Protein AF-0000000080279505 (afdb_homodimer)

Organism: Amycolatopsis orientalis (NCBI:txid31958)

InterPro domains:
  IPR000415 Nitroreductase-like [G3DSA:3.40.109.10] (108-355)
  IPR000415 Nitroreductase-like [SSF55469] (166-356)
  IPR020051 SagB-type dehydrogenase domain [TIGR03605] (184-355)
  IPR029479 Nitroreductase [PF00881] (169-352)
  IPR052544 Bacteriocin Processing Enzyme [PTHR43745] (146-355)

Secondary structure (DSSP, 8-state):
--EEE-TTEEEEEETTEEEEEETTTTEEEEPPTTHHHHHHHTTS-B-GGGGGGG-SSHHHHHHHHHHHHHHHHTTSEEETTSHHHHHHHHHHHHHGGGHHHHHHHHHHHPPPTT-----HHHHHHHHHHHHHHSPPPPSS----STT-EEPPPPPHHHHHHSBHHHHHHH--------SSPBPHHHHHHHHGGGS-SS-S-GGGS-TT-----SS--GGG---EEEEEEESSBTTB-SEEEEEETTTTEEEE-S----HHHHHHHTTT-GGGGG-SEEEEEEEEHHHHHHH--STTHHHHHHHHHHHHHHHHHHHHHHHT-EEEEE----HHHHHHHHT--TTTEEEEEEEEEE---/--EEE-TTEEEEEETTEEEEEETTTTEEEEPPTTHHHHHHHTTS-B-GGGGGGGSSSHHHHHHHHHHHHHHHHTTSEEETTSHHHHHHHHHHHHHGGGHHHHHHHHHHHPPPTT-----HHHHHHHHHHHHHHSPPPPSS----SS--EEPPPPPHHHHHHSBHHHHHHH--------SSPBPHHHHHHHHGGGS-SSGGGGGGS-TT-----SS--GGG---EEEEEEESSBTTB-SEEEEEETTTTEEEE-S----HHHHHHHTTT-GGGGG-SEEEEEEEEHHHHHHH--STTHHHHHHHHHHHHHHHHHHHHHHHT-EEEEE----HHHHHHHHT--TTTEEEEEEEEEE---

pLDDT: mean 92.93, std 8.69, range [46.56, 98.94]

Structure (mmCIF, N/CA/C/O backbone):
data_AF-0000000080279505-model_v1
#
loop_
_entity.id
_entity.type
_entity.pdbx_description
1 polymer Nitroreductase
#
loop_
_atom_site.group_PDB
_atom_site.id
_atom_site.type_symbol
_atom_site.label_atom_id
_atom_site.label_alt_id
_atom_site.label_comp_id
_atom_site.label_asym_id
_atom_site.label_entity_id
_atom_site.label_seq_id
_atom_site.pdbx_PDB_ins_code
_atom_site.Cartn_x
_atom_site.Cartn_y
_atom_site.Cartn_z
_atom_site.occupancy
_atom_site.B_iso_or_equiv
_atom_site.auth_seq_id
_atom_site.auth_comp_id
_atom_site.auth_asym_id
_atom_site.auth_atom_id
_atom_site.pdbx_PDB_model_num
ATOM 1 N N . MET A 1 1 ? 24.891 -31.953 -9.719 1 93.88 1 MET A N 1
ATOM 2 C CA . MET A 1 1 ? 24.156 -30.703 -9.547 1 93.88 1 MET A CA 1
ATOM 3 C C . MET A 1 1 ? 22.672 -30.969 -9.297 1 93.88 1 MET A C 1
ATOM 5 O O . MET A 1 1 ? 22.062 -31.797 -9.984 1 93.88 1 MET A O 1
ATOM 9 N N . LEU A 1 2 ? 22.125 -30.5 -8.133 1 98.31 2 LEU A N 1
ATOM 10 C CA . LEU A 1 2 ? 20.703 -30.656 -7.828 1 98.31 2 LEU A CA 1
ATOM 11 C C . LEU A 1 2 ? 19.922 -29.391 -8.156 1 98.31 2 LEU A C 1
ATOM 13 O O . LEU A 1 2 ? 20.438 -28.281 -7.984 1 98.31 2 LEU A O 1
ATOM 17 N N . VAL A 1 3 ? 18.688 -29.656 -8.633 1 98.38 3 VAL A N 1
ATOM 18 C CA . VAL A 1 3 ? 17.844 -28.516 -8.961 1 98.38 3 VAL A CA 1
ATOM 19 C C . VAL A 1 3 ? 16.438 -28.719 -8.391 1 98.38 3 VAL A C 1
ATOM 21 O O . VAL A 1 3 ? 16.062 -29.859 -8.086 1 98.38 3 VAL A O 1
ATOM 24 N N . ARG A 1 4 ? 15.742 -27.688 -8.172 1 97.75 4 ARG A N 1
ATOM 25 C CA . ARG A 1 4 ? 14.352 -27.672 -7.73 1 97.75 4 ARG A CA 1
ATOM 26 C C . ARG A 1 4 ? 13.602 -26.484 -8.305 1 97.75 4 ARG A C 1
ATOM 28 O O . ARG A 1 4 ? 14.211 -25.484 -8.711 1 97.75 4 ARG A O 1
ATOM 35 N N . VAL A 1 5 ? 12.336 -26.594 -8.359 1 97.06 5 VAL A N 1
ATOM 36 C CA . VAL A 1 5 ? 11.516 -25.484 -8.828 1 97.06 5 VAL A CA 1
ATOM 37 C C . VAL A 1 5 ? 11.719 -24.266 -7.918 1 97.06 5 VAL A C 1
ATOM 39 O O . VAL A 1 5 ? 11.766 -24.406 -6.691 1 97.06 5 VAL A O 1
ATOM 42 N N . SER A 1 6 ? 11.781 -23.109 -8.516 1 96.44 6 SER A N 1
ATOM 43 C CA . SER A 1 6 ? 11.93 -21.859 -7.773 1 96.44 6 SER A CA 1
ATOM 44 C C . SER A 1 6 ? 10.758 -21.641 -6.82 1 96.44 6 SER A C 1
ATOM 46 O O . SER A 1 6 ? 9.602 -21.891 -7.176 1 96.44 6 SER A O 1
ATOM 48 N N . THR A 1 7 ? 11.062 -21.062 -5.672 1 92.5 7 THR A N 1
ATOM 49 C CA . THR A 1 7 ? 10.031 -20.734 -4.691 1 92.5 7 THR A CA 1
ATOM 50 C C . THR A 1 7 ? 9.508 -19.328 -4.898 1 92.5 7 THR A C 1
ATOM 52 O O . THR A 1 7 ? 8.57 -18.891 -4.223 1 92.5 7 THR A O 1
ATOM 55 N N . CYS A 1 8 ? 10.078 -18.547 -5.777 1 92.81 8 CYS A N 1
ATOM 56 C CA . CYS A 1 8 ? 9.719 -17.156 -5.992 1 92.81 8 CYS A CA 1
ATOM 57 C C . CYS A 1 8 ? 9.078 -16.969 -7.359 1 92.81 8 CYS A C 1
ATOM 59 O O . CYS A 1 8 ? 9.25 -15.914 -7.988 1 92.81 8 CYS A O 1
ATOM 61 N N . GLY A 1 9 ? 8.422 -18.016 -7.809 1 94.5 9 GLY A N 1
ATOM 62 C CA . GLY A 1 9 ? 7.621 -17.969 -9.023 1 94.5 9 GLY A CA 1
ATOM 63 C C . GLY A 1 9 ? 6.23 -18.547 -8.844 1 94.5 9 GLY A C 1
ATOM 64 O O . GLY A 1 9 ? 5.992 -19.328 -7.922 1 94.5 9 GLY A O 1
ATOM 65 N N . THR A 1 10 ? 5.344 -18.094 -9.672 1 94.94 10 THR A N 1
ATOM 66 C CA . THR A 1 10 ? 3.984 -18.625 -9.688 1 94.94 10 THR A CA 1
ATOM 67 C C . THR A 1 10 ? 3.547 -18.953 -11.117 1 94.94 10 THR A C 1
ATOM 69 O O . THR A 1 10 ? 4.129 -18.438 -12.078 1 94.94 10 THR A O 1
ATOM 72 N N . LEU A 1 11 ? 2.596 -19.875 -11.188 1 94.44 11 LEU A N 1
ATOM 73 C CA . LEU A 1 11 ? 1.968 -20.203 -12.461 1 94.44 11 LEU A CA 1
ATOM 74 C C . LEU A 1 11 ? 0.53 -19.703 -12.508 1 94.44 11 LEU A C 1
ATOM 76 O O . LEU A 1 11 ? -0.194 -19.781 -11.516 1 94.44 11 LEU A O 1
ATOM 80 N N . TYR A 1 12 ? 0.181 -19.172 -13.625 1 93.75 12 TYR A N 1
ATOM 81 C CA . TYR A 1 12 ? -1.219 -18.828 -13.836 1 93.75 12 TYR A CA 1
ATOM 82 C C . TYR A 1 12 ? -1.632 -19.062 -15.281 1 93.75 12 TYR A C 1
ATOM 84 O O . TYR A 1 12 ? -0.78 -19.25 -16.156 1 93.75 12 TYR A O 1
ATOM 92 N N . TRP A 1 13 ? -2.875 -19.203 -15.484 1 91.06 13 TRP A N 1
ATOM 93 C CA . TRP A 1 13 ? -3.436 -19.438 -16.812 1 91.06 13 TRP A CA 1
ATOM 94 C C . TRP A 1 13 ? -4.035 -18.172 -17.391 1 91.06 13 TRP A C 1
ATOM 96 O O . TRP A 1 13 ? -4.734 -17.422 -16.688 1 91.06 13 TRP A O 1
ATOM 106 N N . SER A 1 14 ? -3.676 -17.844 -18.594 1 87.44 14 SER A N 1
ATOM 107 C CA . SER A 1 14 ? -4.164 -16.656 -19.297 1 87.44 14 SER A CA 1
ATOM 108 C C . SER A 1 14 ? -4.363 -16.922 -20.781 1 87.44 14 SER A C 1
ATOM 110 O O . SER A 1 14 ? -3.414 -17.281 -21.484 1 87.44 14 SER A O 1
ATOM 112 N N . ASP A 1 15 ? -5.59 -16.766 -21.234 1 83.94 15 ASP A N 1
ATOM 113 C CA . ASP A 1 15 ? -5.941 -16.875 -22.641 1 83.94 15 ASP A CA 1
ATOM 114 C C . ASP A 1 15 ? -5.465 -18.203 -23.219 1 83.94 15 ASP A C 1
ATOM 116 O O . ASP A 1 15 ? -4.793 -18.234 -24.25 1 83.94 15 ASP A O 1
ATOM 120 N N . GLY A 1 16 ? -5.559 -19.234 -22.469 1 86.5 16 GLY A N 1
ATOM 121 C CA . GLY A 1 16 ? -5.254 -20.578 -22.938 1 86.5 16 GLY A CA 1
ATOM 122 C C . GLY A 1 16 ? -3.805 -20.969 -22.719 1 86.5 16 GLY A C 1
ATOM 123 O O . GLY A 1 16 ? -3.428 -22.125 -22.953 1 86.5 16 GLY A O 1
ATOM 124 N N . ASP A 1 17 ? -3.029 -20.016 -22.266 1 91 17 ASP A N 1
ATOM 125 C CA . ASP A 1 17 ? -1.613 -20.266 -22.031 1 91 17 ASP A CA 1
ATOM 126 C C . ASP A 1 17 ? -1.332 -20.438 -20.531 1 91 17 ASP A C 1
ATOM 128 O O . ASP A 1 17 ? -2.117 -19.984 -19.703 1 91 17 ASP A O 1
ATOM 132 N N . VAL A 1 18 ? -0.243 -21.156 -20.359 1 92.19 18 VAL A N 1
ATOM 133 C CA . VAL A 1 18 ? 0.28 -21.266 -19 1 92.19 18 VAL A CA 1
ATOM 134 C C . VAL A 1 18 ? 1.534 -20.406 -18.859 1 92.19 18 VAL A C 1
ATOM 136 O O . VAL A 1 18 ? 2.486 -20.562 -19.625 1 92.19 18 VAL A O 1
ATOM 139 N N . ILE A 1 19 ? 1.477 -19.547 -17.906 1 95.06 19 ILE A N 1
ATOM 140 C CA . ILE A 1 19 ? 2.547 -18.562 -17.766 1 95.06 19 ILE A CA 1
ATOM 141 C C . ILE A 1 19 ? 3.271 -18.781 -16.438 1 95.06 19 ILE A C 1
ATOM 143 O O . ILE A 1 19 ? 2.633 -18.922 -15.391 1 95.06 19 ILE A O 1
ATOM 147 N N . TRP A 1 20 ? 4.594 -18.938 -16.531 1 95.88 20 TRP A N 1
ATOM 148 C CA . TRP A 1 20 ? 5.449 -18.859 -15.344 1 95.88 20 TRP A CA 1
ATOM 149 C C . TRP A 1 20 ? 5.867 -17.406 -15.07 1 95.88 20 TRP A C 1
ATOM 151 O O . TRP A 1 20 ? 6.418 -16.734 -15.945 1 95.88 20 TRP A O 1
ATOM 161 N N . ASP A 1 21 ? 5.496 -16.953 -13.945 1 96.19 21 ASP A N 1
ATOM 162 C CA . ASP A 1 21 ? 5.855 -15.594 -13.547 1 96.19 21 ASP A CA 1
ATOM 163 C C . ASP A 1 21 ? 7 -15.609 -12.539 1 96.19 21 ASP A C 1
ATOM 165 O O . ASP A 1 21 ? 6.801 -15.953 -11.367 1 96.19 21 ASP A O 1
ATOM 169 N N . ASP A 1 22 ? 8.203 -15.234 -12.961 1 96.25 22 ASP A N 1
ATOM 170 C CA . ASP A 1 22 ? 9.375 -15.07 -12.109 1 96.25 22 ASP A CA 1
ATOM 171 C C . ASP A 1 22 ? 9.422 -13.672 -11.5 1 96.25 22 ASP A C 1
ATOM 173 O O . ASP A 1 22 ? 9.922 -12.734 -12.125 1 96.25 22 ASP A O 1
ATOM 177 N N . HIS A 1 23 ? 9.008 -13.523 -10.266 1 94.38 23 HIS A N 1
ATOM 178 C CA . HIS A 1 23 ? 8.828 -12.211 -9.641 1 94.38 23 HIS A CA 1
ATOM 179 C C . HIS A 1 23 ? 10.172 -11.539 -9.375 1 94.38 23 HIS A C 1
ATOM 181 O O . HIS A 1 23 ? 10.281 -10.312 -9.422 1 94.38 23 HIS A O 1
ATOM 187 N N . LEU A 1 24 ? 11.227 -12.32 -9.086 1 94.31 24 LEU A N 1
ATOM 188 C CA . LEU A 1 24 ? 12.531 -11.758 -8.766 1 94.31 24 LEU A CA 1
ATOM 189 C C . LEU A 1 24 ? 13.234 -11.266 -10.031 1 94.31 24 LEU A C 1
ATOM 191 O O . LEU A 1 24 ? 13.875 -10.211 -10.023 1 94.31 24 LEU A O 1
ATOM 195 N N . GLY A 1 25 ? 13.023 -12.047 -11.078 1 93.06 25 GLY A N 1
ATOM 196 C CA . GLY A 1 25 ? 13.703 -11.711 -12.32 1 93.06 25 GLY A CA 1
ATOM 197 C C . GLY A 1 25 ? 12.859 -10.867 -13.258 1 93.06 25 GLY A C 1
ATOM 198 O O . GLY A 1 25 ? 13.328 -10.445 -14.312 1 93.06 25 GLY A O 1
ATOM 199 N N . HIS A 1 26 ? 11.648 -10.617 -12.898 1 93.38 26 HIS A N 1
ATOM 200 C CA . HIS A 1 26 ? 10.719 -9.82 -13.688 1 93.38 26 HIS A CA 1
ATOM 201 C C . HIS A 1 26 ? 10.586 -10.375 -15.102 1 93.38 26 HIS A C 1
ATOM 203 O O . HIS A 1 26 ? 10.703 -9.633 -16.078 1 93.38 26 HIS A O 1
ATOM 209 N N . ARG A 1 27 ? 10.344 -11.609 -15.148 1 93.25 27 ARG A N 1
ATOM 210 C CA . ARG A 1 27 ? 10.172 -12.297 -16.422 1 93.25 27 ARG A CA 1
ATOM 211 C C . ARG A 1 27 ? 8.945 -13.203 -16.391 1 93.25 27 ARG A C 1
ATOM 213 O O . ARG A 1 27 ? 8.68 -13.867 -15.391 1 93.25 27 ARG A O 1
ATOM 220 N N . GLN A 1 28 ? 8.219 -13.172 -17.453 1 94.44 28 GLN A N 1
ATOM 221 C CA . GLN A 1 28 ? 7.113 -14.094 -17.688 1 94.44 28 GLN A CA 1
ATOM 222 C C . GLN A 1 28 ? 7.398 -15.016 -18.859 1 94.44 28 GLN A C 1
ATOM 224 O O . GLN A 1 28 ? 7.848 -14.562 -19.922 1 94.44 28 GLN A O 1
ATOM 229 N N . LEU A 1 29 ? 7.188 -16.297 -18.609 1 96 29 LEU A N 1
ATOM 230 C CA . LEU A 1 29 ? 7.484 -17.297 -19.625 1 96 29 LEU A CA 1
ATOM 231 C C . LEU A 1 29 ? 6.242 -18.109 -19.953 1 96 29 LEU A C 1
ATOM 233 O O . LEU A 1 29 ? 5.57 -18.625 -19.062 1 96 29 LEU A O 1
ATOM 237 N N . LYS A 1 30 ? 5.949 -18.156 -21.234 1 94.69 30 LYS A N 1
ATOM 238 C CA . LYS A 1 30 ? 4.941 -19.109 -21.688 1 94.69 30 LYS A CA 1
ATOM 239 C C . LYS A 1 30 ? 5.492 -20.531 -21.672 1 94.69 30 LYS A C 1
ATOM 241 O O . LYS A 1 30 ? 6.523 -20.812 -22.297 1 94.69 30 LYS A O 1
ATOM 246 N N . LEU A 1 31 ? 4.809 -21.406 -20.938 1 92.44 31 LEU A N 1
ATOM 247 C CA . LEU A 1 31 ? 5.332 -22.75 -20.781 1 92.44 31 LEU A CA 1
ATOM 248 C C . LEU A 1 31 ? 4.723 -23.703 -21.812 1 92.44 31 LEU A C 1
ATOM 250 O O . LEU A 1 31 ? 3.51 -23.688 -22.031 1 92.44 31 LEU A O 1
ATOM 254 N N . ALA A 1 32 ? 5.613 -24.422 -22.422 1 88.06 32 ALA A N 1
ATOM 255 C CA . ALA A 1 32 ? 5.191 -25.391 -23.438 1 88.06 32 ALA A CA 1
ATOM 256 C C . ALA A 1 32 ? 4.523 -26.609 -22.781 1 88.06 32 ALA A C 1
ATOM 258 O O . ALA A 1 32 ? 4.578 -26.781 -21.562 1 88.06 32 ALA A O 1
ATOM 259 N N . GLU A 1 33 ? 3.898 -27.359 -23.656 1 81.56 33 GLU A N 1
ATOM 260 C CA . GLU A 1 33 ? 3.314 -28.609 -23.172 1 81.56 33 GLU A CA 1
ATOM 261 C C . GLU A 1 33 ? 4.383 -29.531 -22.609 1 81.56 33 GLU A C 1
ATOM 263 O O . GLU A 1 33 ? 5.48 -29.641 -23.156 1 81.56 33 GLU A O 1
ATOM 268 N N . GLY A 1 34 ? 4.117 -30.203 -21.531 1 81 34 GLY A N 1
ATOM 269 C CA . GLY A 1 34 ? 5.07 -31.094 -20.891 1 81 34 GLY A CA 1
ATOM 270 C C . GLY A 1 34 ? 5.809 -30.453 -19.734 1 81 34 GLY A C 1
ATOM 271 O O . GLY A 1 34 ? 6.371 -31.156 -18.891 1 81 34 GLY A O 1
ATOM 272 N N . THR A 1 35 ? 5.789 -29.156 -19.656 1 88.56 35 THR A N 1
ATOM 273 C CA . THR A 1 35 ? 6.516 -28.438 -18.625 1 88.56 35 THR A CA 1
ATOM 274 C C . THR A 1 35 ? 5.957 -28.766 -17.25 1 88.56 35 THR A C 1
ATOM 276 O O . THR A 1 35 ? 6.695 -28.781 -16.25 1 88.56 35 THR A O 1
ATOM 279 N N . GLU A 1 36 ? 4.723 -29.125 -17.203 1 86.94 36 GLU A N 1
ATOM 280 C CA . GLU A 1 36 ? 4.098 -29.422 -15.914 1 86.94 36 GLU A CA 1
ATOM 281 C C . GLU A 1 36 ? 4.711 -30.672 -15.281 1 86.94 36 GLU A C 1
ATOM 283 O O . GLU A 1 36 ? 4.879 -30.734 -14.062 1 86.94 36 GLU A O 1
ATOM 288 N N . ARG A 1 37 ? 5.078 -31.625 -16.109 1 87.62 37 ARG A N 1
ATOM 289 C CA . ARG A 1 37 ? 5.711 -32.844 -15.617 1 87.62 37 ARG A CA 1
ATOM 290 C C . ARG A 1 37 ? 7.094 -32.562 -15.039 1 87.62 37 ARG A C 1
ATOM 292 O O . ARG A 1 37 ? 7.48 -33.125 -14.023 1 87.62 37 ARG A O 1
ATOM 299 N N . VAL A 1 38 ? 7.727 -31.688 -15.734 1 93.62 38 VAL A N 1
ATOM 300 C CA . VAL A 1 38 ? 9.062 -31.312 -15.281 1 93.62 38 VAL A CA 1
ATOM 301 C C . VAL A 1 38 ? 8.961 -30.594 -13.938 1 93.62 38 VAL A C 1
ATOM 303 O O . VAL A 1 38 ? 9.695 -30.922 -12.992 1 93.62 38 VAL A O 1
ATOM 306 N N . LEU A 1 39 ? 8.039 -29.688 -13.836 1 93.94 39 LEU A N 1
ATOM 307 C CA . LEU A 1 39 ? 7.848 -28.938 -12.594 1 93.94 39 LEU A CA 1
ATOM 308 C C . LEU A 1 39 ? 7.504 -29.875 -11.438 1 93.94 39 LEU A C 1
ATOM 310 O O . LEU A 1 39 ? 8.055 -29.734 -10.344 1 93.94 39 LEU A O 1
ATOM 314 N N . ARG A 1 40 ? 6.656 -30.797 -11.695 1 90.69 40 ARG A N 1
ATOM 315 C CA . ARG A 1 40 ? 6.285 -31.75 -10.664 1 90.69 40 ARG A CA 1
ATOM 316 C C . ARG A 1 40 ? 7.48 -32.594 -10.242 1 90.69 40 ARG A C 1
ATOM 318 O O . ARG A 1 40 ? 7.684 -32.844 -9.055 1 90.69 40 ARG A O 1
ATOM 325 N N . TRP A 1 41 ? 8.219 -33.031 -11.219 1 93.19 41 TRP A N 1
ATOM 326 C CA . TRP A 1 41 ? 9.375 -33.875 -10.961 1 93.19 41 TRP A CA 1
ATOM 327 C C . TRP A 1 41 ? 10.367 -33.188 -10.039 1 93.19 41 TRP A C 1
ATOM 329 O O . TRP A 1 41 ? 10.953 -33.812 -9.156 1 93.19 41 TRP A O 1
ATOM 339 N N . PHE A 1 42 ? 10.516 -31.953 -10.211 1 96.19 42 PHE A N 1
ATOM 340 C CA . PHE A 1 42 ? 11.539 -31.203 -9.5 1 96.19 42 PHE A CA 1
ATOM 341 C C . PHE A 1 42 ? 10.93 -30.422 -8.344 1 96.19 42 PHE A C 1
ATOM 343 O O . PHE A 1 42 ? 11.461 -29.391 -7.938 1 96.19 42 PHE A O 1
ATOM 350 N N . SER A 1 43 ? 9.797 -30.875 -7.82 1 93.19 43 SER A N 1
ATOM 351 C CA . SER A 1 43 ? 9.258 -30.328 -6.578 1 93.19 43 SER A CA 1
ATOM 352 C C . SER A 1 43 ? 10.211 -30.547 -5.41 1 93.19 43 SER A C 1
ATOM 354 O O . SER A 1 43 ? 10.078 -29.922 -4.363 1 93.19 43 SER A O 1
ATOM 356 N N . SER A 1 44 ? 11.109 -31.422 -5.586 1 94.19 44 SER A N 1
ATOM 357 C CA . SER A 1 44 ? 12.211 -31.672 -4.66 1 94.19 44 SER A CA 1
ATOM 358 C C . SER A 1 44 ? 13.555 -31.641 -5.371 1 94.19 44 SER A C 1
ATOM 360 O O . SER A 1 44 ? 13.609 -31.609 -6.602 1 94.19 44 SER A O 1
ATOM 362 N N . TRP A 1 45 ? 14.578 -31.672 -4.582 1 97 45 TRP A N 1
ATOM 363 C CA . TRP A 1 45 ? 15.922 -31.609 -5.148 1 97 45 TRP A CA 1
ATOM 364 C C . TRP A 1 45 ? 16.266 -32.875 -5.906 1 97 45 TRP A C 1
ATOM 366 O O . TRP A 1 45 ? 16.234 -33.969 -5.336 1 97 45 TRP A O 1
ATOM 376 N N . ARG A 1 46 ? 16.594 -32.75 -7.223 1 98 46 ARG A N 1
ATOM 377 C CA . ARG A 1 46 ? 17 -33.875 -8.062 1 98 46 ARG A CA 1
ATOM 378 C C . ARG A 1 46 ? 18.016 -33.438 -9.109 1 98 46 ARG A C 1
ATOM 380 O O . ARG A 1 46 ? 18.156 -32.25 -9.383 1 98 46 ARG A O 1
ATOM 387 N N . GLU A 1 47 ? 18.641 -34.406 -9.664 1 98.19 47 GLU A N 1
ATOM 388 C CA . GLU A 1 47 ? 19.531 -34.156 -10.789 1 98.19 47 GLU A CA 1
ATOM 389 C C . GLU A 1 47 ? 18.75 -33.844 -12.062 1 98.19 47 GLU A C 1
ATOM 391 O O . GLU A 1 47 ? 17.75 -34.531 -12.352 1 98.19 47 GLU A O 1
ATOM 396 N N . PRO A 1 48 ? 19.203 -32.875 -12.82 1 97.62 48 PRO A N 1
ATOM 397 C CA . PRO A 1 48 ? 18.453 -32.5 -14.023 1 97.62 48 PRO A CA 1
ATOM 398 C C . PRO A 1 48 ? 18.188 -33.688 -14.945 1 97.62 48 PRO A C 1
ATOM 400 O O . PRO A 1 48 ? 17.078 -33.844 -15.461 1 97.62 48 PRO A O 1
ATOM 403 N N . GLU A 1 49 ? 19.109 -34.594 -15.094 1 97.12 49 GLU A N 1
ATOM 404 C CA . GLU A 1 49 ? 18.984 -35.688 -16.047 1 97.12 49 GLU A CA 1
ATOM 405 C C . GLU A 1 49 ? 18.031 -36.75 -15.523 1 97.12 49 GLU A C 1
ATOM 407 O O . GLU A 1 49 ? 17.578 -37.625 -16.281 1 97.12 49 GLU A O 1
ATOM 412 N N . SER A 1 50 ? 17.734 -36.719 -14.242 1 97.62 50 SER A N 1
ATOM 413 C CA . SER A 1 50 ? 16.891 -37.75 -13.625 1 97.62 50 SER A CA 1
ATOM 414 C C . SER A 1 50 ? 15.477 -37.719 -14.195 1 97.62 50 SER A C 1
ATOM 416 O O . SER A 1 50 ? 14.75 -38.688 -14.133 1 97.62 50 SER A O 1
ATOM 418 N N . VAL A 1 51 ? 15.078 -36.562 -14.773 1 96.94 51 VAL A N 1
ATOM 419 C CA . VAL A 1 51 ? 13.711 -36.406 -15.266 1 96.94 51 VAL A CA 1
ATOM 420 C C . VAL A 1 51 ? 13.5 -37.281 -16.5 1 96.94 51 VAL A C 1
ATOM 422 O O . VAL A 1 51 ? 12.359 -37.562 -16.875 1 96.94 51 VAL A O 1
ATOM 425 N N . ARG A 1 52 ? 14.609 -37.781 -17.062 1 95.56 52 ARG A N 1
ATOM 426 C CA . ARG A 1 52 ? 14.516 -38.75 -18.156 1 95.56 52 ARG A CA 1
ATOM 427 C C . ARG A 1 52 ? 13.633 -39.938 -17.766 1 95.56 52 ARG A C 1
ATOM 429 O O . ARG A 1 52 ? 12.914 -40.469 -18.609 1 95.56 52 ARG A O 1
ATOM 436 N N . GLY A 1 53 ? 13.641 -40.25 -16.469 1 92.25 53 GLY A N 1
ATOM 437 C CA . GLY A 1 53 ? 12.906 -41.406 -15.961 1 92.25 53 GLY A CA 1
ATOM 438 C C . GLY A 1 53 ? 11.445 -41.125 -15.703 1 92.25 53 GLY A C 1
ATOM 439 O O . GLY A 1 53 ? 10.68 -42 -15.344 1 92.25 53 GLY A O 1
ATOM 440 N N . ALA A 1 54 ? 11.008 -39.844 -15.906 1 88.5 54 ALA A N 1
ATOM 441 C CA . ALA A 1 54 ? 9.625 -39.469 -15.633 1 88.5 54 ALA A CA 1
ATOM 442 C C . ALA A 1 54 ? 8.688 -40 -16.703 1 88.5 54 ALA A C 1
ATOM 444 O O . ALA A 1 54 ? 7.465 -40 -16.531 1 88.5 54 ALA A O 1
ATOM 445 N N . ASP A 1 55 ? 9.258 -40.438 -17.828 1 87.44 55 ASP A N 1
ATOM 446 C CA . ASP A 1 55 ? 8.484 -41.094 -18.875 1 87.44 55 ASP A CA 1
ATOM 447 C C . ASP A 1 55 ? 9.164 -42.375 -19.344 1 87.44 55 ASP A C 1
ATOM 449 O O . ASP A 1 55 ? 10.383 -42.438 -19.484 1 87.44 55 ASP A O 1
ATOM 453 N N . GLU A 1 56 ? 8.383 -43.375 -19.641 1 88.5 56 GLU A N 1
ATOM 454 C CA . GLU A 1 56 ? 8.922 -44.656 -20.078 1 88.5 56 GLU A CA 1
ATOM 455 C C . GLU A 1 56 ? 9.422 -44.562 -21.516 1 88.5 56 GLU A C 1
ATOM 457 O O . GLU A 1 56 ? 10.305 -45.312 -21.922 1 88.5 56 GLU A O 1
ATOM 462 N N . ASN A 1 57 ? 8.789 -43.688 -22.281 1 91.81 57 ASN A N 1
ATOM 463 C CA . ASN A 1 57 ? 9.234 -43.469 -23.656 1 91.81 57 ASN A CA 1
ATOM 464 C C . ASN A 1 57 ? 10.547 -42.688 -23.703 1 91.81 57 ASN A C 1
ATOM 466 O O . ASN A 1 57 ? 10.602 -41.531 -23.297 1 91.81 57 ASN A O 1
ATOM 470 N N . PRO A 1 58 ? 11.586 -43.312 -24.312 1 93.75 58 PRO A N 1
ATOM 471 C CA . PRO A 1 58 ? 12.906 -42.688 -24.297 1 93.75 58 PRO A CA 1
ATOM 472 C C . PRO A 1 58 ? 12.914 -41.344 -25.016 1 93.75 58 PRO A C 1
ATOM 474 O O . PRO A 1 58 ? 13.617 -40.406 -24.594 1 93.75 58 PRO A O 1
ATOM 477 N N . GLU A 1 59 ? 12.188 -41.219 -26.031 1 94.56 59 GLU A N 1
ATOM 478 C CA . GLU A 1 59 ? 12.133 -39.969 -26.766 1 94.56 59 GLU A CA 1
ATOM 479 C C . GLU A 1 59 ? 11.516 -38.844 -25.906 1 94.56 59 GLU A C 1
ATOM 481 O O . GLU A 1 59 ? 12.008 -37.719 -25.891 1 94.56 59 GLU A O 1
ATOM 486 N N . THR A 1 60 ? 10.445 -39.188 -25.266 1 92.56 60 THR A N 1
ATOM 487 C CA . THR A 1 60 ? 9.805 -38.25 -24.359 1 92.56 60 THR A CA 1
ATOM 488 C C . THR A 1 60 ? 10.734 -37.875 -23.219 1 92.56 60 THR A C 1
ATOM 490 O O . THR A 1 60 ? 10.82 -36.719 -22.812 1 92.56 60 THR A O 1
ATOM 493 N N . GLY A 1 61 ? 11.406 -38.844 -22.688 1 94.62 61 GLY A N 1
ATOM 494 C CA . GLY A 1 61 ? 12.359 -38.594 -21.609 1 94.62 61 GLY A CA 1
ATOM 495 C C . GLY A 1 61 ? 13.438 -37.594 -22 1 94.62 61 GLY A C 1
ATOM 496 O O . GLY A 1 61 ? 13.758 -36.688 -21.219 1 94.62 61 GLY A O 1
ATOM 497 N N . GLU A 1 62 ? 13.961 -37.781 -23.188 1 95.94 62 GLU A N 1
ATOM 498 C CA . GLU A 1 62 ? 15 -36.875 -23.656 1 95.94 62 GLU A CA 1
ATOM 499 C C . GLU A 1 62 ? 14.445 -35.469 -23.828 1 95.94 62 GLU A C 1
ATOM 501 O O . GLU A 1 62 ? 15.141 -34.469 -23.578 1 95.94 62 GLU A O 1
ATOM 506 N N . ARG A 1 63 ? 13.242 -35.375 -24.297 1 95.25 63 ARG A N 1
ATOM 507 C CA . ARG A 1 63 ? 12.586 -34.094 -24.438 1 95.25 63 ARG A CA 1
ATOM 508 C C . ARG A 1 63 ? 12.445 -33.406 -23.078 1 95.25 63 ARG A C 1
ATOM 510 O O . ARG A 1 63 ? 12.68 -32.188 -22.953 1 95.25 63 ARG A O 1
ATOM 517 N N . LEU A 1 64 ? 12.078 -34.156 -22.047 1 95.56 64 LEU A N 1
ATOM 518 C CA . LEU A 1 64 ? 11.914 -33.625 -20.703 1 95.56 64 LEU A CA 1
ATOM 519 C C . LEU A 1 64 ? 13.242 -33.094 -20.172 1 95.56 64 LEU A C 1
ATOM 521 O O . LEU A 1 64 ? 13.281 -32.062 -19.484 1 95.56 64 LEU A O 1
ATOM 525 N N . VAL A 1 65 ? 14.297 -33.781 -20.5 1 96.75 65 VAL A N 1
ATOM 526 C CA . VAL A 1 65 ? 15.617 -33.312 -20.078 1 96.75 65 VAL A CA 1
ATOM 527 C C . VAL A 1 65 ? 15.945 -31.984 -20.719 1 96.75 65 VAL A C 1
ATOM 529 O O . VAL A 1 65 ? 16.469 -31.078 -20.078 1 96.75 65 VAL A O 1
ATOM 532 N N . ARG A 1 66 ? 15.609 -31.812 -21.984 1 96.31 66 ARG A N 1
ATOM 533 C CA . ARG A 1 66 ? 15.836 -30.562 -22.688 1 96.31 66 ARG A CA 1
ATOM 534 C C . ARG A 1 66 ? 15.031 -29.422 -22.062 1 96.31 66 ARG A C 1
ATOM 536 O O . ARG A 1 66 ? 15.539 -28.312 -21.891 1 96.31 66 ARG A O 1
ATOM 543 N N . ILE A 1 67 ? 13.82 -29.703 -21.703 1 96.19 67 ILE A N 1
ATOM 544 C CA . ILE A 1 67 ? 12.953 -28.719 -21.062 1 96.19 67 ILE A CA 1
ATOM 545 C C . ILE A 1 67 ? 13.555 -28.328 -19.703 1 96.19 67 ILE A C 1
ATOM 547 O O . ILE A 1 67 ? 13.617 -27.141 -19.375 1 96.19 67 ILE A O 1
ATOM 551 N N . ALA A 1 68 ? 13.992 -29.297 -18.984 1 97 68 ALA A N 1
ATOM 552 C CA . ALA A 1 68 ? 14.594 -29.031 -17.672 1 97 68 ALA A CA 1
ATOM 553 C C . ALA A 1 68 ? 15.805 -28.109 -17.812 1 97 68 ALA A C 1
ATOM 555 O O . ALA A 1 68 ? 15.961 -27.172 -17.031 1 97 68 ALA A O 1
ATOM 556 N N . ARG A 1 69 ? 16.609 -28.375 -18.797 1 96.81 69 ARG A N 1
ATOM 557 C CA . ARG A 1 69 ? 17.797 -27.562 -19.016 1 96.81 69 ARG A CA 1
ATOM 558 C C . ARG A 1 69 ? 17.406 -26.125 -19.359 1 96.81 69 ARG A C 1
ATOM 560 O O . ARG A 1 69 ? 18.031 -25.172 -18.891 1 96.81 69 ARG A O 1
ATOM 567 N N . ALA A 1 70 ? 16.422 -26.031 -20.188 1 96.31 70 ALA A N 1
ATOM 568 C CA . ALA A 1 70 ? 15.914 -24.703 -20.516 1 96.31 70 ALA A CA 1
ATOM 569 C C . ALA A 1 70 ? 15.391 -24 -19.266 1 96.31 70 ALA A C 1
ATOM 571 O O . ALA A 1 70 ? 15.641 -22.812 -19.062 1 96.31 70 ALA A O 1
ATOM 572 N N . MET A 1 71 ? 14.742 -24.688 -18.422 1 96.88 71 MET A N 1
ATOM 573 C CA . MET A 1 71 ? 14.148 -24.141 -17.203 1 96.88 71 MET A CA 1
ATOM 574 C C . MET A 1 71 ? 15.227 -23.703 -16.219 1 96.88 71 MET A C 1
ATOM 576 O O . MET A 1 71 ? 15.031 -22.766 -15.445 1 96.88 71 MET A O 1
ATOM 580 N N . ILE A 1 72 ? 16.328 -24.391 -16.219 1 97.69 72 ILE A N 1
ATOM 581 C CA . ILE A 1 72 ? 17.469 -23.984 -15.391 1 97.69 72 ILE A CA 1
ATOM 582 C C . ILE A 1 72 ? 18 -22.641 -15.891 1 97.69 72 ILE A C 1
ATOM 584 O O . ILE A 1 72 ? 18.281 -21.75 -15.086 1 97.69 72 ILE A O 1
ATOM 588 N N . ARG A 1 73 ? 18.062 -22.469 -17.203 1 95.94 73 ARG A N 1
ATOM 589 C CA . ARG A 1 73 ? 18.594 -21.266 -17.828 1 95.94 73 ARG A CA 1
ATOM 590 C C . ARG A 1 73 ? 17.734 -20.047 -17.469 1 95.94 73 ARG A C 1
ATOM 592 O O . ARG A 1 73 ? 18.25 -18.938 -17.344 1 95.94 73 ARG A O 1
ATOM 599 N N . TYR A 1 74 ? 16.469 -20.297 -17.203 1 95.31 74 TYR A N 1
ATOM 600 C CA . TYR A 1 74 ? 15.555 -19.188 -16.969 1 95.31 74 TYR A CA 1
ATOM 601 C C . TYR A 1 74 ? 15.141 -19.109 -15.508 1 95.31 74 TYR A C 1
ATOM 603 O O . TYR A 1 74 ? 14.164 -18.438 -15.164 1 95.31 74 TYR A O 1
ATOM 611 N N . ASP A 1 75 ? 15.812 -19.844 -14.641 1 95.88 75 ASP A N 1
ATOM 612 C CA . ASP A 1 75 ? 15.656 -19.828 -13.188 1 95.88 75 ASP A CA 1
ATOM 613 C C . ASP A 1 75 ? 14.273 -20.312 -12.773 1 95.88 75 ASP A C 1
ATOM 615 O O . ASP A 1 75 ? 13.773 -19.938 -11.703 1 95.88 75 ASP A O 1
ATOM 619 N N . VAL A 1 76 ? 13.617 -21.031 -13.703 1 97.12 76 VAL A N 1
ATOM 620 C CA . VAL A 1 76 ? 12.43 -21.766 -13.273 1 97.12 76 VAL A CA 1
ATOM 621 C C . VAL A 1 76 ? 12.828 -22.891 -12.32 1 97.12 76 VAL A C 1
ATOM 623 O O . VAL A 1 76 ? 12.18 -23.109 -11.297 1 97.12 76 VAL A O 1
ATOM 626 N N . LEU A 1 77 ? 13.898 -23.594 -12.727 1 97.69 77 LEU A N 1
ATOM 627 C CA . LEU A 1 77 ? 14.609 -24.5 -11.836 1 97.69 77 LEU A CA 1
ATOM 628 C C . LEU A 1 77 ? 15.867 -23.828 -11.281 1 97.69 77 LEU A C 1
ATOM 630 O O . LEU A 1 77 ? 16.656 -23.266 -12.031 1 97.69 77 LEU A O 1
ATOM 634 N N . VAL A 1 78 ? 16 -23.891 -10.023 1 97.69 78 VAL A N 1
ATOM 635 C CA . VAL A 1 78 ? 17.125 -23.234 -9.359 1 97.69 78 VAL A CA 1
ATOM 636 C C . VAL A 1 78 ? 18.156 -24.281 -8.922 1 97.69 78 VAL A C 1
ATOM 638 O O . VAL A 1 78 ? 17.781 -25.359 -8.461 1 97.69 78 VAL A O 1
ATOM 641 N N . ILE A 1 79 ? 19.406 -23.922 -9.055 1 98.31 79 ILE A N 1
ATOM 642 C CA . ILE A 1 79 ? 20.5 -24.812 -8.703 1 98.31 79 ILE A CA 1
ATOM 643 C C . ILE A 1 79 ? 20.797 -24.703 -7.211 1 98.31 79 ILE A C 1
ATOM 645 O O . ILE A 1 79 ? 20.938 -23.609 -6.68 1 98.31 79 ILE A O 1
ATOM 649 N N . LYS A 1 80 ? 20.922 -25.859 -6.582 1 98.12 80 LYS A N 1
ATOM 650 C CA . LYS A 1 80 ? 21.281 -25.875 -5.164 1 98.12 80 LYS A CA 1
ATOM 651 C C . LYS A 1 80 ? 22.625 -25.203 -4.922 1 98.12 80 LYS A C 1
ATOM 653 O O . LYS A 1 80 ? 23.609 -25.5 -5.605 1 98.12 80 LYS A O 1
ATOM 658 N N . GLY A 1 81 ? 22.594 -24.25 -3.955 1 97.31 81 GLY A N 1
ATOM 659 C CA . GLY A 1 81 ? 23.828 -23.562 -3.6 1 97.31 81 GLY A CA 1
ATOM 660 C C . GLY A 1 81 ? 24.094 -22.328 -4.441 1 97.31 81 GLY A C 1
ATOM 661 O O . GLY A 1 81 ? 25.047 -21.594 -4.191 1 97.31 81 GLY A O 1
ATOM 662 N N . SER A 1 82 ? 23.344 -22.109 -5.492 1 97.25 82 SER A N 1
ATOM 663 C CA . SER A 1 82 ? 23.516 -20.938 -6.344 1 97.25 82 SER A CA 1
ATOM 664 C C . SER A 1 82 ? 23.172 -19.656 -5.605 1 97.25 82 SER A C 1
ATOM 666 O O . SER A 1 82 ? 22.562 -19.688 -4.531 1 97.25 82 SER A O 1
ATOM 668 N N . SER A 1 83 ? 23.594 -18.5 -6.184 1 95.88 83 SER A N 1
ATOM 669 C CA . SER A 1 83 ? 23.234 -17.203 -5.641 1 95.88 83 SER A CA 1
ATOM 670 C C . SER A 1 83 ? 21.719 -17 -5.656 1 95.88 83 SER A C 1
ATOM 672 O O . SER A 1 83 ? 21.156 -16.422 -4.719 1 95.88 83 SER A O 1
ATOM 674 N N . ARG A 1 84 ? 21.125 -17.516 -6.695 1 96 84 ARG A N 1
ATOM 675 C CA . ARG A 1 84 ? 19.672 -17.438 -6.801 1 96 84 ARG A CA 1
ATOM 676 C C . ARG A 1 84 ? 19 -18.188 -5.668 1 96 84 ARG A C 1
ATOM 678 O O . ARG A 1 84 ? 18.047 -17.688 -5.051 1 96 84 ARG A O 1
ATOM 685 N N . GLN A 1 85 ? 19.438 -19.359 -5.391 1 96.19 85 GLN A N 1
ATOM 686 C CA . GLN A 1 85 ? 18.859 -20.156 -4.32 1 96.19 85 GLN A CA 1
ATOM 687 C C . GLN A 1 85 ? 19.016 -19.469 -2.967 1 96.19 85 GLN A C 1
ATOM 689 O O . GLN A 1 85 ? 18.094 -19.453 -2.152 1 96.19 85 GLN A O 1
ATOM 694 N N . ARG A 1 86 ? 20.172 -18.953 -2.719 1 95.62 86 ARG A N 1
ATOM 695 C CA . ARG A 1 86 ? 20.438 -18.266 -1.459 1 95.62 86 ARG A CA 1
ATOM 696 C C . ARG A 1 86 ? 19.516 -17.062 -1.283 1 95.62 86 ARG A C 1
ATOM 698 O O . ARG A 1 86 ? 18.969 -16.844 -0.197 1 95.62 86 ARG A O 1
ATOM 705 N N . ARG A 1 87 ? 19.328 -16.375 -2.363 1 95.19 87 ARG A N 1
ATOM 706 C CA . ARG A 1 87 ? 18.438 -15.211 -2.34 1 95.19 87 ARG A CA 1
ATOM 707 C C . ARG A 1 87 ? 17 -15.633 -2.039 1 95.19 87 ARG A C 1
ATOM 709 O O . ARG A 1 87 ? 16.312 -14.984 -1.249 1 95.19 87 ARG A O 1
ATOM 716 N N . GLU A 1 88 ? 16.578 -16.672 -2.631 1 95.12 88 GLU A N 1
ATOM 717 C CA . GLU A 1 88 ? 15.219 -17.156 -2.393 1 95.12 88 GLU A CA 1
ATOM 718 C C . GLU A 1 88 ? 15.039 -17.594 -0.94 1 95.12 88 GLU A C 1
ATOM 720 O O . GLU A 1 88 ? 13.984 -17.359 -0.345 1 95.12 88 GLU A O 1
ATOM 725 N N . GLU A 1 89 ? 16.031 -18.172 -0.399 1 94.31 89 GLU A N 1
ATOM 726 C CA . GLU A 1 89 ? 15.961 -18.594 0.995 1 94.31 89 GLU A CA 1
ATOM 727 C C . GLU A 1 89 ? 15.836 -17.391 1.934 1 94.31 89 GLU A C 1
ATOM 729 O O . GLU A 1 89 ? 15.086 -17.438 2.906 1 94.31 89 GLU A O 1
ATOM 734 N N . GLU A 1 90 ? 16.594 -16.375 1.658 1 94.62 90 GLU A N 1
ATOM 735 C CA . GLU A 1 90 ? 16.516 -15.156 2.445 1 94.62 90 GLU A CA 1
ATOM 736 C C . GLU A 1 90 ? 15.117 -14.547 2.371 1 94.62 90 GLU A C 1
ATOM 738 O O . GLU A 1 90 ? 14.539 -14.164 3.395 1 94.62 90 GLU A O 1
ATOM 743 N N . ILE A 1 91 ? 14.602 -14.508 1.205 1 95.44 91 ILE A N 1
ATOM 744 C CA . ILE A 1 91 ? 13.281 -13.93 0.972 1 95.44 91 ILE A CA 1
ATOM 745 C C . ILE A 1 91 ? 12.219 -14.766 1.688 1 95.44 91 ILE A C 1
ATOM 747 O O . ILE A 1 91 ? 11.336 -14.219 2.357 1 95.44 91 ILE A O 1
ATOM 751 N N . LEU A 1 92 ? 12.352 -16.062 1.556 1 93.88 92 LEU A N 1
ATOM 752 C CA . LEU A 1 92 ? 11.383 -16.938 2.193 1 93.88 92 LEU A CA 1
ATOM 753 C C . LEU A 1 92 ? 11.445 -16.812 3.713 1 93.88 92 LEU A C 1
ATOM 755 O O . LEU A 1 92 ? 10.414 -16.828 4.387 1 93.88 92 LEU A O 1
ATOM 759 N N . ARG A 1 93 ? 12.578 -16.703 4.219 1 93.62 93 ARG A N 1
ATOM 760 C CA . ARG A 1 93 ? 12.75 -16.531 5.656 1 93.62 93 ARG A CA 1
ATOM 761 C C . ARG A 1 93 ? 12.062 -15.273 6.148 1 93.62 93 ARG A C 1
ATOM 763 O O . ARG A 1 93 ? 11.312 -15.305 7.129 1 93.62 93 ARG A O 1
ATOM 770 N N . ASP A 1 94 ? 12.258 -14.219 5.457 1 95.06 94 ASP A N 1
ATOM 771 C CA . ASP A 1 94 ? 11.773 -12.922 5.922 1 95.06 94 ASP A CA 1
ATOM 772 C C . ASP A 1 94 ? 10.297 -12.734 5.594 1 95.06 94 ASP A C 1
ATOM 774 O O . ASP A 1 94 ? 9.57 -12.055 6.324 1 95.06 94 ASP A O 1
ATOM 778 N N . TRP A 1 95 ? 9.82 -13.336 4.535 1 95.12 95 TRP A N 1
ATOM 779 C CA . TRP A 1 95 ? 8.461 -13.078 4.062 1 95.12 95 TRP A CA 1
ATOM 780 C C . TRP A 1 95 ? 7.527 -14.227 4.418 1 95.12 95 TRP A C 1
ATOM 782 O O . TRP A 1 95 ? 6.34 -14.195 4.086 1 95.12 95 TRP A O 1
ATOM 792 N N . GLY A 1 96 ? 8.016 -15.258 5.09 1 89.5 96 GLY A N 1
ATOM 793 C CA . GLY A 1 96 ? 7.227 -16.422 5.469 1 89.5 96 GLY A CA 1
ATOM 794 C C . GLY A 1 96 ? 5.902 -16.047 6.113 1 89.5 96 GLY A C 1
ATOM 795 O O . GLY A 1 96 ? 4.848 -16.547 5.699 1 89.5 96 GLY A O 1
ATOM 796 N N . PRO A 1 97 ? 5.945 -15.102 7.016 1 89.62 97 PRO A N 1
ATOM 797 C CA . PRO A 1 97 ? 4.727 -14.75 7.746 1 89.62 97 PRO A CA 1
ATOM 798 C C . PRO A 1 97 ? 3.662 -14.117 6.848 1 89.62 97 PRO A C 1
ATOM 800 O O . PRO A 1 97 ? 2.471 -14.188 7.16 1 89.62 97 PRO A O 1
ATOM 803 N N . TRP A 1 98 ? 4.023 -13.461 5.746 1 93.38 98 TRP A N 1
ATOM 804 C CA . TRP A 1 98 ? 3.066 -12.742 4.91 1 93.38 98 TRP A CA 1
ATOM 805 C C . TRP A 1 98 ? 2.723 -13.555 3.664 1 93.38 98 TRP A C 1
ATOM 807 O O . TRP A 1 98 ? 1.806 -13.203 2.918 1 93.38 98 TRP A O 1
ATOM 817 N N . GLY A 1 99 ? 3.398 -14.625 3.426 1 89.56 99 GLY A N 1
ATOM 818 C CA . GLY A 1 99 ? 2.998 -15.617 2.434 1 89.56 99 GLY A CA 1
ATOM 819 C C . GLY A 1 99 ? 3.377 -15.227 1.018 1 89.56 99 GLY A C 1
ATOM 820 O O . GLY A 1 99 ? 4.133 -14.273 0.811 1 89.56 99 GLY A O 1
ATOM 821 N N . THR A 1 100 ? 2.82 -15.914 0.056 1 90.56 100 THR A N 1
ATOM 822 C CA . THR A 1 100 ? 3.283 -15.914 -1.327 1 90.56 100 THR A CA 1
ATOM 823 C C . THR A 1 100 ? 2.75 -14.688 -2.074 1 90.56 100 THR A C 1
ATOM 825 O O . THR A 1 100 ? 3.486 -14.047 -2.822 1 90.56 100 THR A O 1
ATOM 828 N N . SER A 1 101 ? 1.481 -14.391 -1.897 1 90.31 101 SER A N 1
ATOM 829 C CA . SER A 1 101 ? 0.879 -13.328 -2.697 1 90.31 101 SER A CA 1
ATOM 830 C C . SER A 1 101 ? 1.521 -11.977 -2.398 1 90.31 101 SER A C 1
ATOM 832 O O . SER A 1 101 ? 1.809 -11.203 -3.312 1 90.31 101 SER A O 1
ATOM 834 N N . ALA A 1 102 ? 1.789 -11.711 -1.084 1 94.69 102 ALA A N 1
ATOM 835 C CA . ALA A 1 102 ? 2.43 -10.445 -0.713 1 94.69 102 ALA A CA 1
ATOM 836 C C . ALA A 1 102 ? 3.865 -10.391 -1.23 1 94.69 102 ALA A C 1
ATOM 838 O O . ALA A 1 102 ? 4.301 -9.367 -1.758 1 94.69 102 ALA A O 1
ATOM 839 N N . ARG A 1 103 ? 4.508 -11.492 -1.102 1 95.06 103 ARG A N 1
ATOM 840 C CA . ARG A 1 103 ? 5.883 -11.586 -1.588 1 95.06 103 ARG A CA 1
ATOM 841 C C . ARG A 1 103 ? 5.941 -11.383 -3.098 1 95.06 103 ARG A C 1
ATOM 843 O O . ARG A 1 103 ? 6.766 -10.609 -3.592 1 95.06 103 ARG A O 1
ATOM 850 N N . ALA A 1 104 ? 5.066 -12.086 -3.805 1 95.12 104 ALA A N 1
ATOM 851 C CA . ALA A 1 104 ? 5.012 -11.984 -5.262 1 95.12 104 ALA A CA 1
ATOM 852 C C . ALA A 1 104 ? 4.715 -10.547 -5.695 1 95.12 104 ALA A C 1
ATOM 854 O O . ALA A 1 104 ? 5.332 -10.031 -6.629 1 95.12 104 ALA A O 1
ATOM 855 N N . PHE A 1 105 ? 3.811 -9.922 -5.051 1 97.06 105 PHE A N 1
ATOM 856 C CA . PHE A 1 105 ? 3.457 -8.547 -5.391 1 97.06 105 PHE A CA 1
ATOM 857 C C . PHE A 1 105 ? 4.641 -7.613 -5.168 1 97.06 105 PHE A C 1
ATOM 859 O O . PHE A 1 105 ? 4.984 -6.82 -6.043 1 97.06 105 PHE A O 1
ATOM 866 N N . HIS A 1 106 ? 5.258 -7.676 -3.979 1 97.81 106 HIS A N 1
ATOM 867 C CA . HIS A 1 106 ? 6.348 -6.762 -3.656 1 97.81 106 HIS A CA 1
ATOM 868 C C . HIS A 1 106 ? 7.5 -6.914 -4.641 1 97.81 106 HIS A C 1
ATOM 870 O O . HIS A 1 106 ? 7.914 -5.938 -5.273 1 97.81 106 HIS A O 1
ATOM 876 N N . PHE A 1 107 ? 7.961 -8.094 -4.797 1 97 107 PHE A N 1
ATOM 877 C CA . PHE A 1 107 ? 9.148 -8.305 -5.617 1 97 107 PHE A CA 1
ATOM 878 C C . PHE A 1 107 ? 8.812 -8.141 -7.098 1 97 107 PHE A C 1
ATOM 880 O O . PHE A 1 107 ? 9.664 -7.715 -7.887 1 97 107 PHE A O 1
ATOM 887 N N . GLY A 1 108 ? 7.543 -8.422 -7.441 1 95.38 108 GLY A N 1
ATOM 888 C CA . GLY A 1 108 ? 7.109 -8.18 -8.812 1 95.38 108 GLY A CA 1
ATOM 889 C C . GLY A 1 108 ? 7.008 -6.707 -9.148 1 95.38 108 GLY A C 1
ATOM 890 O O . GLY A 1 108 ? 7.062 -6.328 -10.328 1 95.38 108 GLY A O 1
ATOM 891 N N . THR A 1 109 ? 6.816 -5.855 -8.141 1 96.12 109 THR A N 1
ATOM 892 C CA . THR A 1 109 ? 6.641 -4.43 -8.391 1 96.12 109 THR A CA 1
ATOM 893 C C . THR A 1 109 ? 7.883 -3.646 -7.969 1 96.12 109 THR A C 1
ATOM 895 O O . THR A 1 109 ? 7.938 -2.424 -8.117 1 96.12 109 THR A O 1
ATOM 898 N N . ARG A 1 110 ? 8.891 -4.348 -7.41 1 96.81 110 ARG A N 1
ATOM 899 C CA . ARG A 1 110 ? 10.188 -3.75 -7.137 1 96.81 110 ARG A CA 1
ATOM 900 C C . ARG A 1 110 ? 10.898 -3.355 -8.43 1 96.81 110 ARG A C 1
ATOM 902 O O . ARG A 1 110 ? 10.961 -4.148 -9.375 1 96.81 110 ARG A O 1
ATOM 909 N N . SER A 1 111 ? 11.383 -2.092 -8.5 1 96.56 111 SER A N 1
ATOM 910 C CA . SER A 1 111 ? 12.078 -1.646 -9.703 1 96.56 111 SER A CA 1
ATOM 911 C C . SER A 1 111 ? 13.562 -1.994 -9.641 1 96.56 111 SER A C 1
ATOM 913 O O . SER A 1 111 ? 14.227 -1.709 -8.648 1 96.56 111 SER A O 1
ATOM 915 N N . LEU A 1 112 ? 14.016 -2.555 -10.727 1 96.5 112 LEU A N 1
ATOM 916 C CA . LEU A 1 112 ? 15.406 -2.984 -10.82 1 96.5 112 LEU A CA 1
ATOM 917 C C . LEU A 1 112 ? 16.266 -1.91 -11.477 1 96.5 112 LEU A C 1
ATOM 919 O O . LEU A 1 112 ? 15.75 -0.89 -11.938 1 96.5 112 LEU A O 1
ATOM 923 N N . ARG A 1 113 ? 17.562 -2.129 -11.5 1 96.06 113 ARG A N 1
ATOM 924 C CA . ARG A 1 113 ? 18.531 -1.156 -11.984 1 96.06 113 ARG A CA 1
ATOM 925 C C . ARG A 1 113 ? 18.266 -0.787 -13.438 1 96.06 113 ARG A C 1
ATOM 927 O O . ARG A 1 113 ? 18.469 0.359 -13.844 1 96.06 113 ARG A O 1
ATOM 934 N N . ASP A 1 114 ? 17.672 -1.73 -14.195 1 93.81 114 ASP A N 1
ATOM 935 C CA . ASP A 1 114 ? 17.516 -1.507 -15.625 1 93.81 114 ASP A CA 1
ATOM 936 C C . ASP A 1 114 ? 16.062 -1.227 -15.992 1 93.81 114 ASP A C 1
ATOM 938 O O . ASP A 1 114 ? 15.711 -1.163 -17.172 1 93.81 114 ASP A O 1
ATOM 942 N N . THR A 1 115 ? 15.25 -1.112 -14.922 1 93.88 115 THR A N 1
ATOM 943 C CA . THR A 1 115 ? 13.852 -0.767 -15.188 1 93.88 115 THR A CA 1
ATOM 944 C C . THR A 1 115 ? 13.766 0.535 -15.984 1 93.88 115 THR A C 1
ATOM 946 O O . THR A 1 115 ? 14.398 1.529 -15.625 1 93.88 115 THR A O 1
ATOM 949 N N . GLU A 1 116 ? 12.992 0.543 -17 1 90.5 116 GLU A N 1
ATOM 950 C CA . GLU A 1 116 ? 12.875 1.719 -17.859 1 90.5 116 GLU A CA 1
ATOM 951 C C . GLU A 1 116 ? 11.789 2.664 -17.344 1 90.5 116 GLU A C 1
ATOM 953 O O . GLU A 1 116 ? 10.719 2.219 -16.922 1 90.5 116 GLU A O 1
ATOM 958 N N . PHE A 1 117 ? 12.156 3.879 -17.297 1 89.31 117 PHE A N 1
ATOM 959 C CA . PHE A 1 117 ? 11.219 4.945 -16.969 1 89.31 117 PHE A CA 1
ATOM 960 C C . PHE A 1 117 ? 11.055 5.898 -18.156 1 89.31 117 PHE A C 1
ATOM 962 O O . PHE A 1 117 ? 12.016 6.148 -18.891 1 89.31 117 PHE A O 1
ATOM 969 N N . THR A 1 118 ? 9.875 6.305 -18.344 1 80.31 118 THR A N 1
ATOM 970 C CA . THR A 1 118 ? 9.633 7.293 -19.391 1 80.31 118 THR A CA 1
ATOM 971 C C . THR A 1 118 ? 9.953 8.703 -18.891 1 80.31 118 THR A C 1
ATOM 973 O O . THR A 1 118 ? 9.828 8.984 -17.688 1 80.31 118 THR A O 1
ATOM 976 N N . THR A 1 119 ? 10.352 9.555 -19.812 1 78.88 119 THR A N 1
ATOM 977 C CA . THR A 1 119 ? 10.641 10.93 -19.438 1 78.88 119 THR A CA 1
ATOM 978 C C . THR A 1 119 ? 9.352 11.727 -19.266 1 78.88 119 THR A C 1
ATOM 980 O O . THR A 1 119 ? 8.305 11.336 -19.781 1 78.88 119 THR A O 1
ATOM 983 N N . SER A 1 120 ? 9.492 12.805 -18.5 1 76.19 120 SER A N 1
ATOM 984 C CA . SER A 1 120 ? 8.336 13.672 -18.281 1 76.19 120 SER A CA 1
ATOM 985 C C . SER A 1 120 ? 7.793 14.219 -19.594 1 76.19 120 SER A C 1
ATOM 987 O O . SER A 1 120 ? 6.578 14.32 -19.766 1 76.19 120 SER A O 1
ATOM 989 N N . GLU A 1 121 ? 8.672 14.547 -20.453 1 78.56 121 GLU A N 1
ATOM 990 C CA . GLU A 1 121 ? 8.266 15.117 -21.734 1 78.56 121 GLU A CA 1
ATOM 991 C C . GLU A 1 121 ? 7.5 14.094 -22.578 1 78.56 121 GLU A C 1
ATOM 993 O O . GLU A 1 121 ? 6.457 14.406 -23.156 1 78.56 121 GLU A O 1
ATOM 998 N N . THR A 1 122 ? 8.047 12.922 -22.625 1 80.31 122 THR A N 1
ATOM 999 C CA . THR A 1 122 ? 7.395 11.867 -23.391 1 80.31 122 THR A CA 1
ATOM 1000 C C . THR A 1 122 ? 6.047 11.5 -22.781 1 80.31 122 THR A C 1
ATOM 1002 O O . THR A 1 122 ? 5.07 11.273 -23.484 1 80.31 122 THR A O 1
ATOM 1005 N N . THR A 1 123 ? 6.062 11.531 -21.5 1 80.81 123 THR A N 1
ATOM 1006 C CA . THR A 1 123 ? 4.828 11.211 -20.797 1 80.81 123 THR A CA 1
ATOM 1007 C C . THR A 1 123 ? 3.754 12.258 -21.078 1 80.81 123 THR A C 1
ATOM 1009 O O . THR A 1 123 ? 2.598 11.914 -21.344 1 80.81 123 THR A O 1
ATOM 1012 N N . ALA A 1 124 ? 4.137 13.5 -21.062 1 77.94 124 ALA A N 1
ATOM 1013 C CA . ALA A 1 124 ? 3.184 14.586 -21.297 1 77.94 124 ALA A CA 1
ATOM 1014 C C . ALA A 1 124 ? 2.586 14.492 -22.703 1 77.94 124 ALA A C 1
ATOM 1016 O O . ALA A 1 124 ? 1.372 14.625 -22.875 1 77.94 124 ALA A O 1
ATOM 1017 N N . LYS A 1 125 ? 3.387 14.266 -23.688 1 82.81 125 LYS A N 1
ATOM 1018 C CA . LYS A 1 125 ? 2.934 14.156 -25.078 1 82.81 125 LYS A CA 1
ATOM 1019 C C . LYS A 1 125 ? 2.004 12.953 -25.25 1 82.81 125 LYS A C 1
ATOM 1021 O O . LYS A 1 125 ? 0.958 13.062 -25.891 1 82.81 125 LYS A O 1
ATOM 1026 N N . THR A 1 126 ? 2.406 11.883 -24.594 1 84.88 126 THR A N 1
ATOM 1027 C CA . THR A 1 126 ? 1.624 10.656 -24.703 1 84.88 126 THR A CA 1
ATOM 1028 C C . THR A 1 126 ? 0.268 10.812 -24.016 1 84.88 126 THR A C 1
ATOM 1030 O O . THR A 1 126 ? -0.747 10.328 -24.516 1 84.88 126 THR A O 1
ATOM 1033 N N . LEU A 1 127 ? 0.251 11.5 -22.953 1 86.12 127 LEU A N 1
ATOM 1034 C CA . LEU A 1 127 ? -0.986 11.672 -22.203 1 86.12 127 LEU A CA 1
ATOM 1035 C C . LEU A 1 127 ? -1.945 12.602 -22.938 1 86.12 127 LEU A C 1
ATOM 1037 O O . LEU A 1 127 ? -3.162 12.398 -22.906 1 86.12 127 LEU A O 1
ATOM 1041 N N . LEU A 1 128 ? -1.43 13.617 -23.531 1 86.12 128 LEU A N 1
ATOM 1042 C CA . LEU A 1 128 ? -2.271 14.531 -24.281 1 86.12 128 LEU A CA 1
ATOM 1043 C C . LEU A 1 128 ? -2.914 13.828 -25.484 1 86.12 128 LEU A C 1
ATOM 1045 O O . LEU A 1 128 ? -4.09 14.055 -25.781 1 86.12 128 LEU A O 1
ATOM 1049 N N . GLU A 1 129 ? -2.121 13.016 -26.109 1 89.44 129 GLU A N 1
ATOM 1050 C CA . GLU A 1 129 ? -2.652 12.234 -27.219 1 89.44 129 GLU A CA 1
ATOM 1051 C C . GLU A 1 129 ? -3.697 11.227 -26.734 1 89.44 129 GLU A C 1
ATOM 1053 O O . GLU A 1 129 ? -4.727 11.039 -27.391 1 89.44 129 GLU A O 1
ATOM 1058 N N . LYS A 1 130 ? -3.418 10.672 -25.625 1 90.06 130 LYS A N 1
ATOM 1059 C CA . LYS A 1 130 ? -4.359 9.719 -25.047 1 90.06 130 LYS A CA 1
ATOM 1060 C C . LYS A 1 130 ? -5.672 10.398 -24.672 1 90.06 130 LYS A C 1
ATOM 1062 O O . LYS A 1 130 ? -6.75 9.828 -24.859 1 90.06 130 LYS A O 1
ATOM 1067 N N . ALA A 1 131 ? -5.562 11.523 -24.125 1 88 131 ALA A N 1
ATOM 1068 C CA . ALA A 1 131 ? -6.738 12.266 -23.656 1 88 131 ALA A CA 1
ATOM 1069 C C . ALA A 1 131 ? -7.68 12.57 -24.828 1 88 131 ALA A C 1
ATOM 1071 O O . ALA A 1 131 ? -8.898 12.617 -24.641 1 88 131 ALA A O 1
ATOM 1072 N N . LYS A 1 132 ? -7.125 12.734 -25.984 1 88.81 132 LYS A N 1
ATOM 1073 C CA . LYS A 1 132 ? -7.934 12.984 -27.172 1 88.81 132 LYS A CA 1
ATOM 1074 C C . LYS A 1 132 ? -8.719 11.742 -27.578 1 88.81 132 LYS A C 1
ATOM 1076 O O . LYS A 1 132 ? -9.883 11.836 -27.969 1 88.81 132 LYS A O 1
ATOM 1081 N N . ALA A 1 133 ? -8.086 10.648 -27.391 1 90.06 133 ALA A N 1
ATOM 1082 C CA . ALA A 1 133 ? -8.695 9.391 -27.797 1 90.06 133 ALA A CA 1
ATOM 1083 C C . ALA A 1 133 ? -9.578 8.82 -26.688 1 90.06 133 ALA A C 1
ATOM 1085 O O . ALA A 1 133 ? -10.641 8.258 -26.969 1 90.06 133 ALA A O 1
ATOM 1086 N N . SER A 1 134 ? -9.102 8.922 -25.5 1 90.81 134 SER A N 1
ATOM 1087 C CA . SER A 1 134 ? -9.766 8.398 -24.312 1 90.81 134 SER A CA 1
ATOM 1088 C C . SER A 1 134 ? -9.602 9.344 -23.125 1 90.81 134 SER A C 1
ATOM 1090 O O . SER A 1 134 ? -8.625 9.25 -22.391 1 90.81 134 SER A O 1
ATOM 1092 N N . PRO A 1 135 ? -10.602 10.148 -22.969 1 89.62 135 PRO A N 1
ATOM 1093 C CA . PRO A 1 1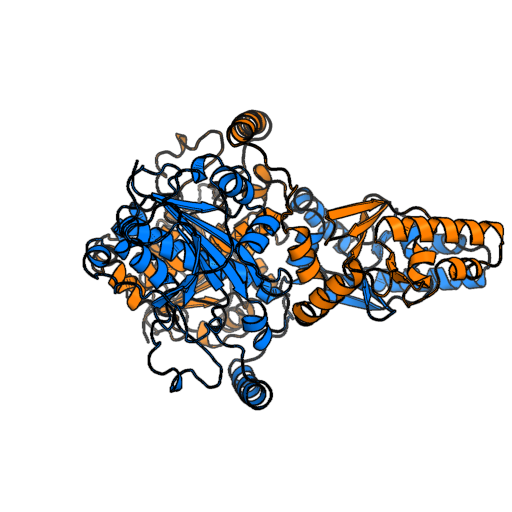35 ? -10.492 11.117 -21.875 1 89.62 135 PRO A CA 1
ATOM 1094 C C . PRO A 1 135 ? -10.273 10.453 -20.531 1 89.62 135 PRO A C 1
ATOM 1096 O O . PRO A 1 135 ? -10.695 9.312 -20.312 1 89.62 135 PRO A O 1
ATOM 1099 N N . PRO A 1 136 ? -9.508 11.172 -19.672 1 89.94 136 PRO A N 1
ATOM 1100 C CA . PRO A 1 136 ? -9.336 10.633 -18.328 1 89.94 136 PRO A CA 1
ATOM 1101 C C . PRO A 1 136 ? -10.664 10.492 -17.578 1 89.94 136 PRO A C 1
ATOM 1103 O O . PRO A 1 136 ? -11.609 11.227 -17.859 1 89.94 136 PRO A O 1
ATOM 1106 N N . PRO A 1 137 ? -10.688 9.516 -16.656 1 89.69 137 PRO A N 1
ATOM 1107 C CA . PRO A 1 137 ? -11.891 9.391 -15.828 1 89.69 137 PRO A CA 1
ATOM 1108 C C . PRO A 1 137 ? -12.148 10.633 -14.977 1 89.69 137 PRO A C 1
ATOM 1110 O O . PRO A 1 137 ? -11.211 11.359 -14.641 1 89.69 137 PRO A O 1
ATOM 1113 N N . SER A 1 138 ? -13.422 10.82 -14.578 1 83.94 138 SER A N 1
ATOM 1114 C CA . SER A 1 138 ? -13.766 11.938 -13.703 1 83.94 138 SER A CA 1
ATOM 1115 C C . SER A 1 138 ? -13.047 11.828 -12.367 1 83.94 138 SER A C 1
ATOM 1117 O O . SER A 1 138 ? -12.977 10.75 -11.773 1 83.94 138 SER A O 1
ATOM 1119 N N . PRO A 1 139 ? -12.484 12.906 -12.008 1 83.62 139 PRO A N 1
ATOM 1120 C CA . PRO A 1 139 ? -11.781 12.891 -10.727 1 83.62 139 PRO A CA 1
ATOM 1121 C C . PRO A 1 139 ? -12.727 12.766 -9.539 1 83.62 139 PRO A C 1
ATOM 1123 O O . PRO A 1 139 ? -12.281 12.578 -8.398 1 83.62 139 PRO A O 1
ATOM 1126 N N . VAL A 1 140 ? -14.031 12.969 -9.773 1 75.69 140 VAL A N 1
ATOM 1127 C CA . VAL A 1 140 ? -15.031 12.781 -8.727 1 75.69 140 VAL A CA 1
ATOM 1128 C C . VAL A 1 140 ? -16.156 11.883 -9.234 1 75.69 140 VAL A C 1
ATOM 1130 O O . VAL A 1 140 ? -16.453 11.867 -10.438 1 75.69 140 VAL A O 1
ATOM 1133 N N . ARG A 1 141 ? -16.656 11.109 -8.32 1 78 141 ARG A N 1
ATOM 1134 C CA . ARG A 1 141 ? -17.844 10.336 -8.695 1 78 141 ARG A CA 1
ATOM 1135 C C . ARG A 1 141 ? -18.969 11.25 -9.148 1 78 141 ARG A C 1
ATOM 1137 O O . ARG A 1 141 ? -19.281 12.234 -8.477 1 78 141 ARG A O 1
ATOM 1144 N N . PRO A 1 142 ? -19.422 10.945 -10.367 1 68.62 142 PRO A N 1
ATOM 1145 C CA . PRO A 1 142 ? -20.531 11.781 -10.836 1 68.62 142 PRO A CA 1
ATOM 1146 C C . PRO A 1 142 ? -21.75 11.711 -9.922 1 68.62 142 PRO A C 1
ATOM 1148 O O . PRO A 1 142 ? -22.141 10.617 -9.484 1 68.62 142 PRO A O 1
ATOM 1151 N N . SER A 1 143 ? -22.016 12.789 -9.188 1 64 143 SER A N 1
ATOM 1152 C CA . SER A 1 143 ? -23.219 12.828 -8.375 1 64 143 SER A CA 1
ATOM 1153 C C . SER A 1 143 ? -24.422 13.312 -9.18 1 64 143 SER A C 1
ATOM 1155 O O . SER A 1 143 ? -24.266 14.156 -10.07 1 64 143 SER A O 1
ATOM 1157 N N . GLY A 1 144 ? -25.281 12.469 -9.547 1 57.47 144 GLY A N 1
ATOM 1158 C CA . GLY A 1 144 ? -26.5 13.016 -10.148 1 57.47 144 GLY A CA 1
ATOM 1159 C C . GLY A 1 144 ? -26.969 14.289 -9.484 1 57.47 144 GLY A C 1
ATOM 1160 O O . GLY A 1 144 ? -26.531 14.625 -8.383 1 57.47 144 GLY A O 1
ATOM 1161 N N . GLU A 1 145 ? -27.266 15.461 -10.258 1 54.97 145 GLU A N 1
ATOM 1162 C CA . GLU A 1 145 ? -27.719 16.781 -9.828 1 54.97 145 GLU A CA 1
ATOM 1163 C C . GLU A 1 145 ? -28.578 16.688 -8.57 1 54.97 145 GLU A C 1
ATOM 1165 O O . GLU A 1 145 ? -28.562 17.594 -7.734 1 54.97 145 GLU A O 1
ATOM 1170 N N . SER A 1 146 ? -29.328 15.688 -8.414 1 60.66 146 SER A N 1
ATOM 1171 C CA . SER A 1 146 ? -30.422 15.742 -7.445 1 60.66 146 SER A CA 1
ATOM 1172 C C . SER A 1 146 ? -30.016 15.148 -6.105 1 60.66 146 SER A C 1
ATOM 1174 O O . SER A 1 146 ? -29.172 14.25 -6.055 1 60.66 146 SER A O 1
ATOM 1176 N N . GLY A 1 147 ? -29.906 15.984 -4.977 1 75.31 147 GLY A N 1
ATOM 1177 C CA . GLY A 1 147 ? -30.125 15.477 -3.631 1 75.31 147 GLY A CA 1
ATOM 1178 C C . GLY A 1 147 ? -28.891 15.578 -2.75 1 75.31 147 GLY A C 1
ATOM 1179 O O . GLY A 1 147 ? -28.797 14.898 -1.728 1 75.31 147 GLY A O 1
ATOM 1180 N N . ALA A 1 148 ? -27.859 16.422 -3.236 1 88.31 148 ALA A N 1
ATOM 1181 C CA . ALA A 1 148 ? -26.75 16.594 -2.314 1 88.31 148 ALA A CA 1
ATOM 1182 C C . ALA A 1 148 ? -27.125 17.547 -1.173 1 88.31 148 ALA A C 1
ATOM 1184 O O . ALA A 1 148 ? -27.781 18.562 -1.392 1 88.31 148 ALA A O 1
ATOM 1185 N N . ILE A 1 149 ? -26.797 17.172 -0.024 1 94.62 149 ILE A N 1
ATOM 1186 C CA . ILE A 1 149 ? -26.906 18.016 1.16 1 94.62 149 ILE A CA 1
ATOM 1187 C C . ILE A 1 149 ? -25.688 18.938 1.258 1 94.62 149 ILE A C 1
ATOM 1189 O O . ILE A 1 149 ? -24.562 18.469 1.464 1 94.62 149 ILE A O 1
ATOM 1193 N N . PRO A 1 150 ? -25.922 20.219 1.058 1 95.06 150 PRO A N 1
ATOM 1194 C CA . PRO A 1 150 ? -24.781 21.125 1.141 1 95.06 150 PRO A CA 1
ATOM 1195 C C . PRO A 1 150 ? -24.156 21.156 2.531 1 95.06 150 PRO A C 1
ATOM 1197 O O . PRO A 1 150 ? -24.859 21.109 3.537 1 95.06 150 PRO A O 1
ATOM 1200 N N . LEU A 1 151 ? -22.844 21.219 2.564 1 96.25 151 LEU A N 1
ATOM 1201 C CA . LEU A 1 151 ? -22.125 21.344 3.82 1 96.25 151 LEU A CA 1
ATOM 1202 C C . LEU A 1 151 ? -21.766 22.812 4.098 1 96.25 151 LEU A C 1
ATOM 1204 O O . LEU A 1 151 ? -21.5 23.578 3.166 1 96.25 151 LEU A O 1
ATOM 1208 N N . PRO A 1 152 ? -21.828 23.203 5.371 1 95.75 152 PRO A N 1
ATOM 1209 C CA . PRO A 1 152 ? -21.391 24.578 5.684 1 95.75 152 PRO A CA 1
ATOM 1210 C C . PRO A 1 152 ? -19.906 24.797 5.395 1 95.75 152 PRO A C 1
ATOM 1212 O O . PRO A 1 152 ? -19.094 23.875 5.559 1 95.75 152 PRO A O 1
ATOM 1215 N N . GLU A 1 153 ? -19.547 25.953 4.898 1 92.75 153 GLU A N 1
ATOM 1216 C CA . GLU A 1 153 ? -18.141 26.266 4.711 1 92.75 153 GLU A CA 1
ATOM 1217 C C . GLU A 1 153 ? -17.375 26.219 6.035 1 92.75 153 GLU A C 1
ATOM 1219 O O . GLU A 1 153 ? -17.859 26.734 7.047 1 92.75 153 GLU A O 1
ATOM 1224 N N . PRO A 1 154 ? -16.297 25.578 5.988 1 88.31 154 PRO A N 1
ATOM 1225 C CA . PRO A 1 154 ? -15.516 25.516 7.23 1 88.31 154 PRO A CA 1
ATOM 1226 C C . PRO A 1 154 ? -15.078 26.891 7.727 1 88.31 154 PRO A C 1
ATOM 1228 O O . PRO A 1 154 ? -14.727 27.75 6.926 1 88.31 154 PRO A O 1
ATOM 1231 N N . SER A 1 155 ? -15.109 27.078 9.039 1 85.5 155 SER A N 1
ATOM 1232 C CA . SER A 1 155 ? -14.547 28.297 9.633 1 85.5 155 SER A CA 1
ATOM 1233 C C . SER A 1 155 ? -13.023 28.234 9.688 1 85.5 155 SER A C 1
ATOM 1235 O O . SER A 1 155 ? -12.453 27.266 10.188 1 85.5 155 SER A O 1
ATOM 1237 N N . PRO A 1 156 ? -12.375 29.234 9.242 1 85.81 156 PRO A N 1
ATOM 1238 C CA . PRO A 1 156 ? -10.906 29.219 9.273 1 85.81 156 PRO A CA 1
ATOM 1239 C C . PRO A 1 156 ? -10.344 29.312 10.688 1 85.81 156 PRO A C 1
ATOM 1241 O O . PRO A 1 156 ? -9.234 28.828 10.945 1 85.81 156 PRO A O 1
ATOM 1244 N N . GLU A 1 157 ? -11.102 29.875 11.57 1 87.19 157 GLU A N 1
ATOM 1245 C CA . GLU A 1 157 ? -10.586 30.234 12.883 1 87.19 157 GLU A CA 1
ATOM 1246 C C . GLU A 1 157 ? -10.102 29 13.641 1 87.19 157 GLU A C 1
ATOM 1248 O O . GLU A 1 157 ? -8.953 28.938 14.086 1 87.19 157 GLU A O 1
ATOM 1253 N N . PRO A 1 158 ? -10.875 28 13.781 1 88.38 158 PRO A N 1
ATOM 1254 C CA . PRO A 1 158 ? -10.383 26.859 14.539 1 88.38 158 PRO A CA 1
ATOM 1255 C C . PRO A 1 158 ? -9.172 26.188 13.883 1 88.38 158 PRO A C 1
ATOM 1257 O O . PRO A 1 158 ? -8.297 25.672 14.578 1 88.38 158 PRO A O 1
ATOM 1260 N N . LEU A 1 159 ? -9.039 26.203 12.633 1 91.88 159 LEU A N 1
ATOM 1261 C CA . LEU A 1 159 ? -7.977 25.531 11.891 1 91.88 159 LEU A CA 1
ATOM 1262 C C . LEU A 1 159 ? -6.68 26.328 11.961 1 91.88 159 LEU A C 1
ATOM 1264 O O . LEU A 1 159 ? -5.59 25.766 11.859 1 91.88 159 LEU A O 1
ATOM 1268 N N . ASN A 1 160 ? -6.875 27.641 12.141 1 94.38 160 ASN A N 1
ATOM 1269 C CA . ASN A 1 160 ? -5.672 28.469 12.18 1 94.38 160 ASN A CA 1
ATOM 1270 C C . ASN A 1 160 ? -5.352 28.922 13.602 1 94.38 160 ASN A C 1
ATOM 1272 O O . ASN A 1 160 ? -4.352 29.609 13.828 1 94.38 160 ASN A O 1
ATOM 1276 N N . ALA A 1 161 ? -6.176 28.547 14.562 1 94.75 161 ALA A N 1
ATOM 1277 C CA . ALA A 1 161 ? -5.918 28.891 15.961 1 94.75 161 ALA A CA 1
ATOM 1278 C C . ALA A 1 161 ? -4.777 28.047 16.531 1 94.75 161 ALA A C 1
ATOM 1280 O O . ALA A 1 161 ? -4.109 28.453 17.484 1 94.75 161 ALA A O 1
ATOM 1281 N N . ILE A 1 162 ? -4.551 26.953 15.945 1 96.06 162 ILE A N 1
ATOM 1282 C CA . ILE A 1 162 ? -3.461 26.078 16.375 1 96.06 162 ILE A CA 1
ATOM 1283 C C . ILE A 1 162 ? -2.316 26.141 15.367 1 96.06 162 ILE A C 1
ATOM 1285 O O . ILE A 1 162 ? -2.541 26.062 14.156 1 96.06 162 ILE A O 1
ATOM 1289 N N . GLY A 1 163 ? -1.146 26.359 15.844 1 96.88 163 GLY A N 1
ATOM 1290 C CA . GLY A 1 163 ? 0.024 26.281 14.984 1 96.88 163 GLY A CA 1
ATOM 1291 C C . GLY A 1 163 ? 0.297 24.875 14.484 1 96.88 163 GLY A C 1
ATOM 1292 O O . GLY A 1 163 ? -0.129 23.906 15.102 1 96.88 163 GLY A O 1
ATOM 1293 N N . LEU A 1 164 ? 0.979 24.766 13.32 1 97.44 164 LEU A N 1
ATOM 1294 C CA . LEU A 1 164 ? 1.28 23.453 12.75 1 97.44 164 LEU A CA 1
ATOM 1295 C C . LEU A 1 164 ? 2.041 22.594 13.742 1 97.44 164 LEU A C 1
ATOM 1297 O O . LEU A 1 164 ? 1.699 21.422 13.945 1 97.44 164 LEU A O 1
ATOM 1301 N N . GLY A 1 165 ? 3.141 23.141 14.336 1 96.12 165 GLY A N 1
ATOM 1302 C CA . GLY A 1 165 ? 3.924 22.375 15.297 1 96.12 165 GLY A CA 1
ATOM 1303 C C . GLY A 1 165 ? 3.098 21.844 16.453 1 96.12 165 GLY A C 1
ATOM 1304 O O . GLY A 1 165 ? 3.266 20.703 16.875 1 96.12 165 GLY A O 1
ATOM 1305 N N . GLU A 1 166 ? 2.244 22.688 16.953 1 96.19 166 GLU A N 1
ATOM 1306 C CA . GLU A 1 166 ? 1.376 22.281 18.062 1 96.19 166 GLU A CA 1
ATOM 1307 C C . GLU A 1 166 ? 0.395 21.203 17.625 1 96.19 166 GLU A C 1
ATOM 1309 O O . GLU A 1 166 ? 0.143 20.25 18.375 1 96.19 166 GLU A O 1
ATOM 1314 N N . ALA A 1 167 ? -0.194 21.375 16.438 1 97.38 167 ALA A N 1
ATOM 1315 C CA . ALA A 1 167 ? -1.105 20.359 15.922 1 97.38 167 ALA A CA 1
ATOM 1316 C C . ALA A 1 167 ? -0.413 19 15.828 1 97.38 167 ALA A C 1
ATOM 1318 O O . ALA A 1 167 ? -0.982 17.969 16.219 1 97.38 167 ALA A O 1
ATOM 1319 N N . LEU A 1 168 ? 0.815 19 15.328 1 96.94 168 LEU A N 1
ATOM 1320 C CA . LEU A 1 168 ? 1.586 17.766 15.188 1 96.94 168 LEU A CA 1
ATOM 1321 C C . LEU A 1 168 ? 1.892 17.156 16.562 1 96.94 168 LEU A C 1
ATOM 1323 O O . LEU A 1 168 ? 1.782 15.945 16.734 1 96.94 168 LEU A O 1
ATOM 1327 N N . SER A 1 169 ? 2.219 17.938 17.484 1 94 169 SER A N 1
ATOM 1328 C CA . SER A 1 169 ? 2.58 17.469 18.812 1 94 169 SER A CA 1
ATOM 1329 C C . SER A 1 169 ? 1.363 16.906 19.547 1 94 169 SER A C 1
ATOM 1331 O O . SER A 1 169 ? 1.479 15.961 20.328 1 94 169 SER A O 1
ATOM 1333 N N . LYS A 1 170 ? 0.198 17.469 19.344 1 95.31 170 LYS A N 1
ATOM 1334 C CA . LYS A 1 170 ? -1.013 17.109 20.078 1 95.31 170 LYS A CA 1
ATOM 1335 C C . LYS A 1 170 ? -1.759 15.969 19.375 1 95.31 170 LYS A C 1
ATOM 1337 O O . LYS A 1 170 ? -2.643 15.344 19.984 1 95.31 170 LYS A O 1
ATOM 1342 N N . ARG A 1 171 ? -1.423 15.734 18.125 1 96.44 171 ARG A N 1
ATOM 1343 C CA . ARG A 1 171 ? -2.115 14.695 17.375 1 96.44 171 ARG A CA 1
ATOM 1344 C C . ARG A 1 171 ? -1.953 13.336 18.031 1 96.44 171 ARG A C 1
ATOM 1346 O O . ARG A 1 171 ? -0.835 12.922 18.344 1 96.44 171 ARG A O 1
ATOM 1353 N N . ARG A 1 172 ? -3.098 12.625 18.25 1 94.62 172 ARG A N 1
ATOM 1354 C CA . ARG A 1 172 ? -3.141 11.281 18.812 1 94.62 172 ARG A CA 1
ATOM 1355 C C . ARG A 1 172 ? -4.258 10.453 18.188 1 94.62 172 ARG A C 1
ATOM 1357 O O . ARG A 1 172 ? -5.25 11.008 17.703 1 94.62 172 ARG A O 1
ATOM 1364 N N . SER A 1 173 ? -3.984 9.133 18.203 1 96.31 173 SER A N 1
ATOM 1365 C CA . SER A 1 173 ? -5.102 8.219 17.969 1 96.31 173 SER A CA 1
ATOM 1366 C C . SER A 1 173 ? -5.859 7.914 19.25 1 96.31 173 SER A C 1
ATOM 1368 O O . SER A 1 173 ? -5.273 7.426 20.219 1 96.31 173 SER A O 1
ATOM 1370 N N . THR A 1 174 ? -7.098 8.25 19.266 1 97.12 174 THR A N 1
ATOM 1371 C CA . THR A 1 174 ? -7.926 8.039 20.453 1 97.12 174 THR A CA 1
ATOM 1372 C C . THR A 1 174 ? -9.148 7.191 20.109 1 97.12 174 THR A C 1
ATOM 1374 O O . THR A 1 174 ? -9.938 7.551 19.234 1 97.12 174 THR A O 1
ATOM 1377 N N . ARG A 1 175 ? -9.336 6.094 20.859 1 96.56 175 ARG A N 1
ATOM 1378 C CA . ARG A 1 175 ? -10.375 5.121 20.562 1 96.56 175 ARG A CA 1
ATOM 1379 C C . ARG A 1 175 ? -11.516 5.199 21.562 1 96.56 175 ARG A C 1
ATOM 1381 O O . ARG A 1 175 ? -12.078 4.176 21.953 1 96.56 175 ARG A O 1
ATOM 1388 N N . GLU A 1 176 ? -11.742 6.371 22.047 1 97.25 176 GLU A N 1
ATOM 1389 C CA . GLU A 1 176 ? -12.852 6.707 22.938 1 97.25 176 GLU A CA 1
ATOM 1390 C C . GLU A 1 176 ? -13.633 7.914 22.406 1 97.25 176 GLU A C 1
ATOM 1392 O O . GLU A 1 176 ? -13.039 8.953 22.094 1 97.25 176 GLU A O 1
ATOM 1397 N N . PHE A 1 177 ? -14.977 7.77 22.391 1 98.06 177 PHE A N 1
ATOM 1398 C CA . PHE A 1 177 ? -15.789 8.82 21.797 1 98.06 177 PHE A CA 1
ATOM 1399 C C . PHE A 1 177 ? -16.969 9.172 22.703 1 98.06 177 PHE A C 1
ATOM 1401 O O . PHE A 1 177 ? -17.578 8.281 23.297 1 98.06 177 PHE A O 1
ATOM 1408 N N . GLY A 1 178 ? -17.203 10.469 22.844 1 97.19 178 GLY A N 1
ATOM 1409 C CA . GLY A 1 178 ? -18.297 10.961 23.688 1 97.19 178 GLY A CA 1
ATOM 1410 C C . GLY A 1 178 ? -19.656 10.742 23.078 1 97.19 178 GLY A C 1
ATOM 1411 O O . GLY A 1 178 ? -19.781 10.281 21.938 1 97.19 178 GLY A O 1
ATOM 1412 N N . GLU A 1 179 ? -20.703 11.109 23.875 1 96.75 179 GLU A N 1
ATOM 1413 C CA . GLU A 1 179 ? -22.094 10.883 23.469 1 96.75 179 GLU A CA 1
ATOM 1414 C C . GLU A 1 179 ? -22.641 12.07 22.672 1 96.75 179 GLU A C 1
ATOM 1416 O O . GLU A 1 179 ? -23.641 11.945 21.984 1 96.75 179 GLU A O 1
ATOM 1421 N N . ASP A 1 180 ? -21.984 13.227 22.734 1 97.94 180 ASP A N 1
ATOM 1422 C CA . ASP A 1 180 ? -22.453 14.398 22.016 1 97.94 180 ASP A CA 1
ATOM 1423 C C . ASP A 1 180 ? -22.266 14.219 20.5 1 97.94 180 ASP A C 1
ATOM 1425 O O . ASP A 1 180 ? -21.312 13.562 20.062 1 97.94 180 ASP A O 1
ATOM 1429 N N . PRO A 1 181 ? -23.141 14.797 19.75 1 98.5 181 PRO A N 1
ATOM 1430 C CA . PRO A 1 181 ? -23 14.695 18.297 1 98.5 181 PRO A CA 1
ATOM 1431 C C . PRO A 1 181 ? -21.797 15.492 17.766 1 98.5 181 PRO A C 1
ATOM 1433 O O . PRO A 1 181 ? -21.453 16.531 18.328 1 98.5 181 PRO A O 1
ATOM 1436 N N . VAL A 1 182 ? -21.234 14.992 16.719 1 98.69 182 VAL A N 1
ATOM 1437 C CA . VAL A 1 182 ? -20.234 15.773 15.992 1 98.69 182 VAL A CA 1
ATOM 1438 C C . VAL A 1 182 ? -20.891 16.969 15.312 1 98.69 182 VAL A C 1
ATOM 1440 O O . VAL A 1 182 ? -21.859 16.797 14.562 1 98.69 182 VAL A O 1
ATOM 1443 N N . PRO A 1 183 ? -20.453 18.141 15.586 1 97.56 183 PRO A N 1
ATOM 1444 C CA . PRO A 1 183 ? -21.031 19.281 14.859 1 97.56 183 PRO A CA 1
ATOM 1445 C C . PRO A 1 183 ? -20.859 19.156 13.352 1 97.56 183 PRO A C 1
ATOM 1447 O O . PRO A 1 183 ? -19.797 18.75 12.875 1 97.56 183 PRO A O 1
ATOM 1450 N N . LEU A 1 184 ? -21.891 19.531 12.633 1 97.81 184 LEU A N 1
ATOM 1451 C CA . LEU A 1 184 ? -21.844 19.453 11.18 1 97.81 184 LEU A CA 1
ATOM 1452 C C . LEU A 1 184 ? -20.688 20.281 10.617 1 97.81 184 LEU A C 1
ATOM 1454 O O . LEU A 1 184 ? -20.047 19.875 9.648 1 97.81 184 LEU A O 1
ATOM 1458 N N . ARG A 1 185 ? -20.422 21.406 11.219 1 96.94 185 ARG A N 1
ATOM 1459 C CA . ARG A 1 185 ? -19.344 22.266 10.773 1 96.94 185 ARG A CA 1
ATOM 1460 C C . ARG A 1 185 ? -18 21.578 10.922 1 96.94 185 ARG A C 1
ATOM 1462 O O . ARG A 1 185 ? -17.094 21.797 10.109 1 96.94 185 ARG A O 1
ATOM 1469 N N . ASP A 1 186 ? -17.859 20.781 11.984 1 97.56 186 ASP A N 1
ATOM 1470 C CA . ASP A 1 186 ? -16.609 20.047 12.188 1 97.56 186 ASP A CA 1
ATOM 1471 C C . ASP A 1 186 ? -16.453 18.938 11.156 1 97.56 186 ASP A C 1
ATOM 1473 O O . ASP A 1 186 ? -15.367 18.734 10.617 1 97.56 186 ASP A O 1
ATOM 1477 N N . LEU A 1 187 ? -17.562 18.219 10.914 1 98.25 187 LEU A N 1
ATOM 1478 C CA . LEU A 1 187 ? -17.516 17.219 9.859 1 98.25 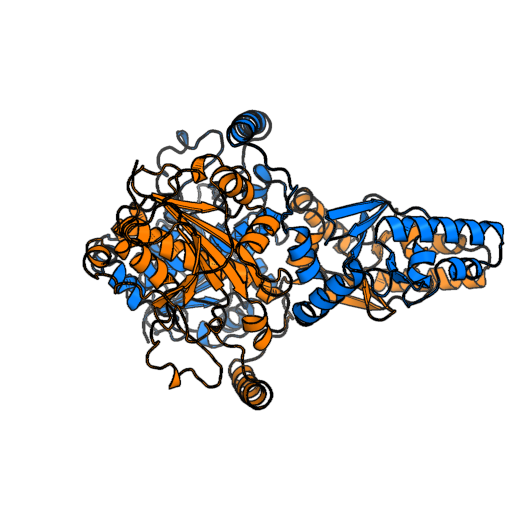187 LEU A CA 1
ATOM 1479 C C . LEU A 1 187 ? -17.156 17.844 8.523 1 98.25 187 LEU A C 1
ATOM 1481 O O . LEU A 1 187 ? -16.344 17.312 7.766 1 98.25 187 LEU A O 1
ATOM 1485 N N . SER A 1 188 ? -17.766 18.953 8.25 1 97.75 188 SER A N 1
ATOM 1486 C CA . SER A 1 188 ? -17.469 19.703 7.035 1 97.75 188 SER A CA 1
ATOM 1487 C C . SER A 1 188 ? -15.992 20.016 6.93 1 97.75 188 SER A C 1
ATOM 1489 O O . SER A 1 188 ? -15.383 19.844 5.871 1 97.75 188 SER A O 1
ATOM 1491 N N . ALA A 1 189 ? -15.406 20.5 8 1 97.56 189 ALA A N 1
ATOM 1492 C CA . ALA A 1 189 ? -13.992 20.844 8.039 1 97.56 189 ALA A CA 1
ATOM 1493 C C . ALA A 1 189 ? -13.125 19.609 7.77 1 97.56 189 ALA A C 1
ATOM 1495 O O . ALA A 1 189 ? -12.141 19.688 7.031 1 97.56 189 ALA A O 1
ATOM 1496 N N . LEU A 1 190 ? -13.469 18.469 8.352 1 98.38 190 LEU A N 1
ATOM 1497 C CA . LEU A 1 190 ? -12.719 17.234 8.117 1 98.38 190 LEU A CA 1
ATOM 1498 C C . LEU A 1 190 ? -12.742 16.859 6.637 1 98.38 190 LEU A C 1
ATOM 1500 O O . LEU A 1 190 ? -11.727 16.422 6.086 1 98.38 190 LEU A O 1
ATOM 1504 N N . LEU A 1 191 ? -13.844 17.062 5.988 1 97.62 191 LEU A N 1
ATOM 1505 C CA . LEU A 1 191 ? -14.047 16.609 4.617 1 97.62 191 LEU A CA 1
ATOM 1506 C C . LEU A 1 191 ? -13.297 17.5 3.631 1 97.62 191 LEU A C 1
ATOM 1508 O O . LEU A 1 191 ? -13.078 17.109 2.48 1 97.62 191 LEU A O 1
ATOM 1512 N N . THR A 1 192 ? -12.852 18.719 4.051 1 95.38 192 THR A N 1
ATOM 1513 C CA . THR A 1 192 ? -12.047 19.562 3.178 1 95.38 192 THR A CA 1
ATOM 1514 C C . THR A 1 192 ? -10.734 18.875 2.822 1 95.38 192 THR A C 1
ATOM 1516 O O . THR A 1 192 ? -10.07 19.234 1.848 1 95.38 192 THR A O 1
ATOM 1519 N N . ALA A 1 193 ? -10.336 17.875 3.619 1 94.81 193 ALA A N 1
ATOM 1520 C CA . ALA A 1 193 ? -9.148 17.078 3.301 1 94.81 193 ALA A CA 1
ATOM 1521 C C . ALA A 1 193 ? -9.266 16.453 1.917 1 94.81 193 ALA A C 1
ATOM 1523 O O . ALA A 1 193 ? -8.258 16.203 1.249 1 94.81 193 ALA A O 1
ATOM 1524 N N . ALA A 1 194 ? -10.484 16.188 1.482 1 93.81 194 ALA A N 1
ATOM 1525 C CA . ALA A 1 194 ? -10.734 15.508 0.208 1 93.81 194 ALA A CA 1
ATOM 1526 C C . ALA A 1 194 ? -11.297 16.484 -0.823 1 93.81 194 ALA A C 1
ATO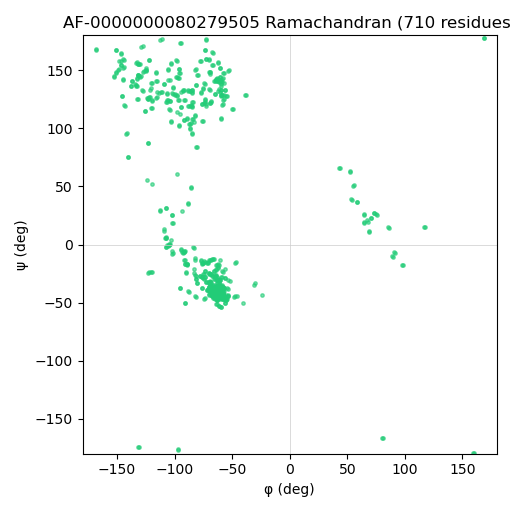M 1528 O O . ALA A 1 194 ? -11.703 16.078 -1.915 1 93.81 194 ALA A O 1
ATOM 1529 N N . ARG A 1 195 ? -11.367 17.734 -0.504 1 92.38 195 ARG A N 1
ATOM 1530 C CA . ARG A 1 195 ? -11.914 18.75 -1.4 1 92.38 195 ARG A CA 1
ATOM 1531 C C . ARG A 1 195 ? -10.852 19.25 -2.375 1 92.38 195 ARG A C 1
ATOM 1533 O O . ARG A 1 195 ? -9.742 19.609 -1.965 1 92.38 195 ARG A O 1
ATOM 1540 N N . PRO A 1 196 ? -11.18 19.297 -3.654 1 89.56 196 PRO A N 1
ATOM 1541 C CA . PRO A 1 196 ? -10.242 19.938 -4.57 1 89.56 196 PRO A CA 1
ATOM 1542 C C . PRO A 1 196 ? -10.008 21.406 -4.238 1 89.56 196 PRO A C 1
ATOM 1544 O O . PRO A 1 196 ? -10.945 22.109 -3.861 1 89.56 196 PRO A O 1
ATOM 1547 N N . THR A 1 197 ? -8.82 21.953 -4.195 1 80.81 197 THR A N 1
ATOM 1548 C CA . THR A 1 197 ? -8.453 23.297 -3.781 1 80.81 197 THR A CA 1
ATOM 1549 C C . THR A 1 197 ? -8.641 24.281 -4.93 1 80.81 197 THR A C 1
ATOM 1551 O O . THR A 1 197 ? -8.672 25.5 -4.715 1 80.81 197 THR A O 1
ATOM 1554 N N . ARG A 1 198 ? -8.609 23.938 -6.055 1 67.94 198 ARG A N 1
ATOM 1555 C CA . ARG A 1 198 ? -8.805 24.797 -7.219 1 67.94 198 ARG A CA 1
ATOM 1556 C C . ARG A 1 198 ? -10 24.328 -8.047 1 67.94 198 ARG A C 1
ATOM 1558 O O . ARG A 1 198 ? -9.859 24 -9.227 1 67.94 198 ARG A O 1
ATOM 1565 N N . PRO A 1 199 ? -11.305 24.125 -7.27 1 57.5 199 PRO A N 1
ATOM 1566 C CA . PRO A 1 199 ? -12.43 23.5 -7.961 1 57.5 199 PRO A CA 1
ATOM 1567 C C . PRO A 1 199 ? -12.938 24.344 -9.133 1 57.5 199 PRO A C 1
ATOM 1569 O O . PRO A 1 199 ? -13.484 23.797 -10.094 1 57.5 199 PRO A O 1
ATOM 1572 N N . GLU A 1 200 ? -13.055 25.703 -8.805 1 49.31 200 GLU A N 1
ATOM 1573 C CA . GLU A 1 200 ? -13.844 26.547 -9.695 1 49.31 200 GLU A CA 1
ATOM 1574 C C . GLU A 1 200 ? -13.594 26.203 -11.156 1 49.31 200 GLU A C 1
ATOM 1576 O O . GLU A 1 200 ? -14.477 26.375 -12 1 49.31 200 GLU A O 1
ATOM 1581 N N . THR A 1 201 ? -12.461 26.094 -11.703 1 46.56 201 THR A N 1
ATOM 1582 C CA . THR A 1 201 ? -12.484 26.109 -13.156 1 46.56 201 THR A CA 1
ATOM 1583 C C . THR A 1 201 ? -12.445 24.688 -13.719 1 46.56 201 THR A C 1
ATOM 1585 O O . THR A 1 201 ? -11.375 24.188 -14.062 1 46.56 201 THR A O 1
ATOM 1588 N N . HIS A 1 202 ? -13.516 23.906 -13.328 1 50.78 202 HIS A N 1
ATOM 1589 C CA . HIS A 1 202 ? -13.695 22.688 -14.109 1 50.78 202 HIS A CA 1
ATOM 1590 C C . HIS A 1 202 ? -13.078 22.828 -15.5 1 50.78 202 HIS A C 1
ATOM 1592 O O . HIS A 1 202 ? -12.422 21.906 -15.984 1 50.78 202 HIS A O 1
ATOM 1598 N N . ALA A 1 203 ? -13.422 24.078 -15.984 1 48.59 203 ALA A N 1
ATOM 1599 C CA . ALA A 1 203 ? -12.914 24.344 -17.328 1 48.59 203 ALA A CA 1
ATOM 1600 C C . ALA A 1 203 ? -11.391 24.406 -17.328 1 48.59 203 ALA A C 1
ATOM 1602 O O . ALA A 1 203 ? -10.758 24.25 -18.375 1 48.59 203 ALA A O 1
ATOM 1603 N N . ASP A 1 204 ? -10.906 24.484 -15.977 1 52.5 204 ASP A N 1
ATOM 1604 C CA . ASP A 1 204 ? -9.461 24.672 -15.922 1 52.5 204 ASP A CA 1
ATOM 1605 C C . ASP A 1 204 ? -8.75 23.359 -15.586 1 52.5 204 ASP A C 1
ATOM 1607 O O . ASP A 1 204 ? -7.523 23.328 -15.438 1 52.5 204 ASP A O 1
ATOM 1611 N N . ILE A 1 205 ? -9.633 22.375 -15.305 1 60.62 205 ILE A N 1
ATOM 1612 C CA . ILE A 1 205 ? -8.961 21.078 -15.219 1 60.62 205 ILE A CA 1
ATOM 1613 C C . ILE A 1 205 ? -8.242 20.781 -16.531 1 60.62 205 ILE A C 1
ATOM 1615 O O . ILE A 1 205 ? -8.859 20.812 -17.609 1 60.62 205 ILE A O 1
ATOM 1619 N N . PRO A 1 206 ? -7.02 20.625 -16.312 1 68.56 206 PRO A N 1
ATOM 1620 C CA . PRO A 1 206 ? -6.297 20.328 -17.547 1 68.56 206 PRO A CA 1
ATOM 1621 C C . PRO A 1 206 ? -6.895 19.141 -18.297 1 68.56 206 PRO A C 1
ATOM 1623 O O . PRO A 1 206 ? -7.578 18.312 -17.703 1 68.56 206 PRO A O 1
ATOM 1626 N N . ALA A 1 207 ? -6.758 19.219 -19.578 1 71 207 ALA A N 1
ATOM 1627 C CA . ALA A 1 207 ? -7.246 18.141 -20.453 1 71 207 ALA A CA 1
ATOM 1628 C C . ALA A 1 207 ? -6.82 16.781 -19.938 1 71 207 ALA A C 1
ATOM 1630 O O . ALA A 1 207 ? -7.492 15.773 -20.188 1 71 207 ALA A O 1
ATOM 1631 N N . THR A 1 208 ? -5.82 16.922 -19 1 74.94 208 THR A N 1
ATOM 1632 C CA . THR A 1 208 ? -5.289 15.656 -18.531 1 74.94 208 THR A CA 1
ATOM 1633 C C . THR A 1 208 ? -6.012 15.211 -17.25 1 74.94 208 THR A C 1
ATOM 1635 O O . THR A 1 208 ? -5.77 14.117 -16.75 1 74.94 208 THR A O 1
ATOM 1638 N N . GLY A 1 209 ? -6.848 16.094 -16.75 1 78.75 209 GLY A N 1
ATOM 1639 C CA . GLY A 1 209 ? -7.738 15.672 -15.672 1 78.75 209 GLY A CA 1
ATOM 1640 C C . GLY A 1 209 ? -7.105 15.766 -14.297 1 78.75 209 GLY A C 1
ATOM 1641 O O . GLY A 1 209 ? -7.582 15.148 -13.344 1 78.75 209 GLY A O 1
ATOM 1642 N N . ASN A 1 210 ? -6.016 16.469 -14.18 1 85.81 210 ASN A N 1
ATOM 1643 C CA . ASN A 1 210 ? -5.344 16.625 -12.891 1 85.81 210 ASN A CA 1
ATOM 1644 C C . ASN A 1 210 ? -6.152 17.5 -11.938 1 85.81 210 ASN A C 1
ATOM 1646 O O . ASN A 1 210 ? -6.73 18.5 -12.352 1 85.81 210 ASN A O 1
ATOM 1650 N N . VAL A 1 211 ? -6.289 17.062 -10.734 1 88.12 211 VAL A N 1
ATOM 1651 C CA . VAL A 1 211 ? -6.891 17.859 -9.68 1 88.12 211 VAL A CA 1
ATOM 1652 C C . VAL A 1 211 ? -5.934 17.953 -8.492 1 88.12 211 VAL A C 1
ATOM 1654 O O . VAL A 1 211 ? -5.066 17.094 -8.312 1 88.12 211 VAL A O 1
ATOM 1657 N N . PHE A 1 212 ? -6.035 19.062 -7.777 1 91 212 PHE A N 1
ATOM 1658 C CA . PHE A 1 212 ? -5.137 19.281 -6.648 1 91 212 PHE A CA 1
ATOM 1659 C C . PHE A 1 212 ? -5.926 19.422 -5.352 1 91 212 PHE A C 1
ATOM 1661 O O . PHE A 1 212 ? -7.008 20 -5.336 1 91 212 PHE A O 1
ATOM 1668 N N . LYS A 1 213 ? -5.422 18.844 -4.355 1 93.56 213 LYS A N 1
ATOM 1669 C CA . LYS A 1 213 ? -5.98 18.922 -3.01 1 93.56 213 LYS A CA 1
ATOM 1670 C C . LYS A 1 213 ? -4.906 19.281 -1.987 1 93.56 213 LYS A C 1
ATOM 1672 O O . LYS A 1 213 ? -3.793 19.656 -2.355 1 93.56 213 LYS A O 1
ATOM 1677 N N . THR A 1 214 ? -5.277 19.266 -0.698 1 94.81 214 THR A N 1
ATOM 1678 C CA . THR A 1 214 ? -4.348 19.656 0.354 1 94.81 214 THR A CA 1
ATOM 1679 C C . THR A 1 214 ? -3.342 18.547 0.636 1 94.81 214 THR A C 1
ATOM 1681 O O . THR A 1 214 ? -2.348 18.766 1.33 1 94.81 214 THR A O 1
ATOM 1684 N N . SER A 1 215 ? -3.574 17.375 0.175 1 96.75 215 SER A N 1
ATOM 1685 C CA . SER A 1 215 ? -2.652 16.234 0.239 1 96.75 215 SER A CA 1
ATOM 1686 C C . SER A 1 215 ? -2.221 15.797 -1.155 1 96.75 215 SER A C 1
ATOM 1688 O O . SER A 1 215 ? -2.971 15.953 -2.121 1 96.75 215 SER A O 1
ATOM 1690 N N . PRO A 1 216 ? -1.013 15.297 -1.292 1 97 216 PRO A N 1
ATOM 1691 C CA . PRO A 1 216 ? -0.561 14.836 -2.609 1 97 216 PRO A CA 1
ATOM 1692 C C . PRO A 1 216 ? -1.229 13.539 -3.043 1 97 216 PRO A C 1
ATOM 1694 O O . PRO A 1 216 ? -1.825 12.836 -2.219 1 97 216 PRO A O 1
ATOM 1697 N N . SER A 1 217 ? -1.218 13.297 -4.25 1 96.75 217 SER A N 1
ATOM 1698 C CA . SER A 1 217 ? -1.65 12.055 -4.879 1 96.75 217 SER A CA 1
ATOM 1699 C C . SER A 1 217 ? -0.799 11.727 -6.102 1 96.75 217 SER A C 1
ATOM 1701 O O . SER A 1 217 ? -0.327 12.633 -6.797 1 96.75 217 SER A O 1
ATOM 1703 N N . GLY A 1 218 ? -0.51 10.445 -6.273 1 95.38 218 GLY A N 1
ATOM 1704 C CA . GLY A 1 218 ? 0.243 10.047 -7.453 1 95.38 218 GLY A CA 1
ATOM 1705 C C . GLY A 1 218 ? -0.326 10.617 -8.742 1 95.38 218 GLY A C 1
ATOM 1706 O O . GLY A 1 218 ? -1.48 10.352 -9.086 1 95.38 218 GLY A O 1
ATOM 1707 N N . GLY A 1 219 ? 0.458 11.461 -9.422 1 91.81 219 GLY A N 1
ATOM 1708 C CA . GLY A 1 219 ? 0.057 12.008 -10.711 1 91.81 219 GLY A CA 1
ATOM 1709 C C . GLY A 1 219 ? -1.098 12.992 -10.609 1 91.81 219 GLY A C 1
ATOM 1710 O O . GLY A 1 219 ? -1.716 13.336 -11.617 1 91.81 219 GLY A O 1
ATOM 1711 N N . ALA A 1 220 ? -1.472 13.43 -9.383 1 92.75 220 ALA A N 1
ATOM 1712 C CA . ALA A 1 220 ? -2.611 14.305 -9.141 1 92.75 220 ALA A CA 1
ATOM 1713 C C . ALA A 1 220 ? -3.906 13.688 -9.656 1 92.75 220 ALA A C 1
ATOM 1715 O O . ALA A 1 220 ? -4.758 14.383 -10.211 1 92.75 220 ALA A O 1
ATOM 1716 N N . ARG A 1 221 ? -3.979 12.328 -9.5 1 93.62 221 ARG A N 1
ATOM 1717 C CA . ARG A 1 221 ? -5.145 11.609 -10 1 93.62 221 ARG A CA 1
ATOM 1718 C C . ARG A 1 221 ? -6.234 11.523 -8.938 1 93.62 221 ARG A C 1
ATOM 1720 O O . ARG A 1 221 ? -7.406 11.312 -9.258 1 93.62 221 ARG A O 1
ATOM 1727 N N . HIS A 1 222 ? -5.867 11.609 -7.691 1 94.56 222 HIS A N 1
ATOM 1728 C CA . HIS A 1 222 ? -6.758 11.586 -6.535 1 94.56 222 HIS A CA 1
ATOM 1729 C C . HIS A 1 222 ? -7.824 10.508 -6.688 1 94.56 222 HIS A C 1
ATOM 1731 O O . HIS A 1 222 ? -9.023 10.805 -6.688 1 94.56 222 HIS A O 1
ATOM 1737 N N . PRO A 1 223 ? -7.344 9.242 -6.676 1 96.69 223 PRO A N 1
ATOM 1738 C CA . PRO A 1 223 ? -8.297 8.133 -6.801 1 96.69 223 PRO A CA 1
ATOM 1739 C C . PRO A 1 223 ? -9.141 7.941 -5.543 1 96.69 223 PRO A C 1
ATOM 1741 O O . PRO A 1 223 ? -10.164 7.254 -5.586 1 96.69 223 PRO A O 1
ATOM 1744 N N . THR A 1 224 ? -8.773 8.508 -4.391 1 97.56 224 THR A N 1
ATOM 1745 C CA . THR A 1 224 ? -9.43 8.242 -3.113 1 97.56 224 THR A CA 1
ATOM 1746 C C . THR A 1 224 ? -10.766 8.977 -3.025 1 97.56 224 THR A C 1
ATOM 1748 O O . THR A 1 224 ? -10.812 10.195 -3.184 1 97.56 224 THR A O 1
ATOM 1751 N N . GLU A 1 225 ? -11.781 8.25 -2.85 1 97 225 GLU A N 1
ATOM 1752 C CA . GLU A 1 225 ? -13.102 8.758 -2.496 1 97 225 GLU A CA 1
ATOM 1753 C C . GLU A 1 225 ? -13.336 8.695 -0.989 1 97 225 GLU A C 1
ATOM 1755 O O . GLU A 1 225 ? -12.773 7.828 -0.308 1 97 225 GLU A O 1
ATOM 1760 N N . VAL A 1 226 ? -14.156 9.609 -0.526 1 97.94 226 VAL A N 1
ATOM 1761 C CA . VAL A 1 226 ? -14.516 9.586 0.888 1 97.94 226 VAL A CA 1
ATOM 1762 C C . VAL A 1 226 ? -16.031 9.414 1.035 1 97.94 226 VAL A C 1
ATOM 1764 O O . VAL A 1 226 ? -16.797 10.148 0.423 1 97.94 226 VAL A O 1
ATOM 1767 N N . TYR A 1 227 ? -16.375 8.414 1.738 1 97.88 227 TYR A N 1
ATOM 1768 C CA . TYR A 1 227 ? -17.75 8.219 2.195 1 97.88 227 TYR A CA 1
ATOM 1769 C C . TYR A 1 227 ? -17.875 8.523 3.684 1 97.88 227 TYR A C 1
ATOM 1771 O O . TYR A 1 227 ? -16.922 8.375 4.441 1 97.88 227 TYR A O 1
ATOM 1779 N N . VAL A 1 228 ? -19.094 8.977 4.055 1 98.56 228 VAL A N 1
ATOM 1780 C CA . VAL A 1 228 ? -19.359 9.297 5.453 1 98.56 228 VAL A CA 1
ATOM 1781 C C . VAL A 1 228 ? -20.5 8.43 5.977 1 98.56 228 VAL A C 1
ATOM 1783 O O . VAL A 1 228 ? -21.594 8.438 5.406 1 98.56 228 VAL A O 1
ATOM 1786 N N . TYR A 1 229 ? -20.234 7.641 6.922 1 98.75 229 TYR A N 1
ATOM 1787 C CA . TYR A 1 229 ? -21.328 7.129 7.727 1 98.75 229 TYR A CA 1
ATOM 1788 C C . TYR A 1 229 ? -21.609 8.047 8.906 1 98.75 229 TYR A C 1
ATOM 1790 O O . TYR A 1 229 ? -20.812 8.156 9.836 1 98.75 229 TYR A O 1
ATOM 1798 N N . ALA A 1 230 ? -22.703 8.742 8.883 1 98.69 230 ALA A N 1
ATOM 1799 C CA . ALA A 1 230 ? -23.125 9.625 9.969 1 98.69 230 ALA A CA 1
ATOM 1800 C C . ALA A 1 230 ? -23.938 8.859 11.008 1 98.69 230 ALA A C 1
ATOM 1802 O O . ALA A 1 230 ? -25.109 8.57 10.805 1 98.69 230 ALA A O 1
ATOM 1803 N N . ARG A 1 231 ? -23.344 8.578 12.07 1 98.62 231 ARG A N 1
ATOM 1804 C CA . ARG A 1 231 ? -24.031 7.863 13.133 1 98.62 231 ARG A CA 1
ATOM 1805 C C . ARG A 1 231 ? -24.688 8.836 14.109 1 98.62 231 ARG A C 1
ATOM 1807 O O . ARG A 1 231 ? -25.828 8.633 14.531 1 98.62 231 ARG A O 1
ATOM 1814 N N . ASN A 1 232 ? -23.938 9.781 14.57 1 98.44 232 ASN A N 1
ATOM 1815 C CA . ASN A 1 232 ? -24.344 10.82 15.508 1 98.44 232 ASN A CA 1
ATOM 1816 C C . ASN A 1 232 ? -23.734 12.172 15.141 1 98.44 232 ASN A C 1
ATOM 1818 O O . ASN A 1 232 ? -22.828 12.656 15.828 1 98.44 232 ASN A O 1
ATOM 1822 N N . VAL A 1 233 ? -24.297 12.805 14.094 1 98.62 233 VAL A N 1
ATOM 1823 C CA . VAL A 1 233 ? -23.844 14.094 13.586 1 98.62 233 VAL A CA 1
ATOM 1824 C C . VAL A 1 233 ? -24.984 15.109 13.648 1 98.62 233 VAL A C 1
ATOM 1826 O O . VAL A 1 233 ? -26.125 14.805 13.258 1 98.62 233 VAL A O 1
ATOM 1829 N N . GLU A 1 234 ? -24.641 16.266 14.156 1 97.88 234 GLU A N 1
ATOM 1830 C CA . GLU A 1 234 ? -25.641 17.312 14.258 1 97.88 234 GLU A CA 1
ATOM 1831 C C . GLU A 1 234 ? -26.25 17.641 12.898 1 97.88 234 GLU A C 1
ATOM 1833 O O . GLU A 1 234 ? -25.531 17.797 11.914 1 97.88 234 GLU A O 1
ATOM 1838 N N . ASP A 1 235 ? -27.609 17.641 12.797 1 96 235 ASP A N 1
ATOM 1839 C CA . ASP A 1 235 ? -28.375 18.094 11.648 1 96 235 ASP A CA 1
ATOM 1840 C C . ASP A 1 235 ? -28.156 17.188 10.445 1 96 235 ASP A C 1
ATOM 1842 O O . ASP A 1 235 ? -28.266 17.625 9.297 1 96 235 ASP A O 1
ATOM 1846 N N . LEU A 1 236 ? -27.734 16.016 10.617 1 97.25 236 LEU A N 1
ATOM 1847 C CA . LEU A 1 236 ? -27.562 15.016 9.562 1 97.25 236 LEU A CA 1
ATOM 1848 C C . LEU A 1 236 ? -28.156 13.68 9.977 1 97.25 236 LEU A C 1
ATOM 1850 O O . LEU A 1 236 ? -27.875 13.164 11.055 1 97.25 236 LEU A O 1
ATOM 1854 N N . ASP A 1 237 ? -29.047 13.109 9.195 1 97.5 237 ASP A N 1
ATOM 1855 C CA . ASP A 1 237 ? -29.672 11.828 9.5 1 97.5 237 ASP A CA 1
ATOM 1856 C C . ASP A 1 237 ? -28.641 10.703 9.539 1 97.5 237 ASP A C 1
ATOM 1858 O O . ASP A 1 237 ? -27.672 10.711 8.773 1 97.5 237 ASP A O 1
ATOM 1862 N N . ARG A 1 238 ? -28.906 9.789 10.508 1 97.94 238 ARG A N 1
ATOM 1863 C CA . ARG A 1 238 ? -28.094 8.586 10.523 1 97.94 238 ARG A CA 1
ATOM 1864 C C . ARG A 1 238 ? -28.125 7.879 9.172 1 97.94 238 ARG A C 1
ATOM 1866 O O . ARG A 1 238 ? -29.203 7.719 8.578 1 97.94 238 ARG A O 1
ATOM 1873 N N . GLY A 1 239 ? -26.891 7.578 8.602 1 97.88 239 GLY A N 1
ATOM 1874 C CA . GLY A 1 239 ? -26.828 6.914 7.305 1 97.88 239 GLY A CA 1
ATOM 1875 C C . GLY A 1 239 ? -25.5 7.094 6.598 1 97.88 239 GLY A C 1
ATOM 1876 O O . GLY A 1 239 ? -24.562 7.641 7.172 1 97.88 239 GLY A O 1
ATOM 1877 N N . ILE A 1 240 ? -25.438 6.48 5.379 1 97.88 240 ILE A N 1
ATOM 1878 C CA . ILE A 1 240 ? -24.219 6.516 4.574 1 97.88 240 ILE A CA 1
ATOM 1879 C C . ILE A 1 240 ? -24.359 7.562 3.471 1 97.88 240 ILE A C 1
ATOM 1881 O O . ILE A 1 240 ? -25.422 7.703 2.877 1 97.88 240 ILE A O 1
ATOM 1885 N N . TYR A 1 241 ? -23.328 8.344 3.293 1 97 241 TYR A N 1
ATOM 1886 C CA . TYR A 1 241 ? -23.266 9.414 2.305 1 97 241 TYR A CA 1
ATOM 1887 C C . TYR A 1 241 ? -21.984 9.344 1.491 1 97 241 TYR A C 1
ATOM 1889 O O . TYR A 1 241 ? -20.938 8.93 2.004 1 97 241 TYR A O 1
ATOM 1897 N N . HIS A 1 242 ? -22.062 9.688 0.25 1 96.69 242 HIS A N 1
ATOM 1898 C CA . HIS A 1 242 ? -20.875 9.969 -0.54 1 96.69 242 HIS A CA 1
ATOM 1899 C C . HIS A 1 242 ? -20.516 11.453 -0.506 1 96.69 242 HIS A C 1
ATOM 1901 O O . HIS A 1 242 ? -21.406 12.305 -0.615 1 96.69 242 HIS A O 1
ATOM 1907 N N . TYR A 1 243 ? -19.281 11.797 -0.29 1 95.81 243 TYR A N 1
ATOM 1908 C CA . TYR A 1 243 ? -18.844 13.188 -0.307 1 95.81 243 TYR A CA 1
ATOM 1909 C C . TYR A 1 243 ? -18.547 13.648 -1.728 1 95.81 243 TYR A C 1
ATOM 1911 O O . TYR A 1 243 ? -17.703 13.055 -2.41 1 95.81 243 TYR A O 1
ATOM 1919 N N . ASP A 1 244 ? -19.203 14.672 -2.127 1 92.44 244 ASP A N 1
ATOM 1920 C CA . ASP A 1 244 ? -18.906 15.367 -3.381 1 92.44 244 ASP A CA 1
ATOM 1921 C C . ASP A 1 244 ? -18 16.562 -3.15 1 92.44 244 ASP A C 1
ATOM 1923 O O . ASP A 1 244 ? -18.469 17.641 -2.783 1 92.44 244 ASP A O 1
ATOM 1927 N N . GLY A 1 245 ? -16.75 16.422 -3.465 1 89.81 245 GLY A N 1
ATOM 1928 C CA . GLY A 1 245 ? -15.758 17.438 -3.176 1 89.81 245 GLY A CA 1
ATOM 1929 C C . GLY A 1 245 ? -15.922 18.688 -4.012 1 89.81 245 GLY A C 1
ATOM 1930 O O . GLY A 1 245 ? -15.562 19.781 -3.578 1 89.81 245 GLY A O 1
ATOM 1931 N N . PHE A 1 246 ? -16.375 18.594 -5.199 1 86.56 246 PHE A N 1
ATOM 1932 C CA . PHE A 1 246 ? -16.547 19.766 -6.055 1 86.56 246 PHE A CA 1
ATOM 1933 C C . PHE A 1 246 ? -17.703 20.641 -5.562 1 86.56 246 PHE A C 1
ATOM 1935 O O . PHE A 1 246 ? -17.594 21.859 -5.562 1 86.56 246 PHE A O 1
ATOM 1942 N N . ARG A 1 247 ? -18.766 19.984 -5.105 1 87.19 247 ARG A N 1
ATOM 1943 C CA . ARG A 1 247 ? -19.922 20.719 -4.613 1 87.19 247 ARG A CA 1
ATOM 1944 C C . ARG A 1 247 ? -19.812 20.969 -3.111 1 87.19 247 ARG A C 1
ATOM 1946 O O . ARG A 1 247 ? -20.562 21.766 -2.553 1 87.19 247 ARG A O 1
ATOM 1953 N N . HIS A 1 248 ? -18.891 20.266 -2.523 1 92.12 248 HIS A N 1
ATOM 1954 C CA . HIS A 1 248 ? -18.781 20.266 -1.069 1 92.12 248 HIS A CA 1
ATOM 1955 C C . HIS A 1 248 ? -20.125 19.922 -0.418 1 92.12 248 HIS A C 1
ATOM 1957 O O . HIS A 1 248 ? -20.656 20.703 0.37 1 92.12 248 HIS A O 1
ATOM 1963 N N . GLY A 1 249 ? -20.531 18.75 -0.723 1 93.62 249 GLY A N 1
ATOM 1964 C CA . GLY A 1 249 ? -21.828 18.25 -0.25 1 93.62 249 GLY A CA 1
ATOM 1965 C C . GLY A 1 249 ? -21.859 16.75 -0.075 1 93.62 249 GLY A C 1
ATOM 1966 O O . GLY A 1 249 ? -20.906 16.062 -0.447 1 93.62 249 GLY A O 1
ATOM 1967 N N . LEU A 1 250 ? -22.922 16.281 0.604 1 96.12 250 LEU A N 1
ATOM 1968 C CA . LEU A 1 250 ? -23.109 14.859 0.872 1 96.12 250 LEU A CA 1
ATOM 1969 C C . LEU A 1 250 ? -24.281 14.297 0.082 1 96.12 250 LEU A C 1
ATOM 1971 O O . LEU A 1 250 ? -25.375 14.891 0.078 1 96.12 250 LEU A O 1
ATOM 1975 N N . ILE A 1 251 ? -24.031 13.188 -0.573 1 95.44 251 ILE A N 1
ATOM 1976 C CA . ILE A 1 251 ? -25.078 12.484 -1.311 1 95.44 251 ILE A CA 1
ATOM 1977 C C . ILE A 1 251 ? -25.516 11.25 -0.535 1 95.44 251 ILE A C 1
ATOM 1979 O O . ILE A 1 251 ? -24.734 10.305 -0.367 1 95.44 251 ILE A O 1
ATOM 1983 N N . PRO A 1 252 ? -26.75 11.219 -0.11 1 95.31 252 PRO A N 1
ATOM 1984 C CA . PRO A 1 252 ? -27.219 10.039 0.637 1 95.31 252 PRO A CA 1
ATOM 1985 C C . PRO A 1 252 ? -27.219 8.773 -0.21 1 95.31 252 PRO A C 1
ATOM 1987 O O . PRO A 1 252 ? -27.547 8.82 -1.399 1 95.31 252 PRO A O 1
ATOM 1990 N N . LEU A 1 253 ? -26.844 7.703 0.377 1 94.94 253 LEU A N 1
ATOM 1991 C CA . LEU A 1 253 ? -26.906 6.383 -0.234 1 94.94 253 LEU A CA 1
ATOM 1992 C C . LEU A 1 253 ? -27.938 5.504 0.479 1 94.94 253 LEU A C 1
ATOM 1994 O O . LEU A 1 253 ? -28.531 5.922 1.477 1 94.94 253 LEU A O 1
ATOM 1998 N N . ASP A 1 254 ? -28.141 4.348 -0.004 1 94.31 254 ASP A N 1
ATOM 1999 C CA . ASP A 1 254 ? -29.234 3.508 0.464 1 94.31 254 ASP A CA 1
ATOM 2000 C C . ASP A 1 254 ? -28.797 2.611 1.616 1 94.31 254 ASP A C 1
ATOM 2002 O O . ASP A 1 254 ? -29.625 2.113 2.381 1 94.31 254 ASP A O 1
ATOM 2006 N N . GLY A 1 255 ? -27.531 2.453 1.801 1 93.44 255 GLY A N 1
ATOM 2007 C CA . GLY A 1 255 ? -27.047 1.523 2.811 1 93.44 255 GLY A CA 1
ATOM 2008 C C . GLY A 1 255 ? -27.453 1.913 4.219 1 93.44 255 GLY A C 1
ATOM 2009 O O . GLY A 1 255 ? -27.484 3.098 4.555 1 93.44 255 GLY A O 1
ATOM 2010 N N . LYS A 1 256 ? -27.797 0.875 5.023 1 94.38 256 LYS A N 1
ATOM 2011 C CA . LYS A 1 256 ? -28.156 1.04 6.43 1 94.38 256 LYS A CA 1
ATOM 2012 C C . LYS A 1 256 ? -27.5 -0.035 7.293 1 94.38 256 LYS A C 1
ATOM 2014 O O . LYS A 1 256 ? -27.406 -1.193 6.883 1 94.38 256 LYS A O 1
ATOM 2019 N N . ILE A 1 257 ? -27.094 0.436 8.422 1 97.56 257 ILE A N 1
ATOM 2020 C CA . ILE A 1 257 ? -26.547 -0.518 9.375 1 97.56 257 ILE A CA 1
ATOM 2021 C C . ILE A 1 257 ? -26.875 -0.079 10.797 1 97.56 257 ILE A C 1
ATOM 2023 O O . ILE A 1 257 ? -27.125 1.103 11.047 1 97.56 257 ILE A O 1
ATOM 2027 N N . ASP A 1 258 ? -26.922 -1.042 11.719 1 97.75 258 ASP A N 1
ATOM 2028 C CA . ASP A 1 258 ? -27.031 -0.715 13.141 1 97.75 258 ASP A CA 1
ATOM 2029 C C . ASP A 1 258 ? -25.656 -0.727 13.805 1 97.75 258 ASP A C 1
ATOM 2031 O O . ASP A 1 258 ? -24.625 -0.859 13.133 1 97.75 258 ASP A O 1
ATOM 2035 N N . ASP A 1 259 ? -25.672 -0.515 15.086 1 98.06 259 ASP A N 1
ATOM 2036 C CA . ASP A 1 259 ? -24.406 -0.367 15.789 1 98.06 259 ASP A CA 1
ATOM 2037 C C . ASP A 1 259 ? -23.625 -1.682 15.805 1 98.06 259 ASP A C 1
ATOM 2039 O O . ASP A 1 259 ? -22.406 -1.682 15.742 1 98.06 259 ASP A O 1
ATOM 2043 N N . ASP A 1 260 ? -24.312 -2.826 15.914 1 98.12 260 ASP A N 1
ATOM 2044 C CA . ASP A 1 260 ? -23.641 -4.125 15.867 1 98.12 260 ASP A CA 1
ATOM 2045 C C . ASP A 1 260 ? -22.984 -4.355 14.508 1 98.12 260 ASP A C 1
ATOM 2047 O O . ASP A 1 260 ? -21.875 -4.883 14.43 1 98.12 260 ASP A O 1
ATOM 2051 N N . GLU A 1 261 ? -23.641 -3.994 13.484 1 98.19 261 GLU A N 1
ATOM 2052 C CA . GLU A 1 261 ? -23.109 -4.137 12.125 1 98.19 261 GLU A CA 1
ATOM 2053 C C . GLU A 1 261 ? -21.938 -3.199 11.898 1 98.19 261 GLU A C 1
ATOM 2055 O O . GLU A 1 261 ? -21 -3.539 11.164 1 98.19 261 GLU A O 1
ATOM 2060 N N . LEU A 1 262 ? -22.062 -1.982 12.5 1 98.44 262 LEU A N 1
ATOM 2061 C CA . LEU A 1 262 ? -20.938 -1.054 12.438 1 98.44 262 LEU A CA 1
ATOM 2062 C C . LEU A 1 262 ? -19.688 -1.676 13.039 1 98.44 262 LEU A C 1
ATOM 2064 O O . LEU A 1 262 ? -18.625 -1.645 12.422 1 98.44 262 LEU A O 1
ATOM 2068 N N . VAL A 1 263 ? -19.828 -2.271 14.188 1 97.81 263 VAL A N 1
ATOM 2069 C CA . VAL A 1 263 ? -18.703 -2.924 14.852 1 97.81 263 VAL A CA 1
ATOM 2070 C C . VAL A 1 263 ? -18.203 -4.09 14 1 97.81 263 VAL A C 1
ATOM 2072 O O . VAL A 1 263 ? -17 -4.293 13.852 1 97.81 263 VAL A O 1
ATOM 2075 N N . ALA A 1 264 ? -19.109 -4.82 13.375 1 97.69 264 ALA A N 1
ATOM 2076 C CA . ALA A 1 264 ? -18.766 -5.977 12.555 1 97.69 264 ALA A CA 1
ATOM 2077 C C . ALA A 1 264 ? -17.953 -5.562 11.336 1 97.69 264 ALA A C 1
ATOM 2079 O O . ALA A 1 264 ? -16.938 -6.18 11.016 1 97.69 264 ALA A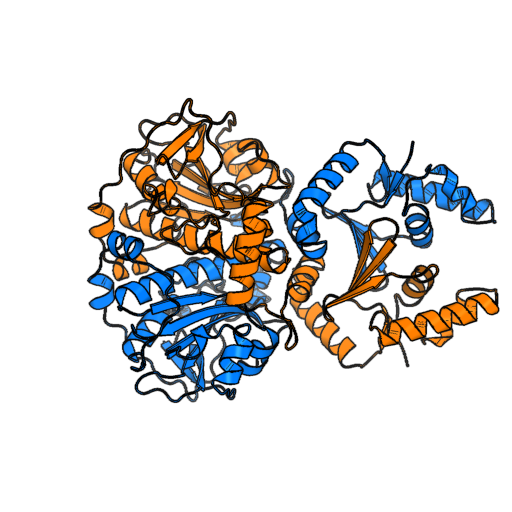 O 1
ATOM 2080 N N . LEU A 1 265 ? -18.438 -4.504 10.648 1 98.25 265 LEU A N 1
ATOM 2081 C CA . LEU A 1 265 ? -17.703 -4.109 9.445 1 98.25 265 LEU A CA 1
ATOM 2082 C C . LEU A 1 265 ? -16.344 -3.527 9.797 1 98.25 265 LEU A C 1
ATOM 2084 O O . LEU A 1 265 ? -15.422 -3.561 8.977 1 98.25 265 LEU A O 1
ATOM 2088 N N . ALA A 1 266 ? -16.25 -2.979 11.062 1 97.88 266 ALA A N 1
ATOM 2089 C CA . ALA A 1 266 ? -14.969 -2.465 11.547 1 97.88 266 ALA A CA 1
ATOM 2090 C C . ALA A 1 266 ? -14.164 -3.562 12.234 1 97.88 266 ALA A C 1
ATOM 2092 O O . ALA A 1 266 ? -13.5 -3.316 13.25 1 97.88 266 ALA A O 1
ATOM 2093 N N . GLY A 1 267 ? -14.219 -4.809 11.773 1 96.19 267 GLY A N 1
ATOM 2094 C CA . GLY A 1 267 ? -13.398 -5.91 12.258 1 96.19 267 GLY A CA 1
ATOM 2095 C C . GLY A 1 267 ? -13.688 -6.27 13.703 1 96.19 267 GLY A C 1
ATOM 2096 O O . GLY A 1 267 ? -12.766 -6.609 14.461 1 96.19 267 GLY A O 1
ATOM 2097 N N . ASP A 1 268 ? -14.805 -6.023 14.195 1 96.19 268 ASP A N 1
ATOM 2098 C CA . ASP A 1 268 ? -15.258 -6.344 15.547 1 96.19 268 ASP A CA 1
ATOM 2099 C C . ASP A 1 268 ? -14.547 -5.473 16.578 1 96.19 268 ASP A C 1
ATOM 2101 O O . ASP A 1 268 ? -14.375 -5.883 17.734 1 96.19 268 ASP A O 1
ATOM 2105 N N . GLN A 1 269 ? -14.062 -4.355 16.172 1 96 269 GLN A N 1
ATOM 2106 C CA . GLN A 1 269 ? -13.469 -3.406 17.109 1 96 269 GLN A CA 1
ATOM 2107 C C . GLN A 1 269 ? -14.547 -2.668 17.891 1 96 269 GLN A C 1
ATOM 2109 O O . GLN A 1 269 ? -15.102 -1.681 17.422 1 96 269 GLN A O 1
ATOM 2114 N N . GLU A 1 270 ? -14.703 -3.002 19.125 1 95.62 270 GLU A N 1
ATOM 2115 C CA . GLU A 1 270 ? -15.805 -2.527 19.953 1 95.62 270 GLU A CA 1
ATOM 2116 C C . GLU A 1 270 ? -15.727 -1.02 20.172 1 95.62 270 GLU A C 1
ATOM 2118 O O . GLU A 1 270 ? -16.75 -0.345 20.266 1 95.62 270 GLU A O 1
ATOM 2123 N N . TRP A 1 271 ? -14.539 -0.455 20.141 1 95 271 TRP A N 1
ATOM 2124 C CA . TRP A 1 271 ? -14.359 0.969 20.406 1 95 271 TRP A CA 1
ATOM 2125 C C . TRP A 1 271 ? -15 1.812 19.297 1 95 271 TRP A C 1
ATOM 2127 O O . TRP A 1 271 ? -15.188 3.021 19.469 1 95 271 TRP A O 1
ATOM 2137 N N . THR A 1 272 ? -15.383 1.238 18.172 1 97.62 272 THR A N 1
ATOM 2138 C CA . THR A 1 272 ? -15.984 1.987 17.078 1 97.62 272 THR A CA 1
ATOM 2139 C C . THR A 1 272 ? -17.469 2.205 17.328 1 97.62 272 THR A C 1
ATOM 2141 O O . THR A 1 272 ? -18.109 3.029 16.672 1 97.62 272 THR A O 1
ATOM 2144 N N . ARG A 1 273 ? -18.016 1.533 18.281 1 97.06 273 ARG A N 1
ATOM 2145 C CA . ARG A 1 273 ? -19.453 1.501 18.516 1 97.06 273 ARG A CA 1
ATOM 2146 C C . ARG A 1 273 ? -20 2.904 18.75 1 97.06 273 ARG A C 1
ATOM 2148 O O . ARG A 1 273 ? -21.109 3.234 18.297 1 97.06 273 ARG A O 1
ATOM 2155 N N . ASN A 1 274 ? -19.25 3.777 19.453 1 95.81 274 ASN A N 1
ATOM 2156 C CA . ASN A 1 274 ? -19.734 5.09 19.875 1 95.81 274 ASN A CA 1
ATOM 2157 C C . ASN A 1 274 ? -19.188 6.195 18.969 1 95.81 274 ASN A C 1
ATOM 2159 O O . ASN A 1 274 ? -19.219 7.371 19.344 1 95.81 274 ASN A O 1
ATOM 2163 N N . ALA A 1 275 ? -18.734 5.84 17.828 1 97.56 275 ALA A N 1
ATOM 2164 C CA . ALA A 1 275 ? -18.25 6.832 16.875 1 97.56 275 ALA A CA 1
ATOM 2165 C C . ALA A 1 275 ? -19.344 7.832 16.516 1 97.56 275 ALA A C 1
ATOM 2167 O O . ALA A 1 275 ? -20.516 7.488 16.484 1 97.56 275 ALA A O 1
ATOM 2168 N N . GLY A 1 276 ? -18.984 9.078 16.344 1 98.69 276 GLY A N 1
ATOM 2169 C CA . GLY A 1 276 ? -19.906 10.023 15.734 1 98.69 276 GLY A CA 1
ATOM 2170 C C . GLY A 1 276 ? -20.062 9.82 14.234 1 98.69 276 GLY A C 1
ATOM 2171 O O . GLY A 1 276 ? -21.188 9.781 13.727 1 98.69 276 GLY A O 1
ATOM 2172 N N . ALA A 1 277 ? -18.969 9.656 13.555 1 98.88 277 ALA A N 1
ATOM 2173 C CA . ALA A 1 277 ? -18.953 9.445 12.109 1 98.88 277 ALA A CA 1
ATOM 2174 C C . ALA A 1 277 ? -17.766 8.57 11.695 1 98.88 277 ALA A C 1
ATOM 2176 O O . ALA A 1 277 ? -16.766 8.508 12.398 1 98.88 277 ALA A O 1
ATOM 2177 N N . LEU A 1 278 ? -17.922 7.84 10.648 1 98.81 278 LEU A N 1
ATOM 2178 C CA . LEU A 1 278 ? -16.844 7.156 9.945 1 98.81 278 LEU A CA 1
ATOM 2179 C C . LEU A 1 278 ? -16.531 7.852 8.625 1 98.81 278 LEU A C 1
ATOM 2181 O O . LEU A 1 278 ? -17.438 8.125 7.828 1 98.81 278 LEU A O 1
ATOM 2185 N N . LEU A 1 279 ? -15.352 8.258 8.422 1 98.94 279 LEU A N 1
ATOM 2186 C CA . LEU A 1 279 ? -14.859 8.617 7.09 1 98.94 279 LEU A CA 1
ATOM 2187 C C . LEU A 1 279 ? -14.211 7.414 6.41 1 98.94 279 LEU A C 1
ATOM 2189 O O . LEU A 1 279 ? -13.109 7.008 6.785 1 98.94 279 LEU A O 1
ATOM 2193 N N . ILE A 1 280 ? -14.883 6.852 5.426 1 98.88 280 ILE A N 1
ATOM 2194 C CA . ILE A 1 280 ? -14.469 5.629 4.75 1 98.88 280 ILE A CA 1
ATOM 2195 C C . ILE A 1 280 ? -13.75 5.98 3.449 1 98.88 280 ILE A C 1
ATOM 2197 O O . ILE A 1 280 ? -14.266 6.742 2.631 1 98.88 280 ILE A O 1
ATOM 2201 N N . TYR A 1 281 ? -12.586 5.418 3.311 1 98.81 281 TYR A N 1
ATOM 2202 C CA . TYR A 1 281 ? -11.75 5.715 2.152 1 98.81 281 TYR A CA 1
ATOM 2203 C C . TYR A 1 281 ? -11.781 4.566 1.148 1 98.81 281 TYR A C 1
ATOM 2205 O O . TYR A 1 281 ? -11.492 3.42 1.498 1 98.81 281 TYR A O 1
ATOM 2213 N N . THR A 1 282 ? -12.148 4.848 -0.054 1 98.44 282 THR A N 1
ATOM 2214 C CA . THR A 1 282 ? -12.055 3.912 -1.168 1 98.44 282 THR A CA 1
ATOM 2215 C C . THR A 1 282 ? -11.203 4.496 -2.291 1 98.44 282 THR A C 1
ATOM 2217 O O . THR A 1 282 ? -10.93 5.699 -2.312 1 98.44 282 THR A O 1
ATOM 2220 N N . SER A 1 283 ? -10.695 3.701 -3.125 1 98.12 283 SER A N 1
ATOM 2221 C CA . SER A 1 283 ? -9.914 4.168 -4.27 1 98.12 283 SER A CA 1
ATOM 2222 C C . SER A 1 283 ? -10.508 3.662 -5.582 1 98.12 283 SER A C 1
ATOM 2224 O O . SER A 1 283 ? -10.711 2.459 -5.75 1 98.12 283 SER A O 1
ATOM 2226 N N . VAL A 1 284 ? -10.789 4.547 -6.453 1 97.12 284 VAL A N 1
ATOM 2227 C CA . VAL A 1 284 ? -11.227 4.223 -7.809 1 97.12 284 VAL A CA 1
ATOM 2228 C C . VAL A 1 284 ? -10.008 3.982 -8.695 1 97.12 284 VAL A C 1
ATOM 2230 O O . VAL A 1 284 ? -9.336 4.93 -9.117 1 97.12 284 VAL A O 1
ATOM 2233 N N . ILE A 1 285 ? -9.75 2.734 -9.078 1 96.88 285 ILE A N 1
ATOM 2234 C CA . ILE A 1 285 ? -8.445 2.352 -9.617 1 96.88 285 ILE A CA 1
ATOM 2235 C C . ILE A 1 285 ? -8.312 2.865 -11.047 1 96.88 285 ILE A C 1
ATOM 2237 O O . ILE A 1 285 ? -7.199 3.121 -11.516 1 96.88 285 ILE A O 1
ATOM 2241 N N . GLU A 1 286 ? -9.422 3.086 -11.789 1 95.56 286 GLU A N 1
ATOM 2242 C CA . GLU A 1 286 ? -9.359 3.512 -13.18 1 95.56 286 GLU A CA 1
ATOM 2243 C C . GLU A 1 286 ? -8.656 4.859 -13.312 1 95.56 286 GLU A C 1
ATOM 2245 O O . GLU A 1 286 ? -8.008 5.133 -14.328 1 95.56 286 GLU A O 1
ATOM 2250 N N . ARG A 1 287 ? -8.766 5.695 -12.297 1 95.19 287 ARG A N 1
ATOM 2251 C CA . ARG A 1 287 ? -8.172 7.027 -12.344 1 95.19 287 ARG A CA 1
ATOM 2252 C C . ARG A 1 287 ? -6.652 6.945 -12.469 1 95.19 287 ARG A C 1
ATOM 2254 O O . ARG A 1 287 ? -6.055 7.641 -13.297 1 95.19 287 ARG A O 1
ATOM 2261 N N . ASN A 1 288 ? -6.004 6.078 -11.711 1 95.69 288 ASN A N 1
ATOM 2262 C CA . ASN A 1 288 ? -4.559 5.918 -11.797 1 95.69 288 ASN A CA 1
ATOM 2263 C C . ASN A 1 288 ? -4.168 5.027 -12.977 1 95.69 288 ASN A C 1
ATOM 2265 O O . ASN A 1 288 ? -3.125 5.238 -13.602 1 95.69 288 ASN A O 1
ATOM 2269 N N . GLN A 1 289 ? -5.02 4.051 -13.273 1 95.44 289 GLN A N 1
ATOM 2270 C CA . GLN A 1 289 ? -4.703 3.154 -14.383 1 95.44 289 GLN A CA 1
ATOM 2271 C C . GLN A 1 289 ? -4.648 3.912 -15.703 1 95.44 289 GLN A C 1
ATOM 2273 O O . GLN A 1 289 ? -3.881 3.555 -16.594 1 95.44 289 GLN A O 1
ATOM 2278 N N . TRP A 1 290 ? -5.473 4.918 -15.805 1 94.38 290 TRP A N 1
ATOM 2279 C CA . TRP A 1 290 ? -5.508 5.707 -17.031 1 94.38 290 TRP A CA 1
ATOM 2280 C C . TRP A 1 290 ? -4.137 6.293 -17.344 1 94.38 290 TRP A C 1
ATOM 2282 O O . TRP A 1 290 ? -3.697 6.285 -18.5 1 94.38 290 TRP A O 1
ATOM 2292 N N . LYS A 1 291 ? -3.457 6.73 -16.406 1 92.06 291 LYS A N 1
ATOM 2293 C CA . LYS A 1 291 ? -2.152 7.355 -16.594 1 92.06 291 LYS A CA 1
ATOM 2294 C C . LYS A 1 291 ? -1.024 6.348 -16.391 1 92.06 291 LYS A C 1
ATOM 2296 O O . LYS A 1 291 ? 0.015 6.43 -17.047 1 92.06 291 LYS A O 1
ATOM 2301 N N . TYR A 1 292 ? -1.205 5.449 -15.43 1 92.62 292 TYR A N 1
ATOM 2302 C CA . TYR A 1 292 ? -0.151 4.523 -15.023 1 92.62 292 TYR A CA 1
ATOM 2303 C C . TYR A 1 292 ? -0.615 3.078 -15.156 1 92.62 292 TYR A C 1
ATOM 2305 O O . TYR A 1 292 ? -1.005 2.455 -14.164 1 92.62 292 TYR A O 1
ATOM 2313 N N . PRO A 1 293 ? -0.46 2.482 -16.297 1 92.06 293 PRO A N 1
ATOM 2314 C CA . PRO A 1 293 ? -0.885 1.092 -16.469 1 92.06 293 PRO A CA 1
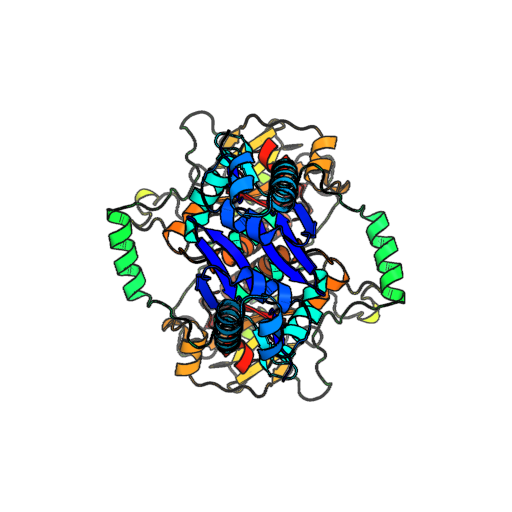ATOM 2315 C C . PRO A 1 293 ? 0.177 0.089 -16.031 1 92.06 293 PRO A C 1
ATOM 2317 O O . PRO A 1 293 ? 0.486 -0.854 -16.766 1 92.06 293 PRO A O 1
ATOM 2320 N N . VAL A 1 294 ? 0.713 0.304 -14.836 1 92.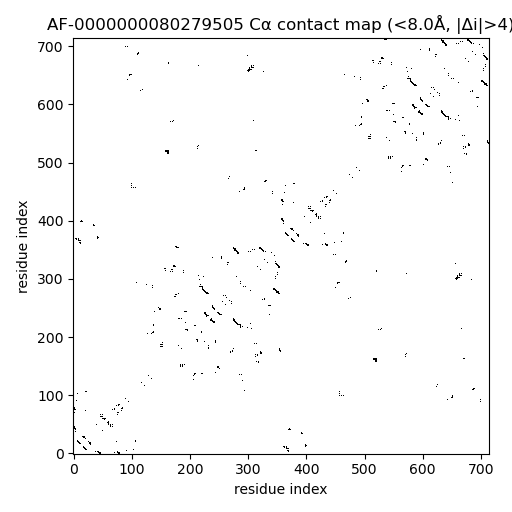62 294 VAL A N 1
ATOM 2321 C CA . VAL A 1 294 ? 1.71 -0.585 -14.25 1 92.62 294 VAL A CA 1
ATOM 2322 C C . VAL A 1 294 ? 1.318 -0.926 -12.812 1 92.62 294 VAL A C 1
ATOM 2324 O O . VAL A 1 294 ? 0.795 -0.077 -12.086 1 92.62 294 VAL A O 1
ATOM 2327 N N . SER A 1 295 ? 1.619 -2.127 -12.391 1 94.06 295 SER A N 1
ATOM 2328 C CA . SER A 1 295 ? 1.145 -2.713 -11.141 1 94.06 295 SER A CA 1
ATOM 2329 C C . SER A 1 295 ? 1.7 -1.963 -9.938 1 94.06 295 SER A C 1
ATOM 2331 O O . SER A 1 295 ? 1.055 -1.898 -8.891 1 94.06 295 SER A O 1
ATOM 2333 N N . ARG A 1 296 ? 2.865 -1.39 -10.047 1 95.56 296 ARG A N 1
ATOM 2334 C CA . ARG A 1 296 ? 3.496 -0.67 -8.945 1 95.56 296 ARG A CA 1
ATOM 2335 C C . ARG A 1 296 ? 2.613 0.475 -8.461 1 95.56 296 ARG A C 1
ATOM 2337 O O . ARG A 1 296 ? 2.695 0.881 -7.297 1 95.56 296 ARG A O 1
ATOM 2344 N N . THR A 1 297 ? 1.713 0.94 -9.359 1 96.31 297 THR A N 1
ATOM 2345 C CA . THR A 1 297 ? 0.851 2.078 -9.055 1 96.31 297 THR A CA 1
ATOM 2346 C C . THR A 1 297 ? -0.12 1.735 -7.93 1 96.31 297 THR A C 1
ATOM 2348 O O . THR A 1 297 ? -0.589 2.625 -7.215 1 96.31 297 THR A O 1
ATOM 2351 N N . TYR A 1 298 ? -0.39 0.456 -7.715 1 97.44 298 TYR A N 1
ATOM 2352 C CA . TYR A 1 298 ? -1.233 0.027 -6.602 1 97.44 298 TYR A CA 1
ATOM 2353 C C . TYR A 1 298 ? -0.672 0.515 -5.273 1 97.44 298 TYR A C 1
ATOM 2355 O O . TYR A 1 298 ? -1.427 0.91 -4.379 1 97.44 298 TYR A O 1
ATOM 2363 N N . ARG A 1 299 ? 0.666 0.529 -5.109 1 98.25 299 ARG A N 1
ATOM 2364 C CA . ARG A 1 299 ? 1.317 0.999 -3.889 1 98.25 299 ARG A CA 1
ATOM 2365 C C . ARG A 1 299 ? 0.947 2.449 -3.594 1 98.25 299 ARG A C 1
ATOM 2367 O O . ARG A 1 299 ? 0.748 2.82 -2.436 1 98.25 299 ARG A O 1
ATOM 2374 N N . VAL A 1 300 ? 0.808 3.191 -4.648 1 97.88 300 VAL A N 1
ATOM 2375 C CA . VAL A 1 300 ? 0.609 4.633 -4.547 1 97.88 300 VAL A CA 1
ATOM 2376 C C . VAL A 1 300 ? -0.801 4.926 -4.039 1 97.88 300 VAL A C 1
ATOM 2378 O O . VAL A 1 300 ? -1.013 5.891 -3.301 1 97.88 300 VAL A O 1
ATOM 2381 N N . LEU A 1 301 ? -1.783 4.059 -4.387 1 98.31 301 LEU A N 1
ATOM 2382 C CA . LEU A 1 301 ? -3.137 4.219 -3.871 1 98.31 301 LEU A CA 1
ATOM 2383 C C . LEU A 1 301 ? -3.143 4.199 -2.346 1 98.31 301 LEU A C 1
ATOM 2385 O O . LEU A 1 301 ? -3.824 5.008 -1.713 1 98.31 301 LEU A O 1
ATOM 2389 N N . LEU A 1 302 ? -2.359 3.262 -1.84 1 98.75 302 LEU A N 1
ATOM 2390 C CA . LEU A 1 302 ? -2.293 3.098 -0.392 1 98.75 302 LEU A CA 1
ATOM 2391 C C . LEU A 1 302 ? -1.596 4.289 0.259 1 98.75 302 LEU A C 1
ATOM 2393 O O . LEU A 1 302 ? -2.049 4.789 1.289 1 98.75 302 LEU A O 1
ATOM 2397 N N . MET A 1 303 ? -0.54 4.777 -0.362 1 98.81 303 MET A N 1
ATOM 2398 C CA . MET A 1 303 ? 0.158 5.953 0.152 1 98.81 303 MET A CA 1
ATOM 2399 C C . MET A 1 303 ? -0.749 7.176 0.131 1 98.81 303 MET A C 1
ATOM 2401 O O . MET A 1 303 ? -0.705 8 1.044 1 98.81 303 MET A O 1
ATOM 2405 N N . ASP A 1 304 ? -1.61 7.289 -0.906 1 98.75 304 ASP A N 1
ATOM 2406 C CA . ASP A 1 304 ? -2.564 8.391 -1.008 1 98.75 304 ASP A CA 1
ATOM 2407 C C . ASP A 1 304 ? -3.486 8.43 0.208 1 98.75 304 ASP A C 1
ATOM 2409 O O . ASP A 1 304 ? -3.738 9.5 0.767 1 98.75 304 ASP A O 1
ATOM 2413 N N . VAL A 1 305 ? -3.943 7.277 0.582 1 98.81 305 VAL A N 1
ATOM 2414 C CA . VAL A 1 305 ? -4.836 7.191 1.733 1 98.81 305 VAL A CA 1
ATOM 2415 C C . VAL A 1 305 ? -4.105 7.66 2.99 1 98.81 305 VAL A C 1
ATOM 2417 O O . VAL A 1 305 ? -4.676 8.383 3.814 1 98.81 305 VAL A O 1
ATOM 2420 N N . GLY A 1 306 ? -2.83 7.242 3.133 1 98.81 306 GLY A N 1
ATOM 2421 C CA . GLY A 1 306 ? -2.041 7.695 4.266 1 98.81 306 GLY A CA 1
ATOM 2422 C C . GLY A 1 306 ? -1.911 9.203 4.336 1 98.81 306 GLY A C 1
ATOM 2423 O O . GLY A 1 306 ? -2.107 9.805 5.395 1 98.81 306 GLY A O 1
ATOM 2424 N N . HIS A 1 307 ? -1.604 9.828 3.199 1 98.81 307 HIS A N 1
ATOM 2425 C CA . HIS A 1 307 ? -1.482 11.281 3.133 1 98.81 307 HIS A CA 1
ATOM 2426 C C . HIS A 1 307 ? -2.777 11.961 3.562 1 98.81 307 HIS A C 1
ATOM 2428 O O . HIS A 1 307 ? -2.758 12.867 4.398 1 98.81 307 HIS A O 1
ATOM 2434 N N . LEU A 1 308 ? -3.855 11.469 3.027 1 98.5 308 LEU A N 1
ATOM 2435 C CA . LEU A 1 308 ? -5.16 12.055 3.312 1 98.5 308 LEU A CA 1
ATOM 2436 C C . LEU A 1 308 ? -5.543 11.844 4.773 1 98.5 308 LEU A C 1
ATOM 2438 O O . LEU A 1 308 ? -6.031 12.773 5.43 1 98.5 308 LEU A O 1
ATOM 2442 N N . SER A 1 309 ? -5.309 10.672 5.242 1 98.81 309 SER A N 1
ATOM 2443 C CA . SER A 1 309 ? -5.641 10.328 6.625 1 98.81 309 SER A CA 1
ATOM 2444 C C . SER A 1 309 ? -4.875 11.203 7.609 1 98.81 309 SER A C 1
ATOM 2446 O O . SER A 1 309 ? -5.422 11.633 8.625 1 98.81 309 SER A O 1
ATOM 2448 N N . GLN A 1 310 ? -3.584 11.43 7.328 1 98.81 310 GLN A N 1
ATOM 2449 C CA . GLN A 1 310 ? -2.82 12.305 8.211 1 98.81 310 GLN A CA 1
ATOM 2450 C C . GLN A 1 310 ? -3.422 13.711 8.258 1 98.81 310 GLN A C 1
ATOM 2452 O O . GLN A 1 310 ? -3.441 14.352 9.305 1 98.81 310 GLN A O 1
ATOM 2457 N N . THR A 1 311 ? -3.889 14.219 7.148 1 98.75 311 THR A N 1
ATOM 2458 C CA . THR A 1 311 ? -4.57 15.508 7.105 1 98.75 311 THR A CA 1
ATOM 2459 C C . THR A 1 311 ? -5.828 15.484 7.969 1 98.75 311 THR A C 1
ATOM 2461 O O . THR A 1 311 ? -6.066 16.406 8.758 1 98.75 311 THR A O 1
ATOM 2464 N N . VAL A 1 312 ? -6.578 14.422 7.906 1 98.88 312 VAL A N 1
ATOM 2465 C CA . VAL A 1 312 ? -7.789 14.273 8.703 1 98.88 312 VAL A CA 1
ATOM 2466 C C . VAL A 1 312 ? -7.438 14.266 10.188 1 98.88 312 VAL A C 1
ATOM 2468 O O . VAL A 1 312 ? -8.109 14.906 11 1 98.88 312 VAL A O 1
ATOM 2471 N N . TYR A 1 313 ? -6.367 13.555 10.547 1 98.81 313 TYR A N 1
ATOM 2472 C CA . TYR A 1 313 ? -5.891 13.539 11.922 1 98.81 313 TYR A CA 1
ATOM 2473 C C . TYR A 1 313 ? -5.621 14.953 12.43 1 98.81 313 TYR A C 1
ATOM 2475 O O . TYR A 1 313 ? -6.047 15.312 13.523 1 98.81 313 TYR A O 1
ATOM 2483 N N . LEU A 1 314 ? -4.934 15.695 11.633 1 98.56 314 LEU A N 1
ATOM 2484 C CA . LEU A 1 314 ? -4.523 17.031 12.062 1 98.56 314 LEU A CA 1
ATOM 2485 C C . LEU A 1 314 ? -5.727 17.969 12.148 1 98.56 314 LEU A C 1
ATOM 2487 O O . LEU A 1 314 ? -5.828 18.766 13.078 1 98.56 314 LEU A O 1
ATOM 2491 N N . LEU A 1 315 ? -6.633 17.844 11.219 1 98.44 315 LEU A N 1
ATOM 2492 C CA . LEU A 1 315 ? -7.859 18.641 11.273 1 98.44 315 LEU A CA 1
ATOM 2493 C C . LEU A 1 315 ? -8.68 18.281 12.508 1 98.44 315 LEU A C 1
ATOM 2495 O O . LEU A 1 315 ? -9.188 19.156 13.203 1 98.44 315 LEU A O 1
ATOM 2499 N N . ALA A 1 316 ? -8.812 16.984 12.766 1 98.56 316 ALA A N 1
ATOM 2500 C CA . ALA A 1 316 ? -9.539 16.547 13.961 1 98.56 316 ALA A CA 1
ATOM 2501 C C . ALA A 1 316 ? -8.898 17.109 15.227 1 98.56 316 ALA A C 1
ATOM 2503 O O . ALA A 1 316 ? -9.602 17.547 16.141 1 98.56 316 ALA A O 1
ATOM 2504 N N . THR A 1 317 ? -7.59 17.094 15.258 1 98 317 THR A N 1
ATOM 2505 C CA . THR A 1 317 ? -6.855 17.641 16.391 1 98 317 THR A CA 1
ATOM 2506 C C . THR A 1 317 ? -7.184 19.109 16.578 1 98 317 THR A C 1
ATOM 2508 O O . THR A 1 317 ? -7.461 19.547 17.703 1 98 317 THR A O 1
ATOM 2511 N N . ALA A 1 318 ? -7.191 19.891 15.516 1 97.62 318 ALA A N 1
ATOM 2512 C CA . ALA A 1 318 ? -7.5 21.312 15.562 1 97.62 318 ALA A CA 1
ATOM 2513 C C . ALA A 1 318 ? -8.922 21.547 16.078 1 97.62 318 ALA A C 1
ATOM 2515 O O . ALA A 1 318 ? -9.188 22.547 16.75 1 97.62 318 ALA A O 1
ATOM 2516 N N . LEU A 1 319 ? -9.812 20.672 15.789 1 97.56 319 LEU A N 1
ATOM 2517 C CA . LEU A 1 319 ? -11.227 20.844 16.078 1 97.56 319 LEU A CA 1
ATOM 2518 C C . LEU A 1 319 ? -11.57 20.266 17.453 1 97.56 319 LEU A C 1
ATOM 2520 O O . LEU A 1 319 ? -12.711 20.375 17.906 1 97.56 319 LEU A O 1
ATOM 2524 N N . GLY A 1 320 ? -10.617 19.625 18.094 1 97.06 320 GLY A N 1
ATOM 2525 C CA . GLY A 1 320 ? -10.844 19.016 19.406 1 97.06 320 GLY A CA 1
ATOM 2526 C C . GLY A 1 320 ? -11.648 17.734 19.312 1 97.06 320 GLY A C 1
ATOM 2527 O O . GLY A 1 320 ? -12.383 17.391 20.25 1 97.06 320 GLY A O 1
ATOM 2528 N N . LEU A 1 321 ? -11.625 17.016 18.219 1 98.38 321 LEU A N 1
ATOM 2529 C CA . LEU A 1 321 ? -12.289 15.734 18.047 1 98.38 321 LEU A CA 1
ATOM 2530 C C . LEU A 1 321 ? -11.32 14.586 18.297 1 98.38 321 LEU A C 1
ATOM 2532 O O . LEU A 1 321 ? -10.109 14.727 18.094 1 98.38 321 LEU A O 1
ATOM 2536 N N . ASN A 1 322 ? -11.836 13.484 18.828 1 98.5 322 ASN A N 1
ATOM 2537 C CA . ASN A 1 322 ? -11.07 12.242 18.844 1 98.5 322 ASN A CA 1
ATOM 2538 C C . ASN A 1 322 ? -11.133 11.531 17.484 1 98.5 322 ASN A C 1
ATOM 2540 O O . ASN A 1 322 ? -12.148 11.602 16.797 1 98.5 322 ASN A O 1
ATOM 2544 N N . VAL A 1 323 ? -10.055 10.883 17.141 1 98.75 323 VAL A N 1
ATOM 2545 C CA . VAL A 1 323 ? -9.992 10.227 15.844 1 98.75 323 VAL A CA 1
ATOM 2546 C C . VAL A 1 323 ? -9.047 9.039 15.906 1 98.75 323 VAL A C 1
ATOM 2548 O O . VAL A 1 323 ? -8.047 9.062 16.625 1 98.75 323 VAL A O 1
ATOM 2551 N N . THR A 1 324 ? -9.352 7.988 15.195 1 98.5 324 THR A N 1
ATOM 2552 C CA . THR A 1 324 ? -8.453 6.863 14.961 1 98.5 324 THR A CA 1
ATOM 2553 C C . THR A 1 324 ? -8.672 6.285 13.562 1 98.5 324 THR A C 1
ATOM 2555 O O . THR A 1 324 ? -9.805 6.035 13.156 1 98.5 324 THR A O 1
ATOM 2558 N N . PHE A 1 325 ? -7.602 6.152 12.805 1 98.69 325 PHE A N 1
ATOM 2559 C CA . PHE A 1 325 ? -7.625 5.43 11.539 1 98.69 325 PHE A CA 1
ATOM 2560 C C . PHE A 1 325 ? -7.52 3.928 11.773 1 98.69 325 PHE A C 1
ATOM 2562 O O . PHE A 1 325 ? -6.754 3.479 12.625 1 98.69 325 PHE A O 1
ATOM 2569 N N . THR A 1 326 ? -8.305 3.125 11.055 1 97.88 326 THR A N 1
ATOM 2570 C CA . THR A 1 326 ? -8.156 1.675 11.109 1 97.88 326 THR A CA 1
ATOM 2571 C C . THR A 1 326 ? -8.273 1.069 9.711 1 97.88 326 THR A C 1
ATOM 2573 O O . THR A 1 326 ? -9.078 1.53 8.898 1 97.88 326 THR A O 1
ATOM 2576 N N . ALA A 1 327 ? -7.43 0.175 9.445 1 97.31 327 ALA A N 1
ATOM 2577 C CA . ALA A 1 327 ? -7.477 -0.615 8.219 1 97.31 327 ALA A CA 1
ATOM 2578 C C . ALA A 1 327 ? -7.992 -2.025 8.492 1 97.31 327 ALA A C 1
ATOM 2580 O O . ALA A 1 327 ? -8.062 -2.855 7.582 1 97.31 327 ALA A O 1
ATOM 2581 N N . ALA A 1 328 ? -8.305 -2.33 9.758 1 96.19 328 ALA A N 1
ATOM 2582 C CA . ALA A 1 328 ? -8.898 -3.611 10.125 1 96.19 328 ALA A CA 1
ATOM 2583 C C . ALA A 1 328 ? -10.398 -3.615 9.859 1 96.19 328 ALA A C 1
ATOM 2585 O O . ALA A 1 328 ? -11.195 -3.367 10.766 1 96.19 328 ALA A O 1
ATOM 2586 N N . LEU A 1 329 ? -10.734 -3.887 8.664 1 97.81 329 LEU A N 1
ATOM 2587 C CA . LEU A 1 329 ? -12.117 -3.859 8.195 1 97.81 329 LEU A CA 1
ATOM 2588 C C . LEU A 1 329 ? -12.508 -5.195 7.574 1 97.81 329 LEU A C 1
ATOM 2590 O O . LEU A 1 329 ? -11.648 -5.93 7.082 1 97.81 329 LEU A O 1
ATOM 2594 N N . ARG A 1 330 ? -13.766 -5.52 7.68 1 98.19 330 ARG A N 1
ATOM 2595 C CA . ARG A 1 330 ? -14.336 -6.488 6.742 1 98.19 330 ARG A CA 1
ATOM 2596 C C . ARG A 1 330 ? -14.781 -5.805 5.457 1 98.19 330 ARG A C 1
ATOM 2598 O O . ARG A 1 330 ? -15.906 -5.312 5.367 1 98.19 330 ARG A O 1
ATOM 2605 N N . ASP A 1 331 ? -13.906 -5.828 4.477 1 98.5 331 ASP A N 1
ATOM 2606 C CA . ASP A 1 331 ? -14.07 -5.07 3.238 1 98.5 331 ASP A CA 1
ATOM 2607 C C . ASP A 1 331 ? -15.422 -5.375 2.59 1 98.5 331 ASP A C 1
ATOM 2609 O O . ASP A 1 331 ? -16.109 -4.461 2.137 1 98.5 331 ASP A O 1
ATOM 2613 N N . GLU A 1 332 ? -15.758 -6.566 2.549 1 97.88 332 GLU A N 1
ATOM 2614 C CA . GLU A 1 332 ? -16.984 -6.984 1.896 1 97.88 332 GLU A CA 1
ATOM 2615 C C . GLU A 1 332 ? -18.203 -6.328 2.541 1 97.88 332 GLU A C 1
ATOM 2617 O O . GLU A 1 332 ? -19.141 -5.906 1.846 1 97.88 332 GLU A O 1
ATOM 2622 N N . LEU A 1 333 ? -18.188 -6.27 3.859 1 98.56 333 LEU A N 1
ATOM 2623 C CA . LEU A 1 333 ? -19.297 -5.629 4.551 1 98.56 333 LEU A CA 1
ATOM 2624 C C . LEU A 1 333 ? -19.328 -4.133 4.262 1 98.56 333 LEU A C 1
ATOM 2626 O O . LEU A 1 333 ? -20.406 -3.547 4.129 1 98.56 333 LEU A O 1
ATOM 2630 N N . VAL A 1 334 ? -18.188 -3.492 4.184 1 98.81 334 VAL A N 1
ATOM 2631 C CA . VAL A 1 334 ? -18.125 -2.072 3.859 1 98.81 334 VAL A CA 1
ATOM 2632 C C . VAL A 1 334 ? -18.609 -1.844 2.43 1 98.81 334 VAL A C 1
ATOM 2634 O O . VAL A 1 334 ? -19.359 -0.9 2.162 1 98.81 334 VAL A O 1
ATOM 2637 N N . GLU A 1 335 ? -18.156 -2.691 1.541 1 98.19 335 GLU A N 1
ATOM 2638 C CA . GLU A 1 335 ? -18.578 -2.605 0.149 1 98.19 335 GLU A CA 1
ATOM 2639 C C . GLU A 1 335 ? -20.109 -2.725 0.031 1 98.19 335 GLU A C 1
ATOM 2641 O O . GLU A 1 335 ? -20.734 -1.987 -0.733 1 98.19 335 GLU A O 1
ATOM 2646 N N . ASP A 1 336 ? -20.688 -3.611 0.778 1 97.88 336 ASP A N 1
ATOM 2647 C CA . ASP A 1 336 ? -22.141 -3.75 0.805 1 97.88 336 ASP A CA 1
ATOM 2648 C C . ASP A 1 336 ? -22.812 -2.459 1.271 1 97.88 336 ASP A C 1
ATOM 2650 O O . ASP A 1 336 ? -23.797 -2.02 0.683 1 97.88 336 ASP A O 1
ATOM 2654 N N . LEU A 1 337 ? -22.266 -1.909 2.299 1 98.38 337 LEU A N 1
ATOM 2655 C CA . LEU A 1 337 ? -22.797 -0.669 2.85 1 98.38 337 LEU A CA 1
ATOM 2656 C C . LEU A 1 337 ? -22.734 0.455 1.821 1 98.38 337 LEU A C 1
ATOM 2658 O O . LEU A 1 337 ? -23.688 1.22 1.671 1 98.38 337 LEU A O 1
ATOM 2662 N N . LEU A 1 338 ? -21.625 0.534 1.086 1 97.62 338 LEU A N 1
ATOM 2663 C CA . LEU A 1 338 ? -21.391 1.621 0.143 1 97.62 338 LEU A CA 1
ATOM 2664 C C . LEU A 1 338 ? -22.109 1.362 -1.178 1 97.62 338 LEU A C 1
ATOM 2666 O O . LEU A 1 338 ? -22.375 2.297 -1.934 1 97.62 338 LEU A O 1
ATOM 2670 N N . GLY A 1 339 ? -22.312 0.112 -1.481 1 96.38 339 GLY A N 1
ATOM 2671 C CA . GLY A 1 339 ? -22.844 -0.26 -2.783 1 96.38 339 GLY A CA 1
ATOM 2672 C C . GLY A 1 339 ? -21.828 -0.115 -3.904 1 96.38 339 GLY A C 1
ATOM 2673 O O . GLY A 1 339 ? -22.203 0.17 -5.047 1 96.38 339 GLY A O 1
ATOM 2674 N N . CYS A 1 340 ? -20.594 -0.23 -3.602 1 94.25 340 CYS A N 1
ATOM 2675 C CA . CYS A 1 340 ? -19.578 -0.076 -4.641 1 94.25 340 CYS A CA 1
ATOM 2676 C C . CYS A 1 340 ? -19.125 -1.434 -5.152 1 94.25 340 CYS A C 1
ATOM 2678 O O . CYS A 1 340 ? -19.312 -2.453 -4.492 1 94.25 340 CYS A O 1
ATOM 2680 N N . ASP A 1 341 ? -18.578 -1.444 -6.336 1 95.19 341 ASP A N 1
ATOM 2681 C CA . ASP A 1 341 ? -18.047 -2.66 -6.941 1 95.19 341 ASP A CA 1
ATOM 2682 C C . ASP A 1 341 ? -16.609 -2.916 -6.484 1 95.19 341 ASP A C 1
ATOM 2684 O O . ASP A 1 341 ? -15.695 -2.166 -6.836 1 95.19 341 ASP A O 1
ATOM 2688 N N . PRO A 1 342 ? -16.422 -4.078 -5.805 1 94.69 342 PRO A N 1
ATOM 2689 C CA . PRO A 1 342 ? -15.078 -4.355 -5.277 1 94.69 342 PRO A CA 1
ATOM 2690 C C . PRO A 1 342 ? -14.031 -4.504 -6.379 1 94.69 342 PRO A C 1
ATOM 2692 O O . PRO A 1 342 ? -12.828 -4.414 -6.109 1 94.69 342 PRO A O 1
ATOM 2695 N N . ALA A 1 343 ? -14.414 -4.727 -7.613 1 94.75 343 ALA A N 1
ATOM 2696 C CA . ALA A 1 343 ? -13.461 -4.91 -8.703 1 94.75 343 ALA A CA 1
ATOM 2697 C C . ALA A 1 343 ? -12.852 -3.578 -9.133 1 94.75 343 ALA A C 1
ATOM 2699 O O . ALA A 1 343 ? -11.711 -3.527 -9.594 1 94.75 343 ALA A O 1
ATOM 2700 N N . SER A 1 344 ? -13.594 -2.518 -8.938 1 95.56 344 SER A N 1
ATOM 2701 C CA . SER A 1 344 ? -13.125 -1.267 -9.523 1 95.56 344 SER A CA 1
ATOM 2702 C C . SER A 1 344 ? -12.898 -0.207 -8.453 1 95.56 344 SER A C 1
ATOM 2704 O O . SER A 1 344 ? -12.219 0.792 -8.695 1 95.56 344 SER A O 1
ATOM 2706 N N . GLU A 1 345 ? -13.531 -0.331 -7.352 1 97.12 345 GLU A N 1
ATOM 2707 C CA . GLU A 1 345 ? -13.391 0.605 -6.242 1 97.12 345 GLU A CA 1
ATOM 2708 C C . GLU A 1 345 ? -13.023 -0.121 -4.949 1 97.12 345 GLU A C 1
ATOM 2710 O O . GLU A 1 345 ? -13.828 -0.875 -4.402 1 97.12 345 GLU A O 1
ATOM 2715 N N . LEU A 1 346 ? -11.852 0.151 -4.465 1 98.31 346 LEU A N 1
ATOM 2716 C CA . LEU A 1 346 ? -11.234 -0.624 -3.396 1 98.31 346 LEU A CA 1
ATOM 2717 C C . LEU A 1 346 ? -11.469 0.034 -2.041 1 98.31 346 LEU A C 1
ATOM 2719 O O . LEU A 1 346 ? -11.164 1.215 -1.857 1 98.31 346 LEU A O 1
ATOM 2723 N N . VAL A 1 347 ? -12.039 -0.683 -1.084 1 98.69 347 VAL A N 1
ATOM 2724 C CA . VAL A 1 347 ? -12.109 -0.229 0.301 1 98.69 347 VAL A CA 1
ATOM 2725 C C . VAL A 1 347 ? -10.734 -0.338 0.951 1 98.69 347 VAL A C 1
ATOM 2727 O O . VAL A 1 347 ? -10.141 -1.418 0.984 1 98.69 347 VAL A O 1
ATOM 2730 N N . LEU A 1 348 ? -10.211 0.784 1.516 1 98.5 348 LEU A N 1
ATOM 2731 C CA . LEU A 1 348 ? -8.82 0.765 1.938 1 98.5 348 LEU A CA 1
ATOM 2732 C C . LEU A 1 348 ? -8.695 1.094 3.422 1 98.5 348 LEU A C 1
ATOM 2734 O O . LEU A 1 348 ? -7.707 0.723 4.062 1 98.5 348 LEU A O 1
ATOM 2738 N N . GLY A 1 349 ? -9.594 1.764 4.039 1 98.62 349 GLY A N 1
ATOM 2739 C CA . GLY A 1 349 ? -9.523 2.141 5.441 1 98.62 349 GLY A CA 1
ATOM 2740 C C . GLY A 1 349 ? -10.586 3.152 5.84 1 98.62 349 GLY A C 1
ATOM 2741 O O . GLY A 1 349 ? -11.414 3.549 5.02 1 98.62 349 GLY A O 1
ATOM 2742 N N . MET A 1 350 ? -10.602 3.504 7.105 1 98.81 350 MET A N 1
ATOM 2743 C CA . MET A 1 350 ? -11.531 4.535 7.555 1 98.81 350 MET A CA 1
ATOM 2744 C C . MET A 1 350 ? -10.969 5.285 8.758 1 98.81 350 MET A C 1
ATOM 2746 O O . MET A 1 350 ? -10.148 4.754 9.5 1 98.81 350 MET A O 1
ATOM 2750 N N . SER A 1 351 ? -11.273 6.496 8.891 1 98.94 351 SER A N 1
ATOM 2751 C CA . SER A 1 351 ? -11.094 7.297 10.094 1 98.94 351 SER A CA 1
ATOM 2752 C C . SER A 1 351 ? -12.367 7.32 10.938 1 98.94 351 SER A C 1
ATOM 2754 O O . SER A 1 351 ? -13.422 7.73 10.461 1 98.94 351 SER A O 1
ATOM 2756 N N . VAL A 1 352 ? -12.25 6.816 12.141 1 98.88 352 VAL A N 1
ATOM 2757 C CA . VAL A 1 352 ? -13.352 6.855 13.102 1 98.88 352 VAL A CA 1
ATOM 2758 C C . VAL A 1 352 ? -13.25 8.117 13.953 1 98.88 352 VAL A C 1
ATOM 2760 O O . VAL A 1 352 ? -12.219 8.359 14.594 1 98.88 352 VAL A O 1
ATOM 2763 N N . VAL A 1 353 ? -14.352 8.93 13.953 1 98.81 353 VAL A N 1
ATOM 2764 C CA . VAL A 1 353 ? -14.289 10.242 14.586 1 98.81 353 VAL A CA 1
ATOM 2765 C C . VAL A 1 353 ? -15.438 10.391 15.586 1 98.81 353 VAL A C 1
ATOM 2767 O O . VAL A 1 353 ? -16.5 9.789 15.422 1 98.81 353 VAL A O 1
ATOM 2770 N N . GLY A 1 354 ? -15.211 11.117 16.609 1 98.75 354 GLY A N 1
ATOM 2771 C CA . GLY A 1 354 ? -16.219 11.469 17.594 1 98.75 354 GLY A CA 1
ATOM 2772 C C . GLY A 1 354 ? -15.773 12.57 18.547 1 98.75 354 GLY A C 1
ATOM 2773 O O . GLY A 1 354 ? -14.617 12.992 18.516 1 98.75 354 GLY A O 1
ATOM 2774 N N . THR A 1 355 ? -16.75 13.094 19.297 1 98.31 355 THR A N 1
ATOM 2775 C CA . THR A 1 355 ? -16.422 14.102 20.312 1 98.31 355 THR A CA 1
ATOM 2776 C C . THR A 1 355 ? -15.664 13.477 21.469 1 98.31 355 THR A C 1
ATOM 2778 O O . THR A 1 355 ? -15.625 12.25 21.609 1 98.31 355 THR A O 1
ATOM 2781 N N . ARG A 1 356 ? -14.984 14.297 22.203 1 95.44 356 ARG A N 1
ATOM 2782 C CA . ARG A 1 356 ? -14.203 13.812 23.328 1 95.44 356 ARG A CA 1
ATOM 2783 C C . ARG A 1 356 ? -15.109 13.195 24.406 1 95.44 356 ARG A C 1
ATOM 2785 O O . ARG A 1 356 ? -16.203 13.695 24.641 1 95.44 356 ARG A O 1
ATOM 2792 N N . ALA A 1 357 ? -14.578 12.117 24.953 1 88.38 357 ALA A N 1
ATOM 2793 C CA . ALA A 1 357 ? -15.32 11.406 25.984 1 88.38 357 ALA A CA 1
ATOM 2794 C C . ALA A 1 357 ? -15.305 12.18 27.312 1 88.38 357 ALA A C 1
ATOM 2796 O O . ALA A 1 357 ? -14.359 12.922 27.578 1 88.38 357 ALA A O 1
ATOM 2797 N N . MET B 1 1 ? -22.312 -28.484 -20.25 1 93.88 1 MET B N 1
ATOM 2798 C CA . MET B 1 1 ? -21.656 -27.547 -19.344 1 93.88 1 MET B CA 1
ATOM 2799 C C . MET B 1 1 ? -20.156 -27.438 -19.672 1 93.88 1 MET B C 1
ATOM 2801 O O . MET B 1 1 ? -19.484 -28.438 -19.875 1 93.88 1 MET B O 1
ATOM 2805 N N . LEU B 1 2 ? -19.672 -26.188 -20 1 98.31 2 LEU B N 1
ATOM 2806 C CA . LEU B 1 2 ? -18.25 -25.969 -20.281 1 98.31 2 LEU B CA 1
ATOM 2807 C C . LEU B 1 2 ? -17.531 -25.406 -19.047 1 98.31 2 LEU B C 1
ATOM 2809 O O . LEU B 1 2 ? -18.109 -24.625 -18.297 1 98.31 2 LEU B O 1
ATOM 2813 N N . VAL B 1 3 ? -16.281 -25.875 -18.922 1 98.38 3 VAL B N 1
ATOM 2814 C CA . VAL B 1 3 ? -15.492 -25.375 -17.797 1 98.38 3 VAL B CA 1
ATOM 2815 C C . VAL B 1 3 ? -14.102 -24.969 -18.281 1 98.38 3 VAL B C 1
ATOM 2817 O O . VAL B 1 3 ? -13.664 -25.406 -19.344 1 98.38 3 VAL B O 1
ATOM 2820 N N . ARG B 1 4 ? -13.469 -24.125 -17.562 1 97.75 4 ARG B N 1
ATOM 2821 C CA . ARG B 1 4 ? -12.094 -23.703 -17.797 1 97.75 4 ARG B CA 1
ATOM 2822 C C . ARG B 1 4 ? -11.391 -23.375 -16.484 1 97.75 4 ARG B C 1
ATOM 2824 O O . ARG B 1 4 ? -12.047 -23.125 -15.469 1 97.75 4 ARG B O 1
ATOM 2831 N N . VAL B 1 5 ? -10.109 -23.422 -16.5 1 97.06 5 VAL B N 1
ATOM 2832 C CA . VAL B 1 5 ? -9.344 -23.062 -15.312 1 97.06 5 VAL B CA 1
ATOM 2833 C C . VAL B 1 5 ? -9.648 -21.625 -14.922 1 97.06 5 VAL B C 1
ATOM 2835 O O . VAL B 1 5 ? -9.727 -20.734 -15.781 1 97.06 5 VAL B O 1
ATOM 2838 N N . SER B 1 6 ? -9.758 -21.391 -13.633 1 96.44 6 SER B N 1
ATOM 2839 C CA . SER B 1 6 ? -10 -20.047 -13.102 1 96.44 6 SER B CA 1
ATOM 2840 C C . SER B 1 6 ? -8.875 -19.094 -13.484 1 96.44 6 SER B C 1
ATOM 2842 O O . SER B 1 6 ? -7.699 -19.453 -13.438 1 96.44 6 SER B O 1
ATOM 2844 N N . THR B 1 7 ? -9.234 -17.844 -13.742 1 92.56 7 THR B N 1
ATOM 2845 C CA . THR B 1 7 ? -8.258 -16.812 -14.07 1 92.56 7 THR B CA 1
ATOM 2846 C C . THR B 1 7 ? -7.812 -16.078 -12.805 1 92.56 7 THR B C 1
ATOM 2848 O O . THR B 1 7 ? -6.922 -15.227 -12.859 1 92.56 7 THR B O 1
ATOM 2851 N N . CYS B 1 8 ? -8.398 -16.328 -11.68 1 92.81 8 CYS B N 1
ATOM 2852 C CA . CYS B 1 8 ? -8.109 -15.617 -10.438 1 92.81 8 CYS B CA 1
ATOM 2853 C C . CYS B 1 8 ? -7.445 -16.547 -9.422 1 92.81 8 CYS B C 1
ATOM 2855 O O . CYS B 1 8 ? -7.648 -16.391 -8.211 1 92.81 8 CYS B O 1
ATOM 2857 N N . GLY B 1 9 ? -6.73 -17.516 -9.953 1 94.5 9 GLY B N 1
ATOM 2858 C CA . GLY B 1 9 ? -5.902 -18.391 -9.148 1 94.5 9 GLY B CA 1
ATOM 2859 C C . GLY B 1 9 ? -4.484 -18.516 -9.672 1 94.5 9 GLY B C 1
ATOM 2860 O O . GLY B 1 9 ? -4.227 -18.266 -10.852 1 94.5 9 GLY B O 1
ATOM 2861 N N . THR B 1 10 ? -3.604 -18.844 -8.781 1 94.94 10 THR B N 1
ATOM 2862 C CA . THR B 1 10 ? -2.215 -19.109 -9.148 1 94.94 10 THR B CA 1
ATOM 2863 C C . THR B 1 10 ? -1.72 -20.406 -8.523 1 94.94 10 THR B C 1
ATOM 2865 O O . THR B 1 10 ? -2.301 -20.891 -7.551 1 94.94 10 THR B O 1
ATOM 2868 N N . LEU B 1 11 ? -0.718 -20.969 -9.18 1 94.44 11 LEU B N 1
ATOM 2869 C CA . LEU B 1 11 ? -0.041 -22.141 -8.656 1 94.44 11 LEU B CA 1
ATOM 2870 C C . LEU B 1 11 ? 1.369 -21.797 -8.188 1 94.44 11 LEU B C 1
ATOM 2872 O O . LEU B 1 11 ? 2.07 -21.031 -8.836 1 94.44 11 LEU B O 1
ATOM 2876 N N . TYR B 1 12 ? 1.722 -22.344 -7.082 1 93.75 12 TYR B N 1
ATOM 2877 C CA . TYR B 1 12 ? 3.105 -22.219 -6.637 1 93.75 12 TYR B CA 1
ATOM 2878 C C . TYR B 1 12 ? 3.568 -23.484 -5.93 1 93.75 12 TYR B C 1
ATOM 2880 O O . TYR B 1 12 ? 2.75 -24.328 -5.551 1 93.75 12 TYR B O 1
ATOM 2888 N N . TRP B 1 13 ? 4.824 -23.656 -5.867 1 90.81 13 TRP B N 1
ATOM 2889 C CA . TRP B 1 13 ? 5.434 -24.828 -5.227 1 90.81 13 TRP B CA 1
ATOM 2890 C C . TRP B 1 13 ? 5.969 -24.469 -3.846 1 90.81 13 TRP B C 1
ATOM 2892 O O . TRP B 1 13 ? 6.602 -23.422 -3.67 1 90.81 13 TRP B O 1
ATOM 2902 N N . SER B 1 14 ? 5.633 -25.25 -2.854 1 87.19 14 SER B N 1
ATOM 2903 C CA . SER B 1 14 ? 6.066 -25.047 -1.476 1 87.19 14 SER B CA 1
ATOM 2904 C C . SER B 1 14 ? 6.324 -26.375 -0.779 1 87.19 14 SER B C 1
ATOM 2906 O O . SER B 1 14 ? 5.418 -27.203 -0.653 1 87.19 14 SER B O 1
ATOM 2908 N N . ASP B 1 15 ? 7.543 -26.547 -0.34 1 83.75 15 ASP B N 1
ATOM 2909 C CA . ASP B 1 15 ? 7.938 -27.719 0.443 1 83.75 15 ASP B CA 1
ATOM 2910 C C . ASP B 1 15 ? 7.555 -29.016 -0.27 1 83.75 15 ASP B C 1
ATOM 2912 O O . ASP B 1 15 ? 6.914 -29.891 0.32 1 83.75 15 ASP B O 1
ATOM 2916 N N . GLY B 1 16 ? 7.699 -29.047 -1.543 1 86.5 16 GLY B N 1
ATOM 2917 C CA . GLY B 1 16 ? 7.488 -30.266 -2.316 1 86.5 16 GLY B CA 1
ATOM 2918 C C . GLY B 1 16 ? 6.062 -30.406 -2.812 1 86.5 16 GLY B C 1
ATOM 2919 O O . GLY B 1 16 ? 5.762 -31.328 -3.588 1 86.5 16 GLY B O 1
ATOM 2920 N N . ASP B 1 17 ? 5.223 -29.516 -2.352 1 90.88 17 ASP B N 1
ATOM 2921 C CA . ASP B 1 17 ? 3.82 -29.562 -2.752 1 90.88 17 ASP B CA 1
ATOM 2922 C C . ASP B 1 17 ? 3.51 -28.5 -3.801 1 90.88 17 ASP B C 1
ATOM 2924 O O . ASP B 1 17 ? 4.242 -27.516 -3.936 1 90.88 17 ASP B O 1
ATOM 2928 N N . VAL B 1 18 ? 2.455 -28.844 -4.516 1 92.06 18 VAL B N 1
ATOM 2929 C CA . VAL B 1 18 ? 1.905 -27.859 -5.445 1 92.06 18 VAL B CA 1
ATOM 2930 C C . VAL B 1 18 ? 0.598 -27.312 -4.895 1 92.06 18 VAL B C 1
ATOM 2932 O O . VAL B 1 18 ? -0.318 -28.062 -4.562 1 92.06 18 VAL B O 1
ATOM 2935 N N . ILE B 1 19 ? 0.578 -26.016 -4.781 1 95.06 19 ILE B N 1
ATOM 2936 C CA . ILE B 1 19 ? -0.553 -25.375 -4.129 1 95.06 19 ILE B CA 1
ATOM 2937 C C . ILE B 1 19 ? -1.298 -24.5 -5.133 1 95.06 19 ILE B C 1
ATOM 2939 O O . ILE B 1 19 ? -0.681 -23.734 -5.875 1 95.06 19 ILE B O 1
ATOM 2943 N N . TRP B 1 20 ? -2.613 -24.734 -5.234 1 95.94 20 TRP B N 1
ATOM 2944 C CA . TRP B 1 20 ? -3.502 -23.797 -5.922 1 95.94 20 TRP B CA 1
ATOM 2945 C C . TRP B 1 20 ? -4.008 -22.734 -4.965 1 95.94 20 TRP B C 1
ATOM 2947 O O . TRP B 1 20 ? -4.578 -23.047 -3.916 1 95.94 20 TRP B O 1
ATOM 2957 N N . ASP B 1 21 ? -3.697 -21.547 -5.273 1 96.25 21 ASP B N 1
ATOM 2958 C CA . ASP B 1 21 ? -4.145 -20.422 -4.457 1 96.25 21 ASP B CA 1
ATOM 2959 C C . ASP B 1 21 ? -5.312 -19.688 -5.113 1 96.25 21 ASP B C 1
ATOM 2961 O O . ASP B 1 21 ? -5.129 -18.969 -6.098 1 96.25 21 ASP B O 1
ATOM 2965 N N . ASP B 1 22 ? -6.527 -19.875 -4.59 1 96.25 22 ASP B N 1
ATOM 2966 C CA . ASP B 1 22 ? -7.73 -19.156 -5.023 1 96.25 22 ASP B CA 1
ATOM 2967 C C . ASP B 1 22 ? -7.879 -17.828 -4.285 1 96.25 22 ASP B C 1
ATOM 2969 O O . ASP B 1 22 ? -8.414 -17.781 -3.178 1 96.25 22 ASP B O 1
ATOM 2973 N N . HIS B 1 23 ? -7.508 -16.75 -4.91 1 94.25 23 HIS B N 1
ATOM 2974 C CA . HIS B 1 23 ? -7.426 -15.445 -4.258 1 94.25 23 HIS B CA 1
ATOM 2975 C C . HIS B 1 23 ? -8.812 -14.898 -3.93 1 94.25 23 HIS B C 1
ATOM 2977 O O . HIS B 1 23 ? -8.992 -14.195 -2.936 1 94.25 23 HIS B O 1
ATOM 2983 N N . LEU B 1 24 ? -9.82 -15.211 -4.75 1 94.25 24 LEU B N 1
ATOM 2984 C CA . LEU B 1 24 ? -11.164 -14.688 -4.535 1 94.25 24 LEU B CA 1
ATOM 2985 C C . LEU B 1 24 ? -11.859 -15.43 -3.396 1 94.25 24 LEU B C 1
ATOM 2987 O O . LEU B 1 24 ? -12.562 -14.812 -2.594 1 94.25 24 LEU B O 1
ATOM 2991 N N . GLY B 1 25 ? -11.57 -16.719 -3.367 1 93 25 GLY B N 1
ATOM 2992 C CA . GLY B 1 25 ? -12.234 -17.531 -2.367 1 93 25 GLY B CA 1
ATOM 2993 C C . GLY B 1 25 ? -11.422 -17.703 -1.098 1 93 25 GLY B C 1
ATOM 2994 O O . GLY B 1 25 ? -11.891 -18.312 -0.131 1 93 25 GLY B O 1
ATOM 2995 N N . HIS B 1 26 ? -10.25 -17.219 -1.089 1 93.38 26 HIS B N 1
ATOM 2996 C CA . HIS B 1 26 ? -9.352 -17.297 0.058 1 93.38 26 HIS B CA 1
ATOM 2997 C C . HIS B 1 26 ? -9.148 -18.75 0.489 1 93.38 26 HIS B C 1
ATOM 2999 O O . HIS B 1 26 ? -9.289 -19.078 1.668 1 93.38 26 HIS B O 1
ATOM 3005 N N . ARG B 1 27 ? -8.82 -19.516 -0.456 1 93.25 27 ARG B N 1
ATOM 3006 C CA . ARG B 1 27 ? -8.562 -20.922 -0.211 1 93.25 27 ARG B CA 1
ATOM 3007 C C . ARG B 1 27 ? -7.289 -21.391 -0.906 1 93.25 27 ARG B C 1
ATOM 3009 O O . ARG B 1 27 ? -7.016 -20.984 -2.039 1 93.25 27 ARG B O 1
ATOM 3016 N N . GLN B 1 28 ? -6.547 -22.172 -0.208 1 94.44 28 GLN B N 1
ATOM 3017 C CA . GLN B 1 28 ? -5.383 -22.844 -0.773 1 94.44 28 GLN B CA 1
ATOM 3018 C C . GLN B 1 28 ? -5.578 -24.359 -0.785 1 94.44 28 GLN B C 1
ATOM 3020 O O . GLN B 1 28 ? -6.023 -24.938 0.207 1 94.44 28 GLN B O 1
ATOM 3025 N N . LEU B 1 29 ? -5.301 -24.922 -1.942 1 96 29 LEU B N 1
ATOM 3026 C CA . LEU B 1 29 ? -5.508 -26.344 -2.123 1 96 29 LEU B CA 1
ATOM 3027 C C . LEU B 1 29 ? -4.211 -27.047 -2.52 1 96 29 LEU B C 1
ATOM 3029 O O . LEU B 1 29 ? -3.531 -26.609 -3.455 1 96 29 LEU B O 1
ATOM 3033 N N . LYS B 1 30 ? -3.883 -28.062 -1.771 1 94.81 30 LYS B N 1
ATOM 3034 C CA . LYS B 1 30 ? -2.807 -28.938 -2.219 1 94.81 30 LYS B CA 1
ATOM 3035 C C . LYS B 1 30 ? -3.273 -29.844 -3.359 1 94.81 30 LYS B C 1
ATOM 3037 O O . LYS B 1 30 ? -4.266 -30.562 -3.223 1 94.81 30 LYS B O 1
ATOM 3042 N N . LEU B 1 31 ? -2.574 -29.734 -4.48 1 92.56 31 LEU B N 1
ATOM 3043 C CA . LEU B 1 31 ? -3.021 -30.469 -5.656 1 92.56 31 LEU B CA 1
ATOM 3044 C C . LEU B 1 31 ? -2.332 -31.828 -5.746 1 92.56 31 LEU B C 1
ATOM 3046 O O . LEU B 1 31 ? -1.115 -31.922 -5.57 1 92.56 31 LEU B O 1
ATOM 3050 N N . ALA B 1 32 ? -3.152 -32.812 -5.98 1 88 32 ALA B N 1
ATOM 3051 C CA . ALA B 1 32 ? -2.646 -34.188 -6.109 1 88 32 ALA B CA 1
ATOM 3052 C C . ALA B 1 32 ? -1.918 -34.375 -7.434 1 88 32 ALA B C 1
ATOM 3054 O O . ALA B 1 32 ? -1.984 -33.5 -8.32 1 88 32 ALA B O 1
ATOM 3055 N N . GLU B 1 33 ? -1.242 -35.469 -7.473 1 81.38 33 GLU B N 1
ATOM 3056 C CA . GLU B 1 33 ? -0.589 -35.844 -8.727 1 81.38 33 GLU B CA 1
ATOM 3057 C C . GLU B 1 33 ? -1.607 -36 -9.852 1 81.38 33 GLU B C 1
ATOM 3059 O O . GLU B 1 33 ? -2.682 -36.562 -9.641 1 81.38 33 GLU B O 1
ATOM 3064 N N . GLY B 1 34 ? -1.322 -35.531 -11.031 1 80.62 34 GLY B N 1
ATOM 3065 C CA . GLY B 1 34 ? -2.229 -35.656 -12.164 1 80.62 34 GLY B CA 1
ATOM 3066 C C . GLY B 1 34 ? -3.041 -34.375 -12.391 1 80.62 34 GLY B C 1
ATOM 3067 O O . GLY B 1 34 ? -3.584 -34.188 -13.477 1 80.62 34 GLY B O 1
ATOM 3068 N N . THR B 1 35 ? -3.098 -33.531 -11.414 1 88.56 35 THR B N 1
ATOM 3069 C CA . THR B 1 35 ? -3.902 -32.312 -11.508 1 88.56 35 THR B CA 1
ATOM 3070 C C . THR B 1 35 ? -3.371 -31.391 -12.602 1 88.56 35 THR B C 1
ATOM 3072 O O . THR B 1 35 ? -4.137 -30.641 -13.219 1 88.56 35 THR B O 1
ATOM 3075 N N . GLU B 1 36 ? -2.121 -31.516 -12.867 1 86.81 36 GLU B N 1
ATOM 3076 C CA . GLU B 1 36 ? -1.52 -30.641 -13.875 1 86.81 36 GLU B CA 1
ATOM 3077 C C . GLU B 1 36 ? -2.078 -30.938 -15.266 1 86.81 36 GLU B C 1
ATOM 3079 O O . GLU B 1 36 ? -2.277 -30.016 -16.062 1 86.81 36 GLU B O 1
ATOM 3084 N N . ARG B 1 37 ? -2.371 -32.188 -15.531 1 87.69 37 ARG B N 1
ATOM 3085 C CA . ARG B 1 37 ? -2.945 -32.594 -16.812 1 87.69 37 ARG B CA 1
ATOM 3086 C C . ARG B 1 37 ? -4.355 -32.031 -16.984 1 87.69 37 ARG B C 1
ATOM 3088 O O . ARG B 1 37 ? -4.738 -31.609 -18.062 1 87.69 37 ARG B O 1
ATOM 3095 N N . VAL B 1 38 ? -5.016 -32.094 -15.883 1 93.62 38 VAL B N 1
ATOM 3096 C CA . VAL B 1 38 ? -6.379 -31.578 -15.898 1 93.62 38 VAL B CA 1
ATOM 3097 C C . VAL B 1 38 ? -6.359 -30.062 -16.141 1 93.62 38 VAL B C 1
ATOM 3099 O O . VAL B 1 38 ? -7.098 -29.562 -17 1 93.62 38 VAL B O 1
ATOM 3102 N N . LEU B 1 39 ? -5.488 -29.375 -15.469 1 93.94 39 LEU B N 1
ATOM 3103 C CA . LEU B 1 39 ? -5.371 -27.938 -15.625 1 93.94 39 LEU B CA 1
ATOM 3104 C C . LEU B 1 39 ? -5.012 -27.578 -17.062 1 93.94 39 LEU B C 1
ATOM 3106 O O . LEU B 1 39 ? -5.598 -26.656 -17.641 1 93.94 39 LEU B O 1
ATOM 3110 N N . ARG B 1 40 ? -4.109 -28.281 -17.609 1 90.69 40 ARG B N 1
ATOM 3111 C CA . ARG B 1 40 ? -3.715 -28.031 -19 1 90.69 40 ARG B CA 1
ATOM 3112 C C . ARG B 1 40 ? -4.871 -28.297 -19.953 1 90.69 40 ARG B C 1
ATOM 3114 O O . ARG B 1 40 ? -5.094 -27.516 -20.891 1 90.69 40 ARG B O 1
ATOM 3121 N N . TRP B 1 41 ? -5.551 -29.375 -19.734 1 93.25 41 TRP B N 1
ATOM 3122 C CA . TRP B 1 41 ? -6.668 -29.75 -20.594 1 93.25 41 TRP B CA 1
ATOM 3123 C C . TRP B 1 41 ? -7.723 -28.656 -20.625 1 93.25 41 TRP B C 1
ATOM 3125 O O . TRP B 1 41 ? -8.297 -28.375 -21.688 1 93.25 41 TRP B O 1
ATOM 3135 N N . PHE B 1 42 ? -7.934 -28.047 -19.547 1 96.19 42 PHE B N 1
ATOM 3136 C CA . PHE B 1 42 ? -9.016 -27.094 -19.422 1 96.19 42 PHE B CA 1
ATOM 3137 C C . PHE B 1 42 ? -8.484 -25.656 -19.5 1 96.19 42 PHE B C 1
ATOM 3139 O O . PHE B 1 42 ? -9.086 -24.734 -18.938 1 96.19 42 PHE B O 1
ATOM 3146 N N . SER B 1 43 ? -7.348 -25.453 -20.141 1 93.25 43 SER B N 1
ATOM 3147 C CA . SER B 1 43 ? -6.875 -24.109 -20.453 1 93.25 43 SER B CA 1
ATOM 3148 C C . SER B 1 43 ? -7.844 -23.375 -21.375 1 93.25 43 SER B C 1
ATOM 3150 O O . SER B 1 43 ? -7.773 -22.156 -21.516 1 93.25 43 SER B O 1
ATOM 3152 N N . SER B 1 44 ? -8.688 -24.109 -21.969 1 94.25 44 SER B N 1
ATOM 3153 C CA . SER B 1 44 ? -9.789 -23.594 -22.781 1 94.25 44 SER B CA 1
ATOM 3154 C C . SER B 1 44 ? -11.117 -24.219 -22.359 1 94.25 44 SER B C 1
ATOM 3156 O O . SER B 1 44 ? -11.141 -25.172 -21.578 1 94.25 44 SER B O 1
ATOM 3158 N N . TRP B 1 45 ? -12.164 -23.672 -22.891 1 97 45 TRP B N 1
ATOM 3159 C CA . TRP B 1 45 ? -13.492 -24.156 -22.531 1 97 45 TRP B CA 1
ATOM 3160 C C . TRP B 1 45 ? -13.742 -25.547 -23.078 1 97 45 TRP B C 1
ATOM 3162 O O . TRP B 1 45 ? -13.656 -25.766 -24.297 1 97 45 TRP B O 1
ATOM 3172 N N . ARG B 1 46 ? -14.039 -26.516 -22.172 1 98 46 ARG B N 1
ATOM 3173 C CA . ARG B 1 46 ? -14.352 -27.891 -22.562 1 98 46 ARG B CA 1
ATOM 3174 C C . ARG B 1 46 ? -15.367 -28.516 -21.609 1 98 46 ARG B C 1
ATOM 3176 O O . ARG B 1 46 ? -15.578 -28.016 -20.5 1 98 46 ARG B O 1
ATOM 3183 N N . GLU B 1 47 ? -15.93 -29.578 -22.062 1 98.19 47 GLU B N 1
ATOM 3184 C CA . GLU B 1 47 ? -16.797 -30.359 -21.188 1 98.19 47 GLU B CA 1
ATOM 3185 C C . GLU B 1 47 ? -15.992 -31.156 -20.156 1 98.19 47 GLU B C 1
ATOM 3187 O O . GLU B 1 47 ? -14.953 -31.719 -20.484 1 98.19 47 GLU B O 1
ATOM 3192 N N . PRO B 1 48 ? -16.484 -31.188 -18.922 1 97.69 48 PRO B N 1
ATOM 3193 C CA . PRO B 1 48 ? -15.719 -31.859 -17.875 1 97.69 48 PRO B CA 1
ATOM 3194 C C . PRO B 1 48 ? -15.359 -33.281 -18.234 1 97.69 48 PRO B C 1
ATOM 3196 O O . PRO B 1 48 ? -14.227 -33.719 -18 1 97.69 48 PRO B O 1
ATOM 3199 N N . GLU B 1 49 ? -16.219 -34 -18.891 1 97.19 49 GLU B N 1
ATOM 3200 C CA . GLU B 1 49 ? -16.016 -35.438 -19.172 1 97.19 49 GLU B CA 1
ATOM 3201 C C . GLU B 1 49 ? -15.008 -35.594 -20.312 1 97.19 49 GLU B C 1
ATOM 3203 O O . GLU B 1 49 ? -14.484 -36.719 -20.516 1 97.19 49 GLU B O 1
ATOM 3208 N N . SER B 1 50 ? -14.758 -34.562 -21.062 1 97.56 50 SER B N 1
ATOM 3209 C CA . SER B 1 50 ? -13.867 -34.656 -22.219 1 97.56 50 SER B CA 1
ATOM 3210 C C . SER B 1 50 ? -12.445 -35 -21.812 1 97.56 50 SER B C 1
ATOM 3212 O O . SER B 1 50 ? -11.656 -35.5 -22.609 1 97.56 50 SER B O 1
ATOM 3214 N N . VAL B 1 51 ? -12.102 -34.75 -20.547 1 96.94 51 VAL B N 1
ATOM 3215 C CA . VAL B 1 51 ? -10.734 -34.938 -20.078 1 96.94 51 VAL B CA 1
ATOM 3216 C C . VAL B 1 51 ? -10.438 -36.438 -20.016 1 96.94 51 VAL B C 1
ATOM 3218 O O . VAL B 1 51 ? -9.273 -36.844 -19.969 1 96.94 51 VAL B O 1
ATOM 3221 N N . ARG B 1 52 ? -11.492 -37.25 -20.078 1 95.56 52 ARG B N 1
ATOM 3222 C CA . ARG B 1 52 ? -11.32 -38.688 -20.172 1 95.56 52 ARG B CA 1
ATOM 3223 C C . ARG B 1 52 ? -10.375 -39.062 -21.312 1 95.56 52 ARG B C 1
ATOM 3225 O O . ARG B 1 52 ? -9.602 -40.031 -21.203 1 95.56 52 ARG B O 1
ATOM 3232 N N . GLY B 1 53 ? -10.406 -38.219 -22.375 1 92.31 53 GLY B N 1
ATOM 3233 C CA . GLY B 1 53 ? -9.625 -38.5 -23.578 1 92.31 53 GLY B CA 1
ATOM 3234 C C . GLY B 1 53 ? -8.188 -38.031 -23.469 1 92.31 53 GLY B C 1
ATOM 3235 O O . GLY B 1 53 ? -7.379 -38.219 -24.375 1 92.31 53 GLY B O 1
ATOM 3236 N N . ALA B 1 54 ? -7.82 -37.375 -22.312 1 88.44 54 ALA B N 1
ATOM 3237 C CA . ALA B 1 54 ? -6.469 -36.844 -22.141 1 88.44 54 ALA B CA 1
ATOM 3238 C C . ALA B 1 54 ? -5.469 -37.969 -21.891 1 88.44 54 ALA B C 1
ATOM 3240 O O . ALA B 1 54 ? -4.258 -37.781 -21.953 1 88.44 54 ALA B O 1
ATOM 3241 N N . ASP B 1 55 ? -5.988 -39.156 -21.562 1 87.44 55 ASP B N 1
ATOM 3242 C CA . ASP B 1 55 ? -5.148 -40.344 -21.391 1 87.44 55 ASP B CA 1
ATOM 3243 C C . ASP B 1 55 ? -5.738 -41.531 -22.141 1 87.44 55 ASP B C 1
ATOM 3245 O O . ASP B 1 55 ? -6.957 -41.75 -22.141 1 87.44 55 ASP B O 1
ATOM 3249 N N . GLU B 1 56 ? -4.895 -42.344 -22.734 1 88.5 56 GLU B N 1
ATOM 3250 C CA . GLU B 1 56 ? -5.352 -43.5 -23.5 1 88.5 56 GLU B CA 1
ATOM 3251 C C . GLU B 1 56 ? -5.812 -44.625 -22.562 1 88.5 56 GLU B C 1
ATOM 3253 O O . GLU B 1 56 ? -6.652 -45.438 -22.938 1 88.5 56 GLU B O 1
ATOM 3258 N N . ASN B 1 57 ? -5.215 -44.656 -21.375 1 91.81 57 ASN B N 1
ATOM 3259 C CA . ASN B 1 57 ? -5.633 -45.625 -20.375 1 91.81 57 ASN B CA 1
ATOM 3260 C C . ASN B 1 57 ? -6.984 -45.281 -19.766 1 91.81 57 ASN B C 1
ATOM 3262 O O . ASN B 1 57 ? -7.117 -44.25 -19.109 1 91.81 57 ASN B O 1
ATOM 3266 N N . PRO B 1 58 ? -7.973 -46.188 -19.938 1 93.75 58 PRO B N 1
ATOM 3267 C CA . PRO B 1 58 ? -9.328 -45.875 -19.469 1 93.75 58 PRO B CA 1
ATOM 3268 C C . PRO B 1 58 ? -9.391 -45.625 -17.969 1 93.75 58 PRO B C 1
ATOM 3270 O O . PRO B 1 58 ? -10.156 -44.75 -17.516 1 93.75 58 PRO B O 1
ATOM 3273 N N . GLU B 1 59 ? -8.648 -46.281 -17.234 1 94.56 59 GLU B N 1
ATOM 3274 C CA . GLU B 1 59 ? -8.648 -46.094 -15.789 1 94.56 59 GLU B CA 1
ATOM 3275 C C . GLU B 1 59 ? -8.109 -44.719 -15.414 1 94.56 59 GLU B C 1
ATOM 3277 O O . GLU B 1 59 ? -8.672 -44.031 -14.547 1 94.56 59 GLU B O 1
ATOM 3282 N N . THR B 1 60 ? -7.039 -44.344 -16.047 1 92.56 60 THR B N 1
ATOM 3283 C CA . THR B 1 60 ? -6.473 -43.031 -15.828 1 92.56 60 THR B CA 1
ATOM 3284 C C . THR B 1 60 ? -7.453 -41.938 -16.281 1 92.56 60 THR B C 1
ATOM 3286 O O . THR B 1 60 ? -7.613 -40.938 -15.602 1 92.56 60 THR B O 1
ATOM 3289 N N . GLY B 1 61 ? -8.078 -42.156 -17.375 1 94.62 61 GLY B N 1
ATOM 3290 C CA . GLY B 1 61 ? -9.07 -41.188 -17.859 1 94.62 61 GLY B CA 1
ATOM 3291 C C . GLY B 1 61 ? -10.188 -40.938 -16.859 1 94.62 61 GLY B C 1
ATOM 3292 O O . GLY B 1 61 ? -10.586 -39.812 -16.641 1 94.62 61 GLY B O 1
ATOM 3293 N N . GLU B 1 62 ? -10.672 -42.031 -16.312 1 95.94 62 GLU B N 1
ATOM 3294 C CA . GLU B 1 62 ? -11.742 -41.906 -15.328 1 95.94 62 GLU B CA 1
ATOM 3295 C C . GLU B 1 62 ? -11.266 -41.156 -14.094 1 95.94 62 GLU B C 1
ATOM 3297 O O . GLU B 1 62 ? -12.031 -40.406 -13.492 1 95.94 62 GLU B O 1
ATOM 3302 N N . ARG B 1 63 ? -10.07 -41.406 -13.711 1 95.25 63 ARG B N 1
ATOM 3303 C CA . ARG B 1 63 ? -9.484 -40.688 -12.586 1 95.25 63 ARG B CA 1
ATOM 3304 C C . ARG B 1 63 ? -9.422 -39.188 -12.875 1 95.25 63 ARG B C 1
ATOM 3306 O O . ARG B 1 63 ? -9.727 -38.375 -12.008 1 95.25 63 ARG B O 1
ATOM 3313 N N . LEU B 1 64 ? -9.039 -38.844 -14.086 1 95.5 64 LEU B N 1
ATOM 3314 C CA . LEU B 1 64 ? -8.945 -37.438 -14.484 1 95.5 64 LEU B CA 1
ATOM 3315 C C . LEU B 1 64 ? -10.312 -36.75 -14.43 1 95.5 64 LEU B C 1
ATOM 3317 O O . LEU B 1 64 ? -10.43 -35.594 -14.031 1 95.5 64 LEU B O 1
ATOM 3321 N N . VAL B 1 65 ? -11.32 -37.5 -14.797 1 96.75 65 VAL B N 1
ATOM 3322 C CA . VAL B 1 65 ? -12.672 -36.969 -14.734 1 96.75 65 VAL B CA 1
ATOM 3323 C C . VAL B 1 65 ? -13.055 -36.688 -13.289 1 96.75 65 VAL B C 1
ATOM 3325 O O . VAL B 1 65 ? -13.656 -35.656 -12.984 1 96.75 65 VAL B O 1
ATOM 3328 N N . ARG B 1 66 ? -1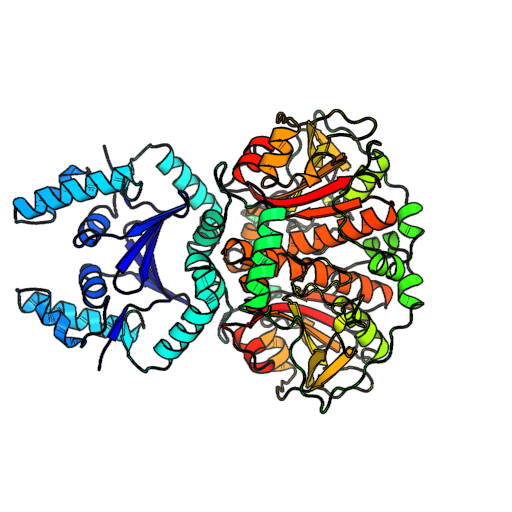2.688 -37.562 -12.383 1 96.25 66 ARG B N 1
ATOM 3329 C CA . ARG B 1 66 ? -12.977 -37.344 -10.961 1 96.25 66 ARG B CA 1
ATOM 3330 C C . ARG B 1 66 ? -12.25 -36.125 -10.43 1 96.25 66 ARG B C 1
ATOM 3332 O O . ARG B 1 66 ? -12.828 -35.344 -9.664 1 96.25 66 ARG B O 1
ATOM 3339 N N . ILE B 1 67 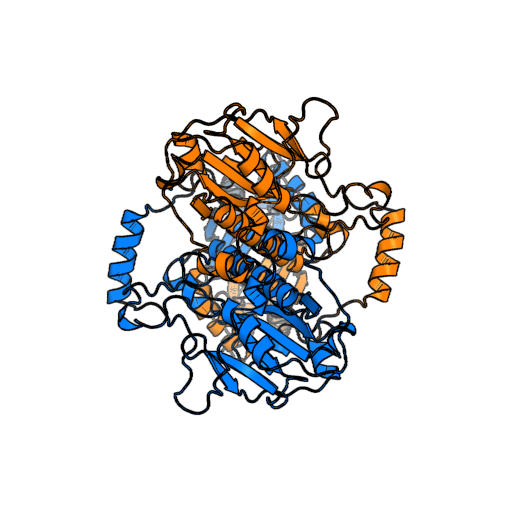? -11.031 -35.938 -10.836 1 96.12 67 ILE B N 1
ATOM 3340 C CA . ILE B 1 67 ? -10.25 -34.781 -10.43 1 96.12 67 ILE B CA 1
ATOM 3341 C C . ILE B 1 67 ? -10.906 -33.5 -10.953 1 96.12 67 ILE B C 1
ATOM 3343 O O . ILE B 1 67 ? -11.047 -32.531 -10.219 1 96.12 67 ILE B O 1
ATOM 3347 N N . ALA B 1 68 ? -11.32 -33.562 -12.188 1 97 68 ALA B N 1
ATOM 3348 C CA . ALA B 1 68 ? -11.969 -32.406 -12.781 1 97 68 ALA B CA 1
ATOM 3349 C C . ALA B 1 68 ? -13.227 -32 -12 1 97 68 ALA B C 1
ATOM 3351 O O . ALA B 1 68 ? -13.461 -30.828 -11.742 1 97 68 ALA B O 1
ATOM 3352 N N . ARG B 1 69 ? -13.984 -33 -11.641 1 96.81 69 ARG B N 1
ATOM 3353 C CA . ARG B 1 69 ? -15.203 -32.75 -10.883 1 96.81 69 ARG B CA 1
ATOM 3354 C C . ARG B 1 69 ? -14.883 -32.125 -9.531 1 96.81 69 ARG B C 1
ATOM 3356 O O . ARG B 1 69 ? -15.586 -31.203 -9.086 1 96.81 69 ARG B O 1
ATOM 3363 N N . ALA B 1 70 ? -13.883 -32.656 -8.938 1 96.31 70 ALA B N 1
ATOM 3364 C CA . ALA B 1 70 ? -13.445 -32.062 -7.672 1 96.31 70 ALA B CA 1
ATOM 3365 C C . ALA B 1 70 ? -13 -30.625 -7.863 1 96.31 70 ALA B C 1
ATOM 3367 O O . ALA B 1 70 ? -13.328 -29.766 -7.047 1 96.31 70 ALA B O 1
ATOM 3368 N N . MET B 1 71 ? -12.344 -30.344 -8.906 1 96.88 71 MET B N 1
ATOM 3369 C CA . MET B 1 71 ? -11.812 -29 -9.188 1 96.88 71 MET B CA 1
ATOM 3370 C C . MET B 1 71 ? -12.945 -28.031 -9.484 1 96.88 71 MET B C 1
ATOM 3372 O O . MET B 1 71 ? -12.828 -26.828 -9.203 1 96.88 71 MET B O 1
ATOM 3376 N N . ILE B 1 72 ? -14.008 -28.516 -10.055 1 97.69 72 ILE B N 1
ATOM 3377 C CA . ILE B 1 72 ? -15.18 -27.688 -10.273 1 97.69 72 ILE B CA 1
ATOM 3378 C C . ILE B 1 72 ? -15.789 -27.281 -8.93 1 97.69 72 ILE B C 1
ATOM 3380 O O . ILE B 1 72 ? -16.141 -26.125 -8.719 1 97.69 72 ILE B O 1
ATOM 3384 N N . ARG B 1 73 ? -15.805 -28.219 -7.988 1 95.94 73 ARG B N 1
ATOM 3385 C CA . ARG B 1 73 ? -16.391 -28 -6.668 1 95.94 73 ARG B CA 1
ATOM 3386 C C . ARG B 1 73 ? -15.617 -26.922 -5.906 1 95.94 73 ARG B C 1
ATOM 3388 O O . ARG B 1 73 ? -16.203 -26.188 -5.109 1 95.94 73 ARG B O 1
ATOM 3395 N N . TYR B 1 74 ? -14.344 -26.797 -6.242 1 95.31 74 TYR B N 1
ATOM 3396 C CA . TYR B 1 74 ? -13.508 -25.875 -5.477 1 95.31 74 TYR B CA 1
ATOM 3397 C C . TYR B 1 74 ? -13.141 -24.656 -6.305 1 95.31 74 TYR B C 1
ATOM 3399 O O . TYR B 1 74 ? -12.219 -23.906 -5.949 1 95.31 74 TYR B O 1
ATOM 3407 N N . ASP B 1 75 ? -13.797 -24.453 -7.43 1 95.88 75 ASP B N 1
ATOM 3408 C CA . ASP B 1 75 ? -13.688 -23.281 -8.297 1 95.88 75 ASP B CA 1
ATOM 3409 C C . ASP B 1 75 ? -12.289 -23.172 -8.898 1 95.88 75 ASP B C 1
ATOM 3411 O O . ASP B 1 75 ? -11.844 -22.078 -9.242 1 95.88 75 ASP B O 1
ATOM 3415 N N . VAL B 1 76 ? -11.57 -24.328 -8.867 1 97.12 76 VAL B N 1
ATOM 3416 C CA . VAL B 1 76 ? -10.352 -24.359 -9.672 1 97.12 76 VAL B CA 1
ATOM 3417 C C . VAL B 1 76 ? -10.711 -24.328 -11.156 1 97.12 76 VAL B C 1
ATOM 3419 O O . VAL B 1 76 ? -10.078 -23.625 -11.945 1 97.12 76 VAL B O 1
ATOM 3422 N N . LEU B 1 77 ? -11.727 -25.125 -11.5 1 97.69 77 LEU B N 1
ATOM 3423 C CA . LEU B 1 77 ? -12.414 -25.016 -12.781 1 97.69 77 LEU B CA 1
ATOM 3424 C C . LEU B 1 77 ? -13.719 -24.25 -12.641 1 97.69 77 LEU B C 1
ATOM 3426 O O . LEU B 1 77 ? -14.523 -24.547 -11.742 1 97.69 77 LEU B O 1
ATOM 3430 N N . VAL B 1 78 ? -13.891 -23.297 -13.438 1 97.69 78 VAL B N 1
ATOM 3431 C CA . VAL B 1 78 ? -15.062 -22.438 -13.367 1 97.69 78 VAL B CA 1
ATOM 3432 C C . VAL B 1 78 ? -16.031 -22.797 -14.492 1 97.69 78 VAL B C 1
ATOM 3434 O O . VAL B 1 78 ? -15.609 -23.062 -15.617 1 97.69 78 VAL B O 1
ATOM 3437 N N . ILE B 1 79 ? -17.312 -22.75 -14.164 1 98.31 79 ILE B N 1
ATOM 3438 C CA . ILE B 1 79 ? -18.359 -23.078 -15.117 1 98.31 79 ILE B CA 1
ATOM 3439 C C . ILE B 1 79 ? -18.703 -21.859 -15.953 1 98.31 79 ILE B C 1
ATOM 3441 O O . ILE B 1 79 ? -18.922 -20.766 -15.414 1 98.31 79 ILE B O 1
ATOM 3445 N N . LYS B 1 80 ? -18.781 -22.062 -17.25 1 98.12 80 LYS B N 1
ATOM 3446 C CA . LYS B 1 80 ? -19.172 -20.984 -18.141 1 98.12 80 LYS B CA 1
ATOM 3447 C C . LYS B 1 80 ? -20.562 -20.453 -17.797 1 98.12 80 LYS B C 1
ATOM 3449 O O . LYS B 1 80 ? -21.5 -21.234 -17.641 1 98.12 80 LYS B O 1
ATOM 3454 N N . GLY B 1 81 ? -20.625 -19.109 -17.625 1 97.25 81 GLY B N 1
ATOM 3455 C CA . GLY B 1 81 ? -21.906 -18.484 -17.344 1 97.25 81 GLY B CA 1
ATOM 3456 C C . GLY B 1 81 ? -22.203 -18.406 -15.852 1 97.25 81 GLY B C 1
ATOM 3457 O O . GLY B 1 81 ? -23.219 -17.812 -15.453 1 97.25 81 GLY B O 1
ATOM 3458 N N . SER B 1 82 ? -21.438 -19.062 -15.008 1 97.25 82 SER B N 1
ATOM 3459 C CA . SER B 1 82 ? -21.672 -19.031 -13.57 1 97.25 82 SER B CA 1
ATOM 3460 C C . SER B 1 82 ? -21.406 -17.641 -13 1 97.25 82 SER B C 1
ATOM 3462 O O . SER B 1 82 ? -20.828 -16.781 -13.672 1 97.25 82 SER B O 1
ATOM 3464 N N . SER B 1 83 ? -21.875 -17.406 -11.75 1 95.81 83 SER B N 1
ATOM 3465 C CA . SER B 1 83 ? -21.609 -16.156 -11.047 1 95.81 83 SER B CA 1
ATOM 3466 C C . SER B 1 83 ? -20.109 -15.961 -10.828 1 95.81 83 SER B C 1
ATOM 3468 O O . SER B 1 83 ? -19.609 -14.844 -10.938 1 95.81 83 SER B O 1
ATOM 3470 N N . ARG B 1 84 ? -19.453 -17.078 -10.586 1 96 84 ARG B N 1
ATOM 3471 C CA . ARG B 1 84 ? -18.016 -17.016 -10.414 1 96 84 ARG B CA 1
ATOM 3472 C C . ARG B 1 84 ? -17.328 -16.547 -11.695 1 96 84 ARG B C 1
ATOM 3474 O O . ARG B 1 84 ? -16.422 -15.703 -11.648 1 96 84 ARG B O 1
ATOM 3481 N N . GLN B 1 85 ? -17.703 -17.062 -12.797 1 96.12 85 GLN B N 1
ATOM 3482 C CA . GLN B 1 85 ? -17.109 -16.672 -14.07 1 96.12 85 GLN B CA 1
ATOM 3483 C C . GLN B 1 85 ? -17.359 -15.195 -14.359 1 96.12 85 GLN B C 1
ATOM 3485 O O . GLN B 1 85 ? -16.453 -14.492 -14.82 1 96.12 85 GLN B O 1
ATOM 3490 N N . ARG B 1 86 ? -18.547 -14.758 -14.117 1 95.5 86 ARG B N 1
ATOM 3491 C CA . ARG B 1 86 ? -18.891 -13.359 -14.352 1 95.5 86 ARG B CA 1
ATOM 3492 C C . ARG B 1 86 ? -18.031 -12.43 -13.492 1 95.5 86 ARG B C 1
ATOM 3494 O O . ARG B 1 86 ? -17.547 -11.406 -13.969 1 95.5 86 ARG B O 1
ATOM 3501 N N . ARG B 1 87 ? -17.859 -12.836 -12.281 1 95.12 87 ARG B N 1
ATOM 3502 C CA . ARG B 1 87 ? -17.031 -12.062 -11.352 1 95.12 87 ARG B CA 1
ATOM 3503 C C . ARG B 1 87 ? -15.586 -12 -11.836 1 95.12 87 ARG B C 1
ATOM 3505 O O . ARG B 1 87 ? -14.953 -10.938 -11.789 1 95.12 87 ARG B O 1
ATOM 3512 N N . GLU B 1 88 ? -15.086 -13.078 -12.281 1 95.12 88 GLU B N 1
ATOM 3513 C CA . GLU B 1 88 ? -13.711 -13.109 -12.781 1 95.12 88 GLU B CA 1
ATOM 3514 C C . GLU B 1 88 ? -13.555 -12.219 -14.008 1 95.12 88 GLU B C 1
ATOM 3516 O O . GLU B 1 88 ? -12.531 -11.539 -14.164 1 95.12 88 GLU B O 1
ATOM 3521 N N . GLU B 1 89 ? -14.523 -12.195 -14.82 1 94.25 89 GLU B N 1
ATOM 3522 C CA . GLU B 1 89 ? -14.477 -11.344 -16 1 94.25 89 GLU B CA 1
ATOM 3523 C C . GLU B 1 89 ? -14.445 -9.867 -15.625 1 94.25 89 GLU B C 1
ATOM 3525 O O . GLU B 1 89 ? -13.719 -9.078 -16.234 1 94.25 89 GLU B O 1
ATOM 3530 N N . GLU B 1 90 ? -15.242 -9.5 -14.672 1 94.5 90 GLU B N 1
ATOM 3531 C CA . GLU B 1 90 ? -15.25 -8.125 -14.18 1 94.5 90 GLU B CA 1
ATOM 3532 C C . GLU B 1 90 ? -13.883 -7.734 -13.617 1 94.5 90 GLU B C 1
ATOM 3534 O O . GLU B 1 90 ? -13.367 -6.66 -13.93 1 94.5 90 GLU B O 1
ATOM 3539 N N . ILE B 1 91 ? -13.344 -8.609 -12.859 1 95.31 91 ILE B N 1
ATOM 3540 C CA . ILE B 1 91 ? -12.055 -8.367 -12.234 1 95.31 91 ILE B CA 1
ATOM 3541 C C . ILE B 1 91 ? -10.969 -8.25 -13.305 1 95.31 91 ILE B C 1
ATOM 3543 O O . ILE B 1 91 ? -10.141 -7.34 -13.258 1 95.31 91 ILE B O 1
ATOM 3547 N N . LEU B 1 92 ? -11.031 -9.148 -14.258 1 93.75 92 LEU B N 1
ATOM 3548 C CA . LEU B 1 92 ? -10.031 -9.125 -15.32 1 93.75 92 LEU B CA 1
ATOM 3549 C C . LEU B 1 92 ? -10.148 -7.852 -16.141 1 93.75 92 LEU B C 1
ATOM 3551 O O . LEU B 1 92 ? -9.141 -7.273 -16.547 1 93.75 92 LEU B O 1
ATOM 3555 N N . ARG B 1 93 ? -11.305 -7.453 -16.391 1 93.44 93 ARG B N 1
ATOM 3556 C CA . ARG B 1 93 ? -11.531 -6.227 -17.141 1 93.44 93 ARG B CA 1
ATOM 3557 C C . ARG B 1 93 ? -10.922 -5.023 -16.422 1 93.44 93 ARG B C 1
ATOM 3559 O O . ARG B 1 93 ? -10.211 -4.227 -17.031 1 93.44 93 ARG B O 1
ATOM 3566 N N . ASP B 1 94 ? -11.156 -4.934 -15.18 1 95 94 ASP B N 1
ATOM 3567 C CA . ASP B 1 94 ? -10.758 -3.748 -14.422 1 95 94 ASP B CA 1
ATOM 3568 C C . ASP B 1 94 ? -9.289 -3.812 -14.039 1 95 94 ASP B C 1
ATOM 3570 O O . ASP B 1 94 ? -8.625 -2.779 -13.93 1 95 94 ASP B O 1
ATOM 3574 N N . TRP B 1 95 ? -8.742 -4.988 -13.859 1 95.12 95 TRP B N 1
ATOM 3575 C CA . TRP B 1 95 ? -7.391 -5.125 -13.32 1 95.12 95 TRP B CA 1
ATOM 3576 C C . TRP B 1 95 ? -6.402 -5.5 -14.422 1 95.12 95 TRP B C 1
ATOM 3578 O O . TRP B 1 95 ? -5.211 -5.676 -14.156 1 95.12 95 TRP B O 1
ATOM 3588 N N . GLY B 1 96 ? -6.855 -5.637 -15.664 1 89.38 96 GLY B N 1
ATOM 3589 C CA . GLY B 1 96 ? -6.004 -6 -16.781 1 89.38 96 GLY B CA 1
ATOM 3590 C C . GLY B 1 96 ? -4.723 -5.191 -16.844 1 89.38 96 GLY B C 1
ATOM 3591 O O . GLY B 1 96 ? -3.631 -5.758 -16.938 1 89.38 96 GLY B O 1
ATOM 3592 N N . PRO B 1 97 ? -4.848 -3.896 -16.641 1 89.5 97 PRO B N 1
ATOM 3593 C CA . PRO B 1 97 ? -3.67 -3.037 -16.781 1 89.5 97 PRO B CA 1
ATOM 3594 C C . PRO B 1 97 ? -2.623 -3.293 -15.703 1 89.5 97 PRO B C 1
ATOM 3596 O O . PRO B 1 97 ? -1.436 -3.027 -15.914 1 89.5 97 PRO B O 1
ATOM 3599 N N . TRP B 1 98 ? -2.992 -3.773 -14.516 1 93.31 98 TRP B N 1
ATOM 3600 C CA . TRP B 1 98 ? -2.057 -3.938 -13.406 1 93.31 98 TRP B CA 1
ATOM 3601 C C . TRP B 1 98 ? -1.628 -5.395 -13.266 1 93.31 98 TRP B C 1
ATOM 3603 O O . TRP B 1 98 ? -0.722 -5.711 -12.492 1 93.31 98 TRP B O 1
ATOM 3613 N N . GLY B 1 99 ? -2.219 -6.277 -14 1 89.44 99 GLY B N 1
ATOM 3614 C CA . GLY B 1 99 ? -1.727 -7.637 -14.156 1 89.44 99 GLY B CA 1
ATOM 3615 C C . GLY B 1 99 ? -2.096 -8.547 -13 1 89.44 99 GLY B C 1
ATOM 3616 O O . GLY B 1 99 ? -2.904 -8.172 -12.148 1 89.44 99 GLY B O 1
ATOM 3617 N N . THR B 1 100 ? -1.474 -9.688 -12.938 1 90.56 100 THR B N 1
ATOM 3618 C CA . THR B 1 100 ? -1.9 -10.805 -12.102 1 90.56 100 THR B CA 1
ATOM 3619 C C . THR B 1 100 ? -1.421 -10.625 -10.664 1 90.56 100 THR B C 1
ATOM 3621 O O . THR B 1 100 ? -2.174 -10.867 -9.719 1 90.56 100 THR B O 1
ATOM 3624 N N . SER B 1 101 ? -0.176 -10.219 -10.5 1 90.38 101 SER B N 1
ATOM 3625 C CA . SER B 1 101 ? 0.383 -10.172 -9.148 1 90.38 101 SER B CA 1
ATOM 3626 C C . SER B 1 101 ? -0.345 -9.148 -8.289 1 90.38 101 SER B C 1
ATOM 3628 O O . SER B 1 101 ? -0.65 -9.414 -7.121 1 90.38 101 SER B O 1
ATOM 3630 N N . ALA B 1 102 ? -0.673 -7.969 -8.891 1 94.69 102 ALA B N 1
ATOM 3631 C CA . ALA B 1 102 ? -1.397 -6.949 -8.141 1 94.69 102 ALA B CA 1
ATOM 3632 C C . ALA B 1 102 ? -2.818 -7.406 -7.816 1 94.69 102 ALA B C 1
ATOM 3634 O O . ALA B 1 102 ? -3.297 -7.223 -6.695 1 94.69 102 ALA B O 1
ATOM 3635 N N . ARG B 1 103 ? -3.389 -8.016 -8.789 1 95.06 103 ARG B N 1
ATOM 3636 C CA . ARG B 1 103 ? -4.738 -8.531 -8.602 1 95.06 103 ARG B CA 1
ATOM 3637 C C . ARG B 1 103 ? -4.77 -9.602 -7.516 1 95.06 103 ARG B C 1
ATOM 3639 O O . ARG B 1 103 ? -5.621 -9.57 -6.625 1 95.06 103 ARG B O 1
ATOM 3646 N N . ALA B 1 104 ? -3.832 -10.539 -7.613 1 95.12 104 ALA B N 1
ATOM 3647 C CA . ALA B 1 104 ? -3.744 -11.617 -6.637 1 95.12 104 ALA B CA 1
ATOM 3648 C C . ALA B 1 104 ? -3.521 -11.07 -5.23 1 95.12 104 ALA B C 1
ATOM 3650 O O . ALA B 1 104 ? -4.145 -11.523 -4.27 1 95.12 104 ALA B O 1
ATOM 3651 N N . PHE B 1 105 ? -2.678 -10.125 -5.098 1 97 105 PHE B N 1
ATOM 3652 C CA . PHE B 1 105 ? -2.396 -9.539 -3.795 1 97 105 PHE B CA 1
ATOM 3653 C C . PHE B 1 105 ? -3.639 -8.859 -3.23 1 97 105 PHE B C 1
ATOM 3655 O O . PHE B 1 105 ? -4.012 -9.086 -2.078 1 97 105 PHE B O 1
ATOM 3662 N N . HIS B 1 106 ? -4.285 -7.984 -4.027 1 97.81 106 HIS B N 1
ATOM 3663 C CA . HIS B 1 106 ? -5.434 -7.234 -3.535 1 97.81 106 HIS B CA 1
ATOM 3664 C C . HIS B 1 106 ? -6.551 -8.164 -3.088 1 97.81 106 HIS B C 1
ATOM 3666 O O . HIS B 1 106 ? -7.008 -8.094 -1.944 1 97.81 106 HIS B O 1
ATOM 3672 N N . PHE B 1 107 ? -6.934 -9.031 -3.939 1 97 107 PHE B N 1
ATOM 3673 C CA . PHE B 1 107 ? -8.086 -9.875 -3.637 1 97 107 PHE B CA 1
ATOM 3674 C C . PHE B 1 107 ? -7.727 -10.93 -2.598 1 97 107 PHE B C 1
ATOM 3676 O O . PHE B 1 107 ? -8.578 -11.344 -1.805 1 97 107 PHE B O 1
ATOM 3683 N N . GLY B 1 108 ? -6.43 -11.312 -2.572 1 95.38 108 GLY B N 1
ATOM 3684 C CA . GLY B 1 108 ? -5.98 -12.227 -1.535 1 95.38 108 GLY B CA 1
ATOM 3685 C C . GLY B 1 108 ? -5.953 -11.594 -0.155 1 95.38 108 GLY B C 1
ATOM 3686 O O . GLY B 1 108 ? -5.996 -12.297 0.855 1 95.38 108 GLY B O 1
ATOM 3687 N N . THR B 1 109 ? -5.84 -10.266 -0.094 1 96.19 109 THR B N 1
ATOM 3688 C CA . THR B 1 109 ? -5.742 -9.594 1.196 1 96.19 109 THR B CA 1
ATOM 3689 C C . THR B 1 109 ? -7.035 -8.852 1.521 1 96.19 109 THR B C 1
ATOM 3691 O O . THR B 1 109 ? -7.156 -8.242 2.582 1 96.19 109 THR B O 1
ATOM 3694 N N . ARG B 1 110 ? -8.008 -8.883 0.601 1 96.81 110 ARG B N 1
ATOM 3695 C CA . ARG B 1 110 ? -9.344 -8.367 0.871 1 96.81 110 ARG B CA 1
ATOM 3696 C C . ARG B 1 110 ? -10.039 -9.188 1.956 1 96.81 110 ARG B C 1
ATOM 3698 O O . ARG B 1 110 ? -10.039 -10.422 1.904 1 96.81 110 ARG B O 1
ATOM 3705 N N . SER B 1 111 ? -10.586 -8.5 2.979 1 96.62 111 SER B N 1
ATOM 3706 C CA . SER B 1 111 ? -11.273 -9.211 4.051 1 96.62 111 SER B CA 1
ATOM 3707 C C . SER B 1 111 ? -12.742 -9.461 3.697 1 96.62 111 SER B C 1
ATOM 3709 O O . SER B 1 111 ? -13.453 -8.531 3.311 1 96.62 111 SER B O 1
ATOM 3711 N N . LEU B 1 112 ? -13.148 -10.688 3.896 1 96.5 112 LEU B N 1
ATOM 3712 C CA . LEU B 1 112 ? -14.508 -11.102 3.574 1 96.5 112 LEU B CA 1
ATOM 3713 C C . LEU B 1 112 ? -15.406 -11.016 4.805 1 96.5 112 LEU B C 1
ATOM 3715 O O . LEU B 1 112 ? -14.938 -10.719 5.902 1 96.5 112 LEU B O 1
ATOM 3719 N N . ARG B 1 113 ? -16.672 -11.234 4.609 1 96 113 ARG B N 1
ATOM 3720 C CA . ARG B 1 113 ? -17.688 -11.078 5.648 1 96 113 ARG B CA 1
ATOM 3721 C C . ARG B 1 113 ? -17.406 -11.984 6.836 1 96 113 ARG B C 1
ATOM 3723 O O . ARG B 1 113 ? -17.656 -11.617 7.984 1 96 113 ARG B O 1
ATOM 3730 N N . ASP B 1 114 ? -16.734 -13.125 6.57 1 93.69 114 ASP B N 1
ATOM 3731 C CA . ASP B 1 114 ? -16.547 -14.117 7.629 1 93.69 114 ASP B CA 1
ATOM 3732 C C . ASP B 1 114 ? -15.102 -14.148 8.109 1 93.69 114 ASP B C 1
ATOM 3734 O O . ASP B 1 114 ? -14.727 -15.023 8.891 1 93.69 114 ASP B O 1
ATOM 3738 N N . THR B 1 115 ? -14.328 -13.195 7.566 1 93.81 115 THR B N 1
ATOM 3739 C CA . THR B 1 115 ? -12.953 -13.125 8.039 1 93.81 115 THR B CA 1
ATOM 3740 C C . THR B 1 115 ? -12.914 -12.945 9.555 1 93.81 115 THR B C 1
ATOM 3742 O O . THR B 1 115 ? -13.609 -12.094 10.109 1 93.81 115 THR B O 1
ATOM 3745 N N . GLU B 1 116 ? -12.117 -13.703 10.203 1 90.38 116 GLU B N 1
ATOM 3746 C CA . GLU B 1 116 ? -12.039 -13.656 11.664 1 90.38 116 GLU B CA 1
ATOM 3747 C C . GLU B 1 116 ? -11.031 -12.617 12.133 1 90.38 116 GLU B C 1
ATOM 3749 O O . GLU B 1 116 ? -9.945 -12.492 11.555 1 90.38 116 GLU B O 1
ATOM 3754 N N . PHE B 1 117 ? -11.469 -11.852 13.047 1 89.38 117 PHE B N 1
ATOM 3755 C CA . PHE B 1 117 ? -10.609 -10.898 13.727 1 89.38 117 PHE B CA 1
ATOM 3756 C C . PHE B 1 117 ? -10.469 -11.242 15.203 1 89.38 117 PHE B C 1
ATOM 3758 O O . PHE B 1 117 ? -11.422 -11.734 15.82 1 89.38 117 PHE B O 1
ATOM 3765 N N . THR B 1 118 ? -9.312 -11.07 15.672 1 80.12 118 THR B N 1
ATOM 3766 C CA . THR B 1 118 ? -9.102 -11.281 17.109 1 80.12 118 THR B CA 1
ATOM 3767 C C . THR B 1 118 ? -9.516 -10.047 17.891 1 80.12 118 THR B C 1
ATOM 3769 O O . THR B 1 118 ? -9.43 -8.922 17.406 1 80.12 118 THR B O 1
ATOM 3772 N N . THR B 1 119 ? -9.953 -10.281 19.125 1 78.69 119 THR B N 1
ATOM 3773 C CA . THR B 1 119 ? -10.336 -9.164 19.969 1 78.69 119 THR B CA 1
ATOM 3774 C C . THR B 1 119 ? -9.094 -8.469 20.531 1 78.69 119 THR B C 1
ATOM 3776 O O . THR B 1 119 ? -8.008 -9.047 20.562 1 78.69 119 THR B O 1
ATOM 3779 N N . SER B 1 120 ? -9.328 -7.215 20.906 1 75.62 120 SER B N 1
ATOM 3780 C CA . SER B 1 120 ? -8.234 -6.445 21.5 1 75.62 120 SER B CA 1
ATOM 3781 C C . SER B 1 120 ? -7.691 -7.117 22.75 1 75.62 120 SER B C 1
ATOM 3783 O O . SER B 1 120 ? -6.48 -7.125 22.984 1 75.62 120 SER B O 1
ATOM 3785 N N . GLU B 1 121 ? -8.562 -7.648 23.5 1 78.12 121 GLU B N 1
ATOM 3786 C CA . GLU B 1 121 ? -8.156 -8.289 24.75 1 78.12 121 GLU B CA 1
ATOM 3787 C C . GLU B 1 121 ? -7.309 -9.531 24.484 1 78.12 121 GLU B C 1
ATOM 3789 O O . GLU B 1 121 ? -6.27 -9.734 25.109 1 78.12 121 GLU B O 1
ATOM 3794 N N . THR B 1 122 ? -7.777 -10.312 23.578 1 79.88 122 THR B N 1
ATOM 3795 C CA . THR B 1 122 ? -7.047 -11.523 23.219 1 79.88 122 THR B CA 1
ATOM 3796 C C . THR B 1 122 ? -5.699 -11.188 22.594 1 79.88 122 THR B C 1
ATOM 3798 O O . THR B 1 122 ? -4.691 -11.836 22.891 1 79.88 122 THR B O 1
ATOM 3801 N N . THR B 1 123 ? -5.762 -10.156 21.859 1 80.38 123 THR B N 1
ATOM 3802 C CA . THR B 1 123 ? -4.531 -9.734 21.203 1 80.38 123 THR B CA 1
ATOM 3803 C C . THR B 1 123 ? -3.512 -9.25 22.219 1 80.38 123 THR B C 1
ATOM 3805 O O . THR B 1 123 ? -2.332 -9.602 22.156 1 80.38 123 THR B O 1
ATOM 3808 N N . ALA B 1 124 ? -3.957 -8.508 23.188 1 77.81 124 ALA B N 1
ATOM 3809 C CA . ALA B 1 124 ? -3.061 -7.98 24.219 1 77.81 124 ALA B CA 1
ATOM 3810 C C . ALA B 1 124 ? -2.424 -9.109 25.016 1 77.81 124 ALA B C 1
ATOM 3812 O O . ALA B 1 124 ? -1.214 -9.102 25.25 1 77.81 124 ALA B O 1
ATOM 3813 N N . LYS B 1 125 ? -3.191 -10.07 25.422 1 82.06 125 LYS B N 1
ATOM 3814 C CA . LYS B 1 125 ? -2.695 -11.203 26.203 1 82.06 125 LYS B CA 1
ATOM 3815 C C . LYS B 1 125 ? -1.698 -12.031 25.391 1 82.06 125 LYS B C 1
ATOM 3817 O O . LYS B 1 125 ? -0.643 -12.414 25.906 1 82.06 125 LYS B O 1
ATOM 3822 N N . THR B 1 126 ? -2.041 -12.172 24.125 1 84.62 126 THR B N 1
ATOM 3823 C CA . THR B 1 126 ? -1.191 -12.977 23.25 1 84.62 126 THR B CA 1
ATOM 3824 C C . THR B 1 126 ? 0.133 -12.266 22.984 1 84.62 126 THR B C 1
ATOM 3826 O O . THR B 1 126 ? 1.188 -12.898 22.938 1 84.62 126 THR B O 1
ATOM 3829 N N . LEU B 1 127 ? 0.088 -11 22.859 1 86 127 LEU B N 1
ATOM 3830 C CA . LEU B 1 127 ? 1.291 -10.234 22.562 1 86 127 LEU B CA 1
ATOM 3831 C C . LEU B 1 127 ? 2.221 -10.188 23.781 1 86 127 LEU B C 1
ATOM 3833 O O . LEU B 1 127 ? 3.443 -10.219 23.625 1 86 127 LEU B O 1
ATOM 3837 N N . LEU B 1 128 ? 1.666 -10.062 24.922 1 86 128 LEU B N 1
ATOM 3838 C CA . LEU B 1 128 ? 2.479 -10.047 26.141 1 86 128 LEU B CA 1
ATOM 3839 C C . LEU B 1 128 ? 3.191 -11.383 26.328 1 86 128 LEU B C 1
ATOM 3841 O O . LEU B 1 128 ? 4.359 -11.414 26.719 1 86 128 LEU B O 1
ATOM 3845 N N . GLU B 1 129 ? 2.463 -12.422 26.047 1 89.38 129 GLU B N 1
ATOM 3846 C CA . GLU B 1 129 ? 3.068 -13.75 26.141 1 89.38 129 GLU B CA 1
ATOM 3847 C C . GLU B 1 129 ? 4.152 -13.922 25.078 1 89.38 129 GLU B C 1
ATOM 3849 O O . GLU B 1 129 ? 5.211 -14.492 25.359 1 89.38 129 GLU B O 1
ATOM 3854 N N . LYS B 1 130 ? 3.873 -13.406 23.953 1 90.12 130 LYS B N 1
ATOM 3855 C CA . LYS B 1 130 ? 4.848 -13.477 22.859 1 90.12 130 LYS B CA 1
ATOM 3856 C C . LYS B 1 130 ? 6.113 -12.688 23.219 1 90.12 130 LYS B C 1
ATOM 3858 O O . LYS B 1 130 ? 7.223 -13.133 22.906 1 90.12 130 LYS B O 1
ATOM 3863 N N . ALA B 1 131 ? 5.922 -11.578 23.766 1 87.94 131 ALA B N 1
ATOM 3864 C CA . ALA B 1 131 ? 7.039 -10.695 24.094 1 87.94 131 ALA B CA 1
ATOM 3865 C C . ALA B 1 131 ? 7.996 -11.375 25.078 1 87.94 131 ALA B C 1
ATOM 3867 O O . ALA B 1 131 ? 9.203 -11.133 25.047 1 87.94 131 ALA B O 1
ATOM 3868 N N . LYS B 1 132 ? 7.469 -12.227 25.906 1 88.81 132 LYS B N 1
ATOM 3869 C CA . LYS B 1 132 ? 8.297 -12.969 26.844 1 88.81 132 LYS B CA 1
ATOM 3870 C C . LYS B 1 132 ? 9.164 -14 26.141 1 88.81 132 LYS B C 1
ATOM 3872 O O . LYS B 1 132 ? 10.328 -14.188 26.484 1 88.81 132 LYS B O 1
ATOM 3877 N N . ALA B 1 133 ? 8.586 -14.555 25.141 1 90.31 133 ALA B N 1
ATOM 3878 C CA . ALA B 1 133 ? 9.281 -15.617 24.422 1 90.31 133 ALA B CA 1
ATOM 3879 C C . ALA B 1 133 ? 10.156 -15.039 23.312 1 90.31 133 ALA B C 1
ATOM 3881 O O . ALA B 1 133 ? 11.258 -15.539 23.062 1 90.31 133 ALA B O 1
ATOM 3882 N N . SER B 1 134 ? 9.641 -14.062 22.656 1 90.88 134 SER B N 1
ATOM 3883 C CA . SER B 1 134 ? 10.297 -13.406 21.516 1 90.88 134 SER B CA 1
ATOM 3884 C C . SER B 1 134 ? 10.047 -11.906 21.531 1 90.88 134 SER B C 1
ATOM 3886 O O . SER B 1 134 ? 9.062 -11.422 20.969 1 90.88 134 SER B O 1
ATOM 3888 N N . PRO B 1 135 ? 10.992 -11.234 22.094 1 89.56 135 PRO B N 1
ATOM 3889 C CA . PRO B 1 135 ? 10.797 -9.781 22.188 1 89.56 135 PRO B CA 1
ATOM 3890 C C . PRO B 1 135 ? 10.586 -9.125 20.828 1 89.56 135 PRO B C 1
ATOM 3892 O O . PRO B 1 135 ? 11.07 -9.641 19.812 1 89.56 135 PRO B O 1
ATOM 3895 N N . PRO B 1 136 ? 9.758 -8.055 20.875 1 90.12 136 PRO B N 1
ATOM 3896 C CA . PRO B 1 136 ? 9.594 -7.328 19.609 1 90.12 136 PRO B CA 1
ATOM 3897 C C . PRO B 1 136 ? 10.906 -6.754 19.078 1 90.12 136 PRO B C 1
ATOM 3899 O O . PRO B 1 136 ? 11.82 -6.473 19.859 1 90.12 136 PRO B O 1
ATOM 3902 N N . PRO B 1 137 ? 10.969 -6.617 17.734 1 89.81 137 PRO B N 1
ATOM 3903 C CA . PRO B 1 137 ? 12.156 -5.977 17.172 1 89.81 137 PRO B CA 1
ATOM 3904 C C . PRO B 1 137 ? 12.328 -4.531 17.641 1 89.81 137 PRO B C 1
ATOM 3906 O O . PRO B 1 137 ? 11.344 -3.871 17.984 1 89.81 137 PRO B O 1
ATOM 3909 N N . SER B 1 138 ? 13.578 -4.039 17.594 1 84.12 138 SER B N 1
ATOM 3910 C CA . SER B 1 138 ? 13.836 -2.648 17.938 1 84.12 138 SER B CA 1
ATOM 3911 C C . SER B 1 138 ? 13.086 -1.691 17.031 1 84.12 138 SER B C 1
ATOM 3913 O O . SER B 1 138 ? 13.055 -1.885 15.812 1 84.12 138 SER B O 1
ATOM 3915 N N . PRO B 1 139 ? 12.453 -0.782 17.641 1 83.81 139 PRO B N 1
ATOM 3916 C CA . PRO B 1 139 ? 11.711 0.183 16.828 1 83.81 139 PRO B CA 1
ATOM 3917 C C . PRO B 1 139 ? 12.625 1.105 16.031 1 83.81 139 PRO B C 1
ATOM 3919 O O . PRO B 1 139 ? 12.156 1.857 15.172 1 83.81 139 PRO B O 1
ATOM 3922 N N . VAL B 1 140 ? 13.922 1.125 16.359 1 75.81 140 VAL B N 1
ATOM 3923 C CA . VAL B 1 140 ? 14.891 1.901 15.602 1 75.81 140 VAL B CA 1
ATOM 3924 C C . VAL B 1 140 ? 16.094 1.021 15.242 1 75.81 140 VAL B C 1
ATOM 3926 O O . VAL B 1 140 ? 16.422 0.084 15.969 1 75.81 140 VAL B O 1
ATOM 3929 N N . ARG B 1 141 ? 16.594 1.287 14.078 1 78.44 141 ARG B N 1
ATOM 3930 C CA . ARG B 1 141 ? 17.828 0.586 13.727 1 78.44 141 ARG B CA 1
ATOM 3931 C C . ARG B 1 141 ? 18.922 0.859 14.75 1 78.44 141 ARG B C 1
ATOM 3933 O O . ARG B 1 141 ? 19.156 2.01 15.125 1 78.44 141 ARG B O 1
ATOM 3940 N N . PRO B 1 142 ? 19.438 -0.25 15.273 1 68.81 142 PRO B N 1
ATOM 3941 C CA . PRO B 1 142 ? 20.5 -0.048 16.25 1 68.81 142 PRO B CA 1
ATOM 3942 C C . PRO B 1 142 ? 21.703 0.7 15.664 1 68.81 142 PRO B C 1
ATOM 3944 O O . PRO B 1 142 ? 22.141 0.398 14.547 1 68.81 142 PRO B O 1
ATOM 3947 N N . SER B 1 143 ? 21.859 1.954 16.078 1 64.19 143 SER B N 1
ATOM 3948 C CA . SER B 1 143 ? 23.047 2.697 15.648 1 64.19 143 SER B CA 1
ATOM 3949 C C . SER B 1 143 ? 24.25 2.393 16.531 1 64.19 143 SER B C 1
ATOM 3951 O O . SER B 1 143 ? 24.094 2.168 17.734 1 64.19 143 SER B O 1
ATOM 3953 N N . GLY B 1 144 ? 25.172 1.649 16.094 1 57.38 144 GLY B N 1
ATOM 3954 C CA . GLY B 1 144 ? 26.375 1.558 16.906 1 57.38 144 GLY B CA 1
ATOM 3955 C C . GLY B 1 144 ? 26.766 2.881 17.531 1 57.38 144 GLY B C 1
ATOM 3956 O O . GLY B 1 144 ? 26.266 3.938 17.141 1 57.38 144 GLY B O 1
ATOM 3957 N N . GLU B 1 145 ? 27.031 2.969 18.953 1 54.94 145 GLU B N 1
ATOM 3958 C CA . GLU B 1 145 ? 27.406 4.121 19.766 1 54.94 145 GLU B CA 1
ATOM 3959 C C . GLU B 1 145 ? 28.219 5.125 18.953 1 54.94 145 GLU B C 1
ATOM 3961 O O . GLU B 1 145 ? 28.125 6.336 19.172 1 54.94 145 GLU B O 1
ATOM 3966 N N . SER B 1 146 ? 29 4.711 18.047 1 60.41 146 SER B N 1
ATOM 3967 C CA . SER B 1 146 ? 30.047 5.586 17.531 1 60.41 146 SER B CA 1
ATOM 3968 C C . SER B 1 146 ? 29.625 6.27 16.234 1 60.41 146 SER B C 1
ATOM 3970 O O . SER B 1 146 ? 28.828 5.719 15.469 1 60.41 146 SER B O 1
ATOM 3972 N N . GLY B 1 147 ? 29.453 7.66 16.234 1 75.25 147 GLY B N 1
ATOM 3973 C CA . GLY B 1 147 ? 29.672 8.438 15.023 1 75.25 147 GLY B CA 1
ATOM 3974 C C . GLY B 1 147 ? 28.422 9.133 14.523 1 75.25 147 GLY B C 1
ATOM 3975 O O . GLY B 1 147 ? 28.328 9.492 13.352 1 75.25 147 GLY B O 1
ATOM 3976 N N . ALA B 1 148 ? 27.344 9.211 15.461 1 88.19 148 ALA B N 1
ATOM 3977 C CA . ALA B 1 148 ? 26.203 9.984 15.008 1 88.19 148 ALA B CA 1
ATOM 3978 C C . ALA B 1 148 ? 26.484 11.484 15.062 1 88.19 148 ALA B C 1
ATOM 3980 O O . ALA B 1 148 ? 27.078 11.969 16.031 1 88.19 148 ALA B O 1
ATOM 3981 N N . ILE B 1 149 ? 26.156 12.148 14.062 1 94.56 149 ILE B N 1
ATOM 3982 C CA . ILE B 1 149 ? 26.188 13.602 14.008 1 94.56 149 ILE B CA 1
ATOM 3983 C C . ILE B 1 149 ? 24.922 14.164 14.641 1 94.56 149 ILE B C 1
ATOM 3985 O O . ILE B 1 149 ? 23.812 13.984 14.109 1 94.56 149 ILE B O 1
ATOM 3989 N N . PRO B 1 150 ? 25.062 14.805 15.797 1 94.81 150 PRO B N 1
ATOM 3990 C CA . PRO B 1 150 ? 23.859 15.352 16.422 1 94.81 150 PRO B CA 1
ATOM 3991 C C . PRO B 1 150 ? 23.203 16.438 15.586 1 94.81 150 PRO B C 1
ATOM 3993 O O . PRO B 1 150 ? 23.891 17.234 14.953 1 94.81 150 PRO B O 1
ATOM 3996 N N . LEU B 1 151 ? 21.891 16.422 15.578 1 96.12 151 LEU B N 1
ATOM 3997 C CA . LEU B 1 151 ? 21.125 17.453 14.891 1 96.12 151 LEU B CA 1
ATOM 3998 C C . LEU B 1 151 ? 20.688 18.547 15.867 1 96.12 151 LEU B C 1
ATOM 4000 O O . LEU B 1 151 ? 20.391 18.25 17.031 1 96.12 151 LEU B O 1
ATOM 4004 N N . PRO B 1 152 ? 20.688 19.797 15.406 1 95.56 152 PRO B N 1
ATOM 4005 C CA . PRO B 1 152 ? 20.172 20.859 16.281 1 95.56 152 PRO B CA 1
ATOM 4006 C C . PRO B 1 152 ? 18.688 20.672 16.594 1 95.56 152 PRO B C 1
ATOM 4008 O O . PRO B 1 152 ? 17.922 20.203 15.742 1 95.56 152 PRO B O 1
ATOM 4011 N N . GLU B 1 153 ? 18.266 20.953 17.797 1 92.56 153 GLU B N 1
ATOM 4012 C CA . GLU B 1 153 ? 16.828 20.922 18.109 1 92.56 153 GLU B CA 1
ATOM 4013 C C . GLU B 1 153 ? 16.047 21.891 17.25 1 92.56 153 GLU B C 1
ATOM 4015 O O . GLU B 1 153 ? 16.469 23.047 17.047 1 92.56 153 GLU B O 1
ATOM 4020 N N . PRO B 1 154 ? 15.008 21.422 16.734 1 88.19 154 PRO B N 1
ATOM 4021 C CA . PRO B 1 154 ? 14.211 22.312 15.891 1 88.19 154 PRO B CA 1
ATOM 4022 C C . PRO B 1 154 ? 13.68 23.516 16.656 1 88.19 154 PRO B C 1
ATOM 4024 O O . PRO B 1 154 ? 13.305 23.406 17.828 1 88.19 154 PRO B O 1
ATOM 4027 N N . SER B 1 155 ? 13.664 24.672 16 1 85.5 155 SER B N 1
ATOM 4028 C CA . SER B 1 155 ? 13.023 25.859 16.578 1 85.5 155 SER B CA 1
ATOM 4029 C C . SER B 1 155 ? 11.508 25.766 16.453 1 85.5 155 SER B C 1
ATOM 4031 O O . SER B 1 155 ? 10.977 25.531 15.375 1 85.5 155 SER B O 1
ATOM 4033 N N . PRO B 1 156 ? 10.812 26 17.5 1 85.75 156 PRO B N 1
ATOM 4034 C CA . PRO B 1 156 ? 9.344 25.922 17.438 1 85.75 156 PRO B CA 1
ATOM 4035 C C . PRO B 1 156 ? 8.742 27.062 16.625 1 85.75 156 PRO B C 1
ATOM 4037 O O . PRO B 1 156 ? 7.652 26.922 16.062 1 85.75 156 PRO B O 1
ATOM 4040 N N . GLU B 1 157 ? 9.445 28.156 16.547 1 87 157 GLU B N 1
ATOM 4041 C CA . GLU B 1 157 ? 8.875 29.375 16.016 1 87 157 GLU B CA 1
ATOM 4042 C C . GLU B 1 157 ? 8.438 29.188 14.562 1 87 157 GLU B C 1
ATOM 4044 O O . GLU B 1 157 ? 7.277 29.438 14.219 1 87 157 GLU B O 1
ATOM 4049 N N . PRO B 1 158 ? 9.258 28.734 13.719 1 88.12 158 PRO B N 1
ATOM 4050 C CA . PRO B 1 158 ? 8.805 28.609 12.328 1 88.12 158 PRO B CA 1
ATOM 4051 C C . PRO B 1 158 ? 7.648 27.609 12.18 1 88.12 158 PRO B C 1
ATOM 4053 O O . PRO B 1 158 ? 6.777 27.797 11.328 1 88.12 158 PRO B O 1
ATOM 4056 N N . LEU B 1 159 ? 7.555 26.625 12.953 1 91.62 159 LEU B N 1
ATOM 4057 C CA . LEU B 1 159 ? 6.551 25.562 12.859 1 91.62 159 LEU B CA 1
ATOM 4058 C C . LEU B 1 159 ? 5.211 26.031 13.414 1 91.62 159 LEU B C 1
ATOM 4060 O O . LEU B 1 159 ? 4.156 25.547 13.008 1 91.62 159 LEU B O 1
ATOM 4064 N N . ASN B 1 160 ? 5.32 27 14.344 1 94.25 160 ASN B N 1
ATOM 4065 C CA . ASN B 1 160 ? 4.074 27.469 14.938 1 94.25 160 ASN B CA 1
ATOM 4066 C C . ASN B 1 160 ? 3.691 28.844 14.43 1 94.25 160 ASN B C 1
ATOM 4068 O O . ASN B 1 160 ? 2.645 29.391 14.797 1 94.25 160 ASN B O 1
ATOM 4072 N N . ALA B 1 161 ? 4.516 29.422 13.555 1 94.69 161 ALA B N 1
ATOM 4073 C CA . ALA B 1 161 ? 4.199 30.719 12.953 1 94.69 161 ALA B CA 1
ATOM 4074 C C . ALA B 1 161 ? 3.092 30.578 11.914 1 94.69 161 ALA B C 1
ATOM 4076 O O . ALA B 1 161 ? 2.371 31.547 11.633 1 94.69 161 ALA B O 1
ATOM 4077 N N . ILE B 1 162 ? 2.934 29.438 11.398 1 96.06 162 ILE B N 1
ATOM 4078 C CA . ILE B 1 162 ? 1.884 29.188 10.422 1 96.06 162 ILE B CA 1
ATOM 4079 C C . ILE B 1 162 ? 0.768 28.359 11.062 1 96.06 162 ILE B C 1
ATOM 4081 O O . ILE B 1 162 ? 1.032 27.375 11.742 1 96.06 162 ILE B O 1
ATOM 4085 N N . GLY B 1 163 ? -0.426 28.812 10.898 1 96.88 163 GLY B N 1
ATOM 4086 C CA . GLY B 1 163 ? -1.562 28.016 11.328 1 96.88 163 GLY B CA 1
ATOM 4087 C C . GLY B 1 163 ? -1.743 26.75 10.516 1 96.88 163 GLY B C 1
ATOM 4088 O O . GLY B 1 163 ? -1.281 26.656 9.375 1 96.88 163 GLY B O 1
ATOM 4089 N N . LEU B 1 164 ? -2.389 25.719 11.117 1 97.5 164 LEU B N 1
ATOM 4090 C CA . LEU B 1 164 ? -2.598 24.453 10.422 1 97.5 164 LEU B CA 1
ATOM 4091 C C . LEU B 1 164 ? -3.336 24.672 9.109 1 97.5 164 LEU B C 1
ATOM 4093 O O . LEU B 1 164 ? -2.934 24.141 8.07 1 97.5 164 LEU B O 1
ATOM 4097 N N . GLY B 1 165 ? -4.48 25.406 9.148 1 96.19 165 GLY B N 1
ATOM 4098 C CA . GLY B 1 165 ? -5.246 25.672 7.938 1 96.19 165 GLY B CA 1
ATOM 4099 C C . GLY B 1 165 ? -4.418 26.297 6.832 1 96.19 165 GLY B C 1
ATOM 4100 O O . GLY B 1 165 ? -4.535 25.922 5.668 1 96.19 165 GLY B O 1
ATOM 4101 N N . GLU B 1 166 ? -3.629 27.25 7.211 1 96.25 166 GLU B N 1
ATOM 4102 C CA . GLU B 1 166 ? -2.77 27.922 6.25 1 96.25 166 GLU B CA 1
ATOM 4103 C C . GLU B 1 166 ? -1.715 26.984 5.684 1 96.25 166 GLU B C 1
ATOM 4105 O O . GLU B 1 166 ? -1.427 27 4.484 1 96.25 166 GLU B O 1
ATOM 4110 N N . ALA B 1 167 ? -1.103 26.188 6.566 1 97.38 167 ALA B N 1
ATOM 4111 C CA . ALA B 1 167 ? -0.12 25.203 6.105 1 97.38 167 ALA B CA 1
ATOM 4112 C C . ALA B 1 167 ? -0.729 24.266 5.078 1 97.38 167 ALA B C 1
ATOM 4114 O O . ALA B 1 167 ? -0.112 23.969 4.051 1 97.38 167 ALA B O 1
ATOM 4115 N N . LEU B 1 168 ? -1.942 23.797 5.34 1 97 168 LEU B N 1
ATOM 4116 C CA . LEU B 1 168 ? -2.637 22.891 4.434 1 97 168 LEU B CA 1
ATOM 4117 C C . LEU B 1 168 ? -2.943 23.578 3.107 1 97 168 LEU B C 1
ATOM 4119 O O . LEU B 1 168 ? -2.764 23 2.039 1 97 168 LEU B O 1
ATOM 4123 N N . SER B 1 169 ? -3.35 24.766 3.139 1 94.12 169 SER B N 1
ATOM 4124 C CA . SER B 1 169 ? -3.721 25.5 1.937 1 94.12 169 SER B CA 1
ATOM 4125 C C . SER B 1 169 ? -2.496 25.828 1.085 1 94.12 169 SER B C 1
ATOM 4127 O O . SER B 1 169 ? -2.58 25.859 -0.144 1 94.12 169 SER B O 1
ATOM 4129 N N . LYS B 1 170 ? -1.352 26.062 1.687 1 95.31 170 LYS B N 1
ATOM 4130 C CA . LYS B 1 170 ? -0.143 26.484 0.988 1 95.31 170 LYS B CA 1
ATOM 4131 C C . LYS B 1 170 ? 0.687 25.297 0.536 1 95.31 170 LYS B C 1
ATOM 4133 O O . LYS B 1 170 ? 1.588 25.438 -0.294 1 95.31 170 LYS B O 1
ATOM 4138 N N . ARG B 1 171 ? 0.412 24.141 1.113 1 96.5 171 ARG B N 1
ATOM 4139 C CA . ARG B 1 171 ? 1.186 22.938 0.781 1 96.5 171 ARG B CA 1
ATOM 4140 C C . ARG B 1 171 ? 1.083 22.625 -0.706 1 96.5 171 ARG B C 1
ATOM 4142 O O . ARG B 1 171 ? -0.018 22.562 -1.258 1 96.5 171 ARG B O 1
ATOM 4149 N N . ARG B 1 172 ? 2.26 22.438 -1.368 1 94.81 172 ARG B N 1
ATOM 4150 C CA . ARG B 1 172 ? 2.361 22.062 -2.775 1 94.81 172 ARG B CA 1
ATOM 4151 C C . ARG B 1 172 ? 3.541 21.125 -3.012 1 94.81 172 ARG B C 1
ATOM 4153 O O . ARG B 1 172 ? 4.52 21.156 -2.264 1 94.81 172 ARG B O 1
ATOM 4160 N N . SER B 1 173 ? 3.338 20.312 -4.082 1 96.38 173 SER B N 1
ATOM 4161 C CA . SER B 1 173 ? 4.508 19.625 -4.617 1 96.38 173 SER B CA 1
ATOM 4162 C C . SER B 1 173 ? 5.246 20.5 -5.629 1 96.38 173 SER B C 1
ATOM 4164 O O . SER B 1 173 ? 4.664 20.922 -6.625 1 96.38 173 SER B O 1
ATOM 4166 N N . THR B 1 174 ? 6.465 20.781 -5.344 1 97 174 THR B N 1
ATOM 4167 C CA . THR B 1 174 ? 7.266 21.641 -6.211 1 97 174 THR B CA 1
ATOM 4168 C C . THR B 1 174 ? 8.547 20.938 -6.641 1 97 174 THR B C 1
ATOM 4170 O O . THR B 1 174 ? 9.328 20.5 -5.801 1 97 174 THR B O 1
ATOM 4173 N N . ARG B 1 175 ? 8.766 20.875 -7.961 1 96.44 175 ARG B N 1
ATOM 4174 C CA . ARG B 1 175 ? 9.867 20.094 -8.516 1 96.44 175 ARG B CA 1
ATOM 4175 C C . ARG B 1 175 ? 10.969 21.016 -9.039 1 96.44 175 ARG B C 1
ATOM 4177 O O . ARG B 1 175 ? 11.586 20.719 -10.062 1 96.44 175 ARG B O 1
ATOM 4184 N N . GLU B 1 176 ? 11.109 22.141 -8.406 1 97.19 176 GLU B N 1
ATOM 4185 C CA . GLU B 1 176 ? 12.172 23.109 -8.648 1 97.19 176 GLU B CA 1
ATOM 4186 C C . GLU B 1 176 ? 12.898 23.469 -7.355 1 97.19 176 GLU B C 1
ATOM 4188 O O . GLU B 1 176 ? 12.258 23.812 -6.359 1 97.19 176 GLU B O 1
ATOM 4193 N N . PHE B 1 177 ? 14.242 23.438 -7.418 1 98.06 177 PHE B N 1
ATOM 4194 C CA . PHE B 1 177 ? 15.016 23.656 -6.203 1 98.06 177 PHE B CA 1
ATOM 4195 C C . PHE B 1 177 ? 16.141 24.656 -6.453 1 98.06 177 PHE B C 1
ATOM 4197 O O . PHE B 1 177 ? 16.781 24.625 -7.508 1 98.06 177 PHE B O 1
ATOM 4204 N N . GLY B 1 178 ? 16.312 25.578 -5.508 1 97.25 178 GLY B N 1
ATOM 4205 C CA . GLY B 1 178 ? 17.344 26.609 -5.602 1 97.25 178 GLY B CA 1
ATOM 4206 C C . GLY B 1 178 ? 18.734 26.062 -5.367 1 97.25 178 GLY B C 1
ATOM 4207 O O . GLY B 1 178 ? 18.906 24.891 -5.039 1 97.25 178 GLY B O 1
ATOM 4208 N N . GLU B 1 179 ? 19.734 26.984 -5.516 1 96.81 179 GLU B N 1
ATOM 4209 C CA . GLU B 1 179 ? 21.141 26.609 -5.41 1 96.81 179 GLU B CA 1
ATOM 4210 C C . GLU B 1 179 ? 21.641 26.719 -3.971 1 96.81 179 GLU B C 1
ATOM 4212 O O . GLU B 1 179 ? 22.672 26.172 -3.617 1 96.81 179 GLU B O 1
ATOM 4217 N N . ASP B 1 180 ? 20.922 27.438 -3.115 1 97.94 180 ASP B N 1
ATOM 4218 C CA . ASP B 1 180 ? 21.328 27.609 -1.726 1 97.94 180 ASP B CA 1
ATOM 4219 C C . ASP B 1 180 ? 21.203 26.297 -0.955 1 97.94 180 ASP B C 1
ATOM 4221 O O . ASP B 1 180 ? 20.312 25.5 -1.225 1 97.94 180 ASP B O 1
ATOM 4225 N N . PRO B 1 181 ? 22.094 26.109 -0.011 1 98.5 181 PRO B N 1
ATOM 4226 C CA . PRO B 1 181 ? 21.984 24.891 0.795 1 98.5 181 PRO B CA 1
ATOM 4227 C C . PRO B 1 181 ? 20.766 24.891 1.714 1 98.5 181 PRO B C 1
ATOM 4229 O O . PRO B 1 181 ? 20.344 25.953 2.182 1 98.5 181 PRO B O 1
ATOM 4232 N N . VAL B 1 182 ? 20.25 23.719 1.945 1 98.69 182 VAL B N 1
ATOM 4233 C CA . VAL B 1 182 ? 19.219 23.562 2.977 1 98.69 182 VAL B CA 1
ATOM 4234 C C . VAL B 1 182 ? 19.844 23.797 4.355 1 98.69 182 VAL B C 1
ATOM 4236 O O . VAL B 1 182 ? 20.828 23.156 4.711 1 98.69 182 VAL B O 1
ATOM 4239 N N . PRO B 1 183 ? 19.344 24.719 5.105 1 97.56 183 PRO B N 1
ATOM 4240 C CA . PRO B 1 183 ? 19.859 24.859 6.465 1 97.56 183 PRO B CA 1
ATOM 4241 C C . PRO B 1 183 ? 19.734 23.594 7.293 1 97.56 183 PRO B C 1
ATOM 4243 O O . PRO B 1 183 ? 18.719 22.906 7.223 1 97.56 183 PRO B O 1
ATOM 4246 N N . LEU B 1 184 ? 20.766 23.312 8.062 1 97.75 184 LEU B N 1
ATOM 4247 C CA . LEU B 1 184 ? 20.766 22.094 8.875 1 97.75 184 LEU B CA 1
ATOM 4248 C C . LEU B 1 184 ? 19.578 22.094 9.844 1 97.75 184 LEU B C 1
ATOM 4250 O O . LEU B 1 184 ? 18.984 21.047 10.102 1 97.75 184 LEU B O 1
ATOM 4254 N N . ARG B 1 185 ? 19.234 23.234 10.352 1 96.88 185 ARG B N 1
ATOM 4255 C CA . ARG B 1 185 ? 18.125 23.359 11.281 1 96.88 185 ARG B CA 1
ATOM 4256 C C . ARG B 1 185 ? 16.812 22.969 10.602 1 96.88 185 ARG B C 1
ATOM 4258 O O . ARG B 1 185 ? 15.914 22.406 11.242 1 96.88 185 ARG B O 1
ATOM 4265 N N . ASP B 1 186 ? 16.688 23.312 9.32 1 97.56 186 ASP B N 1
ATOM 4266 C CA . ASP B 1 186 ? 15.484 22.969 8.578 1 97.56 186 ASP B CA 1
ATOM 4267 C C . ASP B 1 186 ? 15.414 21.453 8.32 1 97.56 186 ASP B C 1
ATOM 4269 O O . ASP B 1 186 ? 14.359 20.844 8.469 1 97.56 186 ASP B O 1
ATOM 4273 N N . LEU B 1 187 ? 16.562 20.891 7.945 1 98.25 187 LEU B N 1
ATOM 4274 C CA . LEU B 1 187 ? 16.609 19.438 7.801 1 98.25 187 LEU B CA 1
ATOM 4275 C C . LEU B 1 187 ? 16.25 18.75 9.109 1 98.25 187 LEU B C 1
ATOM 4277 O O . LEU B 1 187 ? 15.5 17.781 9.117 1 98.25 187 LEU B O 1
ATOM 4281 N N . SER B 1 188 ? 16.812 19.234 10.156 1 97.69 188 SER B N 1
ATOM 4282 C CA . SER B 1 188 ? 16.516 18.719 11.484 1 97.69 188 SER B CA 1
ATOM 4283 C C . SER B 1 188 ? 15.008 18.75 11.758 1 97.69 188 SER B C 1
ATOM 4285 O O . SER B 1 188 ? 14.445 17.781 12.258 1 97.69 188 SER B O 1
ATOM 4287 N N . ALA B 1 189 ? 14.375 19.859 11.461 1 97.56 189 ALA B N 1
ATOM 4288 C CA . ALA B 1 189 ? 12.938 20.016 11.672 1 97.56 189 ALA B CA 1
ATOM 4289 C C . ALA B 1 189 ? 12.156 19 10.836 1 97.56 189 ALA B C 1
ATOM 4291 O O . ALA B 1 189 ? 11.188 18.406 11.328 1 97.56 189 ALA B O 1
ATOM 4292 N N . LEU B 1 190 ? 12.539 18.781 9.586 1 98.38 190 LEU B N 1
ATOM 4293 C CA . LEU B 1 190 ? 11.875 17.797 8.742 1 98.38 190 LEU B CA 1
ATOM 4294 C C . LEU B 1 190 ? 11.961 16.406 9.359 1 98.38 190 LEU B C 1
ATOM 4296 O O . LEU B 1 190 ? 10.992 15.648 9.32 1 98.38 190 LEU B O 1
ATOM 4300 N N . LEU B 1 191 ? 13.07 16.078 9.945 1 97.62 191 LEU B N 1
ATOM 4301 C CA . LEU B 1 191 ? 13.344 14.734 10.43 1 97.62 191 LEU B CA 1
ATOM 4302 C C . LEU B 1 191 ? 12.57 14.453 11.711 1 97.62 191 LEU B C 1
ATOM 4304 O O . LEU B 1 191 ? 12.406 13.297 12.109 1 97.62 191 LEU B O 1
ATOM 4308 N N . THR B 1 192 ? 12.031 15.492 12.398 1 95.38 192 THR B N 1
ATOM 4309 C CA . THR B 1 192 ? 11.203 15.273 13.578 1 95.38 192 THR B CA 1
ATOM 4310 C C . THR B 1 192 ? 9.945 14.492 13.211 1 95.38 192 THR B C 1
ATOM 4312 O O . THR B 1 192 ? 9.297 13.906 14.086 1 95.38 192 THR B O 1
ATOM 4315 N N . ALA B 1 193 ? 9.578 14.492 11.93 1 94.88 193 ALA B N 1
ATOM 4316 C CA . ALA B 1 193 ? 8.453 13.688 11.469 1 94.88 193 ALA B CA 1
ATOM 4317 C C . ALA B 1 193 ? 8.641 12.211 11.812 1 94.88 193 ALA B C 1
ATOM 4319 O O . ALA B 1 193 ? 7.668 11.484 12.008 1 94.88 193 ALA B O 1
ATOM 4320 N N . ALA B 1 194 ? 9.891 11.773 11.898 1 94.12 194 ALA B N 1
ATOM 4321 C CA . ALA B 1 194 ? 10.211 10.375 12.156 1 94.12 194 ALA B CA 1
ATOM 4322 C C . ALA B 1 194 ? 10.742 10.188 13.57 1 94.12 194 ALA B C 1
ATOM 4324 O O . ALA B 1 194 ? 11.195 9.094 13.93 1 94.12 194 ALA B O 1
ATOM 4325 N N . ARG B 1 195 ? 10.734 11.203 14.359 1 92.62 195 ARG B N 1
ATOM 4326 C CA . ARG B 1 195 ? 11.25 11.141 15.727 1 92.62 195 ARG B CA 1
ATOM 4327 C C . ARG B 1 195 ? 10.195 10.617 16.688 1 92.62 195 ARG B C 1
ATOM 4329 O O . ARG B 1 195 ? 9.055 11.094 16.688 1 92.62 195 ARG B O 1
ATOM 4336 N N . PRO B 1 196 ? 10.562 9.648 17.5 1 89.5 196 PRO B N 1
ATOM 4337 C CA . PRO B 1 196 ? 9.617 9.281 18.562 1 89.5 196 PRO B CA 1
ATOM 4338 C C . PRO B 1 196 ? 9.289 10.445 19.5 1 89.5 196 PRO B C 1
ATOM 4340 O O . PRO B 1 196 ? 10.172 11.242 19.828 1 89.5 196 PRO B O 1
ATOM 4343 N N . THR B 1 197 ? 8.078 10.727 19.922 1 80.69 197 THR B N 1
ATOM 4344 C CA . THR B 1 197 ? 7.613 11.875 20.688 1 80.69 197 THR B CA 1
ATOM 4345 C C . THR B 1 197 ? 7.859 11.664 22.172 1 80.69 197 THR B C 1
ATOM 4347 O O . THR B 1 197 ? 7.758 12.602 22.969 1 80.69 197 THR B O 1
ATOM 4350 N N . ARG B 1 198 ? 8.016 10.57 22.609 1 68.31 198 ARG B N 1
ATOM 4351 C CA . ARG B 1 198 ? 8.305 10.297 24.016 1 68.31 198 ARG B CA 1
ATOM 4352 C C . ARG B 1 198 ? 9.586 9.484 24.156 1 68.31 198 ARG B C 1
ATOM 4354 O O . ARG B 1 198 ? 9.57 8.391 24.719 1 68.31 198 ARG B O 1
ATOM 4361 N N . PRO B 1 199 ? 10.719 10.109 23.531 1 58.38 199 PRO B N 1
ATOM 4362 C CA . PRO B 1 199 ? 11.93 9.289 23.469 1 58.38 199 PRO B CA 1
ATOM 4363 C C . PRO B 1 199 ? 12.492 8.969 24.859 1 58.38 199 PRO B C 1
ATOM 4365 O O . PRO B 1 199 ? 13.109 7.914 25.047 1 58.38 199 PRO B O 1
ATOM 4368 N N . GLU B 1 200 ? 12.422 10.055 25.703 1 50.62 200 GLU B N 1
ATOM 4369 C CA . GLU B 1 200 ? 12.977 9.898 27.047 1 50.62 200 GLU B CA 1
ATOM 4370 C C . GLU B 1 200 ? 12.336 8.719 27.781 1 50.62 200 GLU B C 1
ATOM 4372 O O . GLU B 1 200 ? 12.891 8.219 28.766 1 50.62 200 GLU B O 1
ATOM 4377 N N . THR B 1 201 ? 11.258 8.367 27.359 1 48.62 201 THR B N 1
ATOM 4378 C CA . THR B 1 201 ? 10.625 7.258 28.062 1 48.62 201 THR B CA 1
ATOM 4379 C C . THR B 1 201 ? 10.961 5.93 27.391 1 48.62 201 THR B C 1
ATOM 4381 O O . THR B 1 201 ? 10.094 5.062 27.25 1 48.62 201 THR B O 1
ATOM 4384 N N . HIS B 1 202 ? 12.117 5.938 26.781 1 52.94 202 HIS B N 1
ATOM 4385 C CA . HIS B 1 202 ? 12.578 4.703 26.172 1 52.94 202 HIS B CA 1
ATOM 4386 C C . HIS B 1 202 ? 12.398 3.514 27.109 1 52.94 202 HIS B C 1
ATOM 4388 O O . HIS B 1 202 ? 12 2.43 26.672 1 52.94 202 HIS B O 1
ATOM 4394 N N . ALA B 1 203 ? 12.789 3.826 28.344 1 50.91 203 ALA B N 1
ATOM 4395 C CA . ALA B 1 203 ? 12.578 2.77 29.344 1 50.91 203 ALA B CA 1
ATOM 4396 C C . ALA B 1 203 ? 11.102 2.422 29.453 1 50.91 203 ALA B C 1
ATOM 4398 O O . ALA B 1 203 ? 10.742 1.338 29.922 1 50.91 203 ALA B O 1
ATOM 4399 N N . ASP B 1 204 ? 10.32 3.373 28.812 1 52.5 204 ASP B N 1
ATOM 4400 C CA . ASP B 1 204 ? 8.883 3.213 29 1 52.5 204 ASP B CA 1
ATOM 4401 C C . ASP B 1 204 ? 8.234 2.615 27.766 1 52.5 204 ASP B C 1
ATOM 4403 O O . ASP B 1 204 ? 7.004 2.584 27.641 1 52.5 204 ASP B O 1
ATOM 4407 N N . ILE B 1 205 ? 9.188 2.324 26.875 1 62.06 205 ILE B N 1
ATOM 4408 C CA . ILE B 1 205 ? 8.57 1.561 25.797 1 62.06 205 ILE B CA 1
ATOM 4409 C C . ILE B 1 205 ? 7.93 0.296 26.359 1 62.06 205 ILE B C 1
ATOM 4411 O O . ILE B 1 205 ? 8.586 -0.492 27.047 1 62.06 205 ILE B O 1
ATOM 4415 N N . PRO B 1 206 ? 6.699 0.286 26.125 1 69.12 206 PRO B N 1
ATOM 4416 C CA . PRO B 1 206 ? 6.031 -0.908 26.656 1 69.12 206 PRO B CA 1
ATOM 4417 C C . PRO B 1 206 ? 6.695 -2.205 26.203 1 69.12 206 PRO B C 1
ATOM 4419 O O . PRO B 1 206 ? 7.402 -2.219 25.188 1 69.12 206 PRO B O 1
ATOM 4422 N N . ALA B 1 207 ? 6.586 -3.191 27.031 1 71.81 207 ALA B N 1
ATOM 4423 C CA . ALA B 1 207 ? 7.145 -4.512 26.75 1 71.81 207 ALA B CA 1
ATOM 4424 C C . ALA B 1 207 ? 6.766 -4.965 25.344 1 71.81 207 ALA B C 1
ATOM 4426 O O . ALA B 1 207 ? 7.488 -5.754 24.719 1 71.81 207 ALA B O 1
ATOM 4427 N N . THR B 1 208 ? 5.738 -4.199 24.875 1 75.5 208 THR B N 1
ATOM 4428 C CA . THR B 1 208 ? 5.254 -4.625 23.562 1 75.5 208 THR B CA 1
ATOM 4429 C C . THR B 1 208 ? 5.965 -3.861 22.453 1 75.5 208 THR B C 1
ATOM 4431 O O . THR B 1 208 ? 5.773 -4.156 21.281 1 75.5 208 THR B O 1
ATOM 4434 N N . GLY B 1 209 ? 6.746 -2.871 22.859 1 79 209 GLY B N 1
ATOM 4435 C CA . GLY B 1 209 ? 7.625 -2.244 21.891 1 79 209 GLY B CA 1
ATOM 4436 C C . GLY B 1 209 ? 6.957 -1.126 21.109 1 79 209 GLY B C 1
ATOM 4437 O O . GLY B 1 209 ? 7.445 -0.714 20.062 1 79 209 GLY B O 1
ATOM 4438 N N . ASN B 1 210 ? 5.828 -0.666 21.562 1 85.81 210 ASN B N 1
ATOM 4439 C CA . ASN B 1 210 ? 5.117 0.409 20.891 1 85.81 210 ASN B CA 1
ATOM 4440 C C . ASN B 1 210 ? 5.848 1.742 21.016 1 85.81 210 ASN B C 1
ATOM 4442 O O . ASN B 1 210 ? 6.379 2.057 22.094 1 85.81 210 ASN B O 1
ATOM 4446 N N . VAL B 1 211 ? 5.984 2.441 19.953 1 88.31 211 VAL B N 1
ATOM 4447 C CA . VAL B 1 211 ? 6.508 3.803 19.969 1 88.31 211 VAL B CA 1
ATOM 4448 C C . VAL B 1 211 ? 5.516 4.746 19.297 1 88.31 211 VAL B C 1
ATOM 4450 O O . VAL B 1 211 ? 4.68 4.312 18.5 1 88.31 211 VAL B O 1
ATOM 4453 N N . PHE B 1 212 ? 5.555 5.98 19.719 1 91.12 212 PHE B N 1
ATOM 4454 C CA . PHE B 1 212 ? 4.617 6.957 19.188 1 91.12 212 PHE B CA 1
ATOM 4455 C C . PHE B 1 212 ? 5.363 8.109 18.516 1 91.12 212 PHE B C 1
ATOM 4457 O O . PHE B 1 212 ? 6.418 8.531 18.984 1 91.12 212 PHE B O 1
ATOM 4464 N N . LYS B 1 213 ? 4.855 8.523 17.438 1 93.62 213 LYS B N 1
ATOM 4465 C CA . LYS B 1 213 ? 5.371 9.664 16.688 1 93.62 213 LYS B CA 1
ATOM 4466 C C . LYS B 1 213 ? 4.25 10.625 16.312 1 93.62 213 LYS B C 1
ATOM 4468 O O . LYS B 1 213 ? 3.131 10.508 16.812 1 93.62 213 LYS B O 1
ATOM 4473 N N . THR B 1 214 ? 4.586 11.656 15.523 1 94.81 214 THR B N 1
ATOM 4474 C CA . THR B 1 214 ? 3.605 12.672 15.164 1 94.81 214 THR B CA 1
ATOM 4475 C C . THR B 1 214 ? 2.656 12.156 14.086 1 94.81 214 THR B C 1
ATOM 4477 O O . THR B 1 214 ? 1.635 12.781 13.797 1 94.81 214 THR B O 1
ATOM 4480 N N . SER B 1 215 ? 2.959 11.086 13.453 1 96.81 215 SER B N 1
ATOM 4481 C CA . SER B 1 215 ? 2.1 10.391 12.5 1 96.81 215 SER B CA 1
ATOM 4482 C C . SER B 1 215 ? 1.736 8.992 12.992 1 96.81 215 SER B C 1
ATOM 4484 O O . SER B 1 215 ? 2.504 8.375 13.727 1 96.81 215 SER B O 1
ATOM 4486 N N . PRO B 1 216 ? 0.566 8.508 12.641 1 97.06 216 PRO B N 1
ATOM 4487 C CA . PRO B 1 216 ? 0.18 7.16 13.07 1 97.06 216 PRO B CA 1
ATOM 4488 C C . PRO B 1 216 ? 0.934 6.059 12.328 1 97.06 216 PRO B C 1
ATOM 4490 O O . PRO B 1 216 ? 1.542 6.32 11.289 1 97.06 216 PRO B O 1
ATOM 4493 N N . SER B 1 217 ? 0.968 4.969 12.875 1 96.81 217 SER B N 1
ATOM 4494 C CA . SER B 1 217 ? 1.486 3.736 12.289 1 96.81 217 SER B CA 1
ATOM 4495 C C . SER B 1 217 ? 0.686 2.523 12.758 1 96.81 217 SER B C 1
ATOM 4497 O O . SER B 1 217 ? 0.179 2.502 13.883 1 96.81 217 SER B O 1
ATOM 4499 N N . GLY B 1 218 ? 0.482 1.585 11.836 1 95.44 218 GLY B N 1
ATOM 4500 C CA . GLY B 1 218 ? -0.215 0.37 12.227 1 95.44 218 GLY B CA 1
ATOM 4501 C C . GLY B 1 218 ? 0.355 -0.268 13.477 1 95.44 218 GLY B C 1
ATOM 4502 O O . GLY B 1 218 ? 1.532 -0.63 13.516 1 95.44 218 GLY B O 1
ATOM 4503 N N . GLY B 1 219 ? -0.464 -0.333 14.547 1 91.81 219 GLY B N 1
ATOM 4504 C CA . GLY B 1 219 ? -0.062 -0.991 15.781 1 91.81 219 GLY B CA 1
ATOM 4505 C C . GLY B 1 219 ? 1.031 -0.247 16.516 1 91.81 219 GLY B C 1
ATOM 4506 O O . GLY B 1 219 ? 1.649 -0.795 17.438 1 91.81 219 GLY B O 1
ATOM 4507 N N . ALA B 1 220 ? 1.348 1.008 16.125 1 92.81 220 ALA B N 1
ATOM 4508 C CA . ALA B 1 220 ? 2.428 1.805 16.703 1 92.81 220 ALA B CA 1
ATOM 4509 C C . ALA B 1 220 ? 3.77 1.093 16.562 1 92.81 220 ALA B C 1
ATOM 4511 O O . ALA B 1 220 ? 4.598 1.13 17.469 1 92.81 220 ALA B O 1
ATOM 4512 N N . ARG B 1 221 ? 3.922 0.385 15.391 1 93.69 221 ARG B N 1
ATOM 4513 C CA . ARG B 1 221 ? 5.141 -0.385 15.164 1 93.69 221 ARG B CA 1
ATOM 4514 C C . ARG B 1 221 ? 6.203 0.464 14.477 1 93.69 221 ARG B C 1
ATOM 4516 O O . ARG B 1 221 ? 7.391 0.145 14.531 1 93.69 221 ARG B O 1
ATOM 4523 N N . HIS B 1 222 ? 5.793 1.487 13.781 1 94.75 222 HIS B N 1
ATOM 4524 C CA . HIS B 1 222 ? 6.652 2.434 13.086 1 94.75 222 HIS B CA 1
ATOM 4525 C C . HIS B 1 222 ? 7.781 1.715 12.352 1 94.75 222 HIS B C 1
ATOM 4527 O O . HIS B 1 222 ? 8.961 1.964 12.625 1 94.75 222 HIS B O 1
ATOM 4533 N N . PRO B 1 223 ? 7.383 0.924 11.336 1 96.75 223 PRO B N 1
ATOM 4534 C CA . PRO B 1 223 ? 8.398 0.204 10.562 1 96.75 223 PRO B CA 1
ATOM 4535 C C . PRO B 1 223 ? 9.227 1.125 9.664 1 96.75 223 PRO B C 1
ATOM 4537 O O . PRO B 1 223 ? 10.289 0.73 9.18 1 96.75 223 PRO B O 1
ATOM 4540 N N . THR B 1 224 ? 8.797 2.359 9.398 1 97.56 224 THR B N 1
ATOM 4541 C CA . THR B 1 224 ? 9.43 3.242 8.422 1 97.56 224 THR B CA 1
ATOM 4542 C C . THR B 1 224 ? 10.719 3.836 8.992 1 97.56 224 THR B C 1
ATOM 4544 O O . THR B 1 224 ? 10.703 4.457 10.055 1 97.56 224 THR B O 1
ATOM 4547 N N . GLU B 1 225 ? 11.773 3.59 8.336 1 96.94 225 GLU B N 1
ATOM 4548 C CA . GLU B 1 225 ? 13.055 4.258 8.562 1 96.94 225 GLU B CA 1
ATOM 4549 C C . GLU B 1 225 ? 13.242 5.422 7.59 1 96.94 225 GLU B C 1
ATOM 4551 O O . GLU B 1 225 ? 12.719 5.402 6.477 1 96.94 225 GLU B O 1
ATOM 4556 N N . VAL B 1 226 ? 14 6.398 8.062 1 97.94 226 VAL B N 1
ATOM 4557 C CA . VAL B 1 226 ? 14.32 7.523 7.188 1 97.94 226 VAL B CA 1
ATOM 4558 C C . VAL B 1 226 ? 15.828 7.617 7 1 97.94 226 VAL B C 1
ATOM 4560 O O . VAL B 1 226 ? 16.578 7.625 7.973 1 97.94 226 VAL B O 1
ATOM 4563 N N . TYR B 1 227 ? 16.219 7.594 5.793 1 97.88 227 TYR B N 1
ATOM 4564 C CA . TYR B 1 227 ? 17.594 7.914 5.391 1 97.88 227 TYR B CA 1
ATOM 4565 C C . TYR B 1 227 ? 17.656 9.281 4.727 1 97.88 227 TYR B C 1
ATOM 4567 O O . TYR B 1 227 ? 16.688 9.734 4.117 1 97.88 227 TYR B O 1
ATOM 4575 N N . VAL B 1 228 ? 18.828 9.922 4.883 1 98.56 228 VAL B N 1
ATOM 4576 C CA . VAL B 1 228 ? 19.031 11.234 4.285 1 98.56 228 VAL B CA 1
ATOM 4577 C C . VAL B 1 228 ? 20.203 11.188 3.318 1 98.56 228 VAL B C 1
ATOM 4579 O O . VAL B 1 228 ? 21.312 10.805 3.697 1 98.56 228 VAL B O 1
ATOM 4582 N N . TYR B 1 229 ? 19.953 11.438 2.105 1 98.75 229 TYR B N 1
ATOM 4583 C CA . TYR B 1 229 ? 21.062 11.828 1.232 1 98.75 229 TYR B CA 1
ATOM 4584 C C . TYR B 1 229 ? 21.266 13.344 1.246 1 98.75 229 TYR B C 1
ATOM 4586 O O . TYR B 1 229 ? 20.422 14.086 0.744 1 98.75 229 TYR B O 1
ATOM 4594 N N . ALA B 1 230 ? 22.297 13.797 1.845 1 98.69 230 ALA B N 1
ATOM 4595 C CA . ALA B 1 230 ? 22.641 15.219 1.889 1 98.69 230 ALA B CA 1
ATOM 4596 C C . ALA B 1 230 ? 23.469 15.625 0.666 1 98.69 230 ALA B C 1
ATOM 4598 O O . ALA B 1 230 ? 24.672 15.352 0.598 1 98.69 230 ALA B O 1
ATOM 4599 N N . ARG B 1 231 ? 22.859 16.25 -0.217 1 98.62 231 ARG B N 1
ATOM 4600 C CA . ARG B 1 231 ? 23.562 16.703 -1.412 1 98.62 231 ARG B CA 1
ATOM 4601 C C . ARG B 1 231 ? 24.125 18.109 -1.223 1 98.62 231 ARG B C 1
ATOM 4603 O O . ARG B 1 231 ? 25.266 18.375 -1.61 1 98.62 231 ARG B O 1
ATOM 4610 N N . ASN B 1 232 ? 23.312 19 -0.782 1 98.44 232 ASN B N 1
ATOM 4611 C CA . ASN B 1 232 ? 23.625 20.406 -0.521 1 98.44 232 ASN B CA 1
ATOM 4612 C C . ASN B 1 232 ? 22.953 20.906 0.753 1 98.44 232 ASN B C 1
ATOM 4614 O O . ASN B 1 232 ? 21.984 21.688 0.689 1 98.44 232 ASN B O 1
ATOM 4618 N N . VAL B 1 233 ? 23.516 20.484 1.905 1 98.62 233 VAL B N 1
ATOM 4619 C CA . VAL B 1 233 ? 23 20.859 3.223 1 98.62 233 VAL B CA 1
ATOM 4620 C C . VAL B 1 233 ? 24.078 21.594 4.012 1 98.62 233 VAL B C 1
ATOM 4622 O O . VAL B 1 233 ? 25.234 21.156 4.039 1 98.62 233 VAL B O 1
ATOM 4625 N N . GLU B 1 234 ? 23.656 22.672 4.617 1 97.94 234 GLU B N 1
ATOM 4626 C CA . GLU B 1 234 ? 24.609 23.453 5.402 1 97.94 234 GLU B CA 1
ATOM 4627 C C . GLU B 1 234 ? 25.234 22.609 6.512 1 97.94 234 GLU B C 1
ATOM 4629 O O . GLU B 1 234 ? 24.531 21.875 7.215 1 97.94 234 GLU B O 1
ATOM 4634 N N . ASP B 1 235 ? 26.594 22.609 6.602 1 96.12 235 ASP B N 1
ATOM 4635 C CA . ASP B 1 235 ? 27.359 22.016 7.695 1 96.12 235 ASP B CA 1
ATOM 4636 C C . ASP B 1 235 ? 27.234 20.5 7.703 1 96.12 235 ASP B C 1
ATOM 4638 O O . ASP B 1 235 ? 27.359 19.859 8.758 1 96.12 235 ASP B O 1
ATOM 4642 N N . LEU B 1 236 ? 26.859 19.891 6.66 1 97.25 236 LEU B N 1
ATOM 4643 C CA . LEU B 1 236 ? 26.766 18.438 6.516 1 97.25 236 LEU B CA 1
ATOM 4644 C C . LEU B 1 236 ? 27.438 17.984 5.223 1 97.25 236 LEU B C 1
ATOM 4646 O O . LEU B 1 236 ? 27.141 18.516 4.145 1 97.25 236 LEU B O 1
ATOM 4650 N N . ASP B 1 237 ? 28.375 17.078 5.27 1 97.5 237 ASP B N 1
ATOM 4651 C CA . ASP B 1 237 ? 29.062 16.578 4.086 1 97.5 237 ASP B CA 1
ATOM 4652 C C . ASP B 1 237 ? 28.094 15.859 3.146 1 97.5 237 ASP B C 1
ATOM 4654 O O . ASP B 1 237 ? 27.156 15.195 3.598 1 97.5 237 ASP B O 1
ATOM 4658 N N . ARG B 1 238 ? 28.391 16.078 1.841 1 97.88 238 ARG B N 1
ATOM 4659 C CA . ARG B 1 238 ? 27.641 15.312 0.856 1 97.88 238 ARG B CA 1
ATOM 4660 C C . ARG B 1 238 ? 27.75 13.812 1.123 1 97.88 238 ARG B C 1
ATOM 4662 O O . ARG B 1 238 ? 28.859 13.312 1.383 1 97.88 238 ARG B O 1
ATOM 4669 N N . GLY B 1 239 ? 26.547 13.109 1.208 1 97.81 239 GLY B N 1
ATOM 4670 C CA . GLY B 1 239 ? 26.562 11.68 1.475 1 97.81 239 GLY B CA 1
ATOM 4671 C C . GLY B 1 239 ? 25.25 11.156 2.014 1 97.81 239 GLY B C 1
ATOM 4672 O O . GLY B 1 239 ? 24.266 11.883 2.068 1 97.81 239 GLY B O 1
ATOM 4673 N N . ILE B 1 240 ? 25.25 9.812 2.283 1 97.81 240 ILE B N 1
ATOM 4674 C CA . ILE B 1 240 ? 24.062 9.125 2.77 1 97.81 240 ILE B CA 1
ATOM 4675 C C . ILE B 1 240 ? 24.172 8.898 4.273 1 97.81 240 ILE B C 1
ATOM 4677 O O . ILE B 1 240 ? 25.25 8.578 4.781 1 97.81 240 ILE B O 1
ATOM 4681 N N . TYR B 1 241 ? 23.109 9.172 4.965 1 97 241 TYR B N 1
ATOM 4682 C CA . TYR B 1 241 ? 23.031 9.047 6.414 1 97 241 TYR B CA 1
ATOM 4683 C C . TYR B 1 241 ? 21.766 8.281 6.82 1 97 241 TYR B C 1
ATOM 4685 O O . TYR B 1 241 ? 20.734 8.375 6.152 1 97 241 TYR B O 1
ATOM 4693 N N . HIS B 1 242 ? 21.859 7.516 7.867 1 96.69 242 HIS B N 1
ATOM 4694 C CA . HIS B 1 242 ? 20.672 6.988 8.539 1 96.69 242 HIS B CA 1
ATOM 4695 C C . HIS B 1 242 ? 20.234 7.902 9.68 1 96.69 242 HIS B C 1
ATOM 4697 O O . HIS B 1 242 ? 21.078 8.383 10.445 1 96.69 242 HIS B O 1
ATOM 4703 N N . TYR B 1 243 ? 18.984 8.211 9.781 1 95.81 243 TYR B N 1
ATOM 4704 C CA . TYR B 1 243 ? 18.469 9.023 10.875 1 95.81 243 TYR B CA 1
ATOM 4705 C C . TYR B 1 243 ? 18.172 8.164 12.102 1 95.81 243 TYR B C 1
ATOM 4707 O O . TYR B 1 243 ? 17.391 7.215 12.023 1 95.81 243 TYR B O 1
ATOM 4715 N N . ASP B 1 244 ? 18.781 8.516 13.172 1 92.5 244 ASP B N 1
ATOM 4716 C CA . ASP B 1 244 ? 18.5 7.93 14.477 1 92.5 244 ASP B CA 1
ATOM 4717 C C . ASP B 1 244 ? 17.516 8.797 15.258 1 92.5 244 ASP B C 1
ATOM 4719 O O . ASP B 1 244 ? 17.922 9.773 15.898 1 92.5 244 ASP B O 1
ATOM 4723 N N . GLY B 1 245 ? 16.281 8.383 15.289 1 89.88 245 GLY B N 1
ATOM 4724 C CA . GLY B 1 245 ? 15.219 9.18 15.891 1 89.88 245 GLY B CA 1
ATOM 4725 C C . GLY B 1 245 ? 15.344 9.289 17.406 1 89.88 245 GLY B C 1
ATOM 4726 O O . GLY B 1 245 ? 14.906 10.281 17.984 1 89.88 245 GLY B O 1
ATOM 4727 N N . PHE B 1 246 ? 15.836 8.32 18.062 1 86.69 246 PHE B N 1
ATOM 4728 C CA . PHE B 1 246 ? 15.961 8.359 19.516 1 86.69 246 PHE B CA 1
ATOM 4729 C C . PHE B 1 246 ? 17.047 9.352 19.938 1 86.69 246 PHE B C 1
ATOM 4731 O O . PHE B 1 246 ? 16.875 10.086 20.906 1 86.69 246 PHE B O 1
ATOM 4738 N N . ARG B 1 247 ? 18.141 9.383 19.172 1 87.12 247 ARG B N 1
ATOM 4739 C CA . ARG B 1 247 ? 19.234 10.297 19.484 1 87.12 247 ARG B CA 1
ATOM 4740 C C . ARG B 1 247 ? 19.062 11.625 18.75 1 87.12 247 ARG B C 1
ATOM 4742 O O . ARG B 1 247 ? 19.75 12.602 19.062 1 87.12 247 ARG B O 1
ATOM 4749 N N . HIS B 1 248 ? 18.172 11.602 17.812 1 92 248 HIS B N 1
ATOM 4750 C CA . HIS B 1 248 ? 18.016 12.742 16.922 1 92 248 HIS B CA 1
ATOM 4751 C C . HIS B 1 248 ? 19.359 13.133 16.297 1 92 248 HIS B C 1
ATOM 4753 O O . HIS B 1 248 ? 19.812 14.266 16.438 1 92 248 HIS B O 1
ATOM 4759 N N . GLY B 1 249 ? 19.844 12.203 15.562 1 93.56 249 GLY B N 1
ATOM 4760 C CA . GLY B 1 249 ? 21.141 12.352 14.922 1 93.56 249 GLY B CA 1
ATOM 4761 C C . GLY B 1 249 ? 21.266 11.57 13.625 1 93.56 249 GLY B C 1
ATOM 4762 O O . GLY B 1 249 ? 20.359 10.789 13.281 1 93.56 249 GLY B O 1
ATOM 4763 N N . LEU B 1 250 ? 22.328 11.875 12.867 1 96.06 250 LEU B N 1
ATOM 4764 C CA . LEU B 1 250 ? 22.578 11.227 11.586 1 96.06 250 LEU B CA 1
ATOM 4765 C C . LEU B 1 250 ? 23.812 10.336 11.664 1 96.06 250 LEU B C 1
ATOM 4767 O O . LEU B 1 250 ? 24.859 10.758 12.156 1 96.06 250 LEU B O 1
ATOM 4771 N N . ILE B 1 251 ? 23.641 9.125 11.18 1 95.44 251 ILE B N 1
ATOM 4772 C CA . ILE B 1 251 ? 24.75 8.18 11.109 1 95.44 251 ILE B CA 1
ATOM 4773 C C . ILE B 1 251 ? 25.234 8.055 9.664 1 95.44 251 ILE B C 1
ATOM 4775 O O . ILE B 1 251 ? 24.516 7.566 8.797 1 95.44 251 ILE B O 1
ATOM 4779 N N . PRO B 1 252 ? 26.453 8.438 9.406 1 95.25 252 PRO B N 1
ATOM 4780 C CA . PRO B 1 252 ? 26.953 8.344 8.031 1 95.25 252 PRO B CA 1
ATOM 4781 C C . PRO B 1 252 ? 27.062 6.895 7.551 1 95.25 252 PRO B C 1
ATOM 4783 O O . PRO B 1 252 ? 27.438 6.008 8.328 1 95.25 252 PRO B O 1
ATOM 4786 N N . LEU B 1 253 ? 26.719 6.684 6.352 1 94.81 253 LEU B N 1
ATOM 4787 C CA . LEU B 1 253 ? 26.891 5.398 5.68 1 94.81 253 LEU B CA 1
ATOM 4788 C C . LEU B 1 253 ? 27.953 5.488 4.582 1 94.81 253 LEU B C 1
ATOM 4790 O O . LEU B 1 253 ? 28.484 6.566 4.324 1 94.81 253 LEU B O 1
ATOM 4794 N N . ASP B 1 254 ? 28.234 4.414 3.957 1 94.19 254 ASP B N 1
ATOM 4795 C CA . ASP B 1 254 ? 29.359 4.34 3.039 1 94.19 254 ASP B CA 1
ATOM 4796 C C . ASP B 1 254 ? 28.938 4.68 1.613 1 94.19 254 ASP B C 1
ATOM 4798 O O . ASP B 1 254 ? 29.781 5.027 0.776 1 94.19 254 ASP B O 1
ATOM 4802 N N . GLY B 1 255 ? 27.688 4.66 1.336 1 93.38 255 GLY B N 1
ATOM 4803 C CA . GLY B 1 255 ? 27.219 4.863 -0.03 1 93.38 255 GLY B CA 1
ATOM 4804 C C . GLY B 1 255 ? 27.562 6.242 -0.571 1 93.38 255 GLY B C 1
ATOM 4805 O O . GLY B 1 255 ? 27.516 7.23 0.165 1 93.38 255 GLY B O 1
ATOM 4806 N N . LYS B 1 256 ? 27.938 6.27 -1.868 1 94.31 256 LYS B N 1
ATOM 4807 C CA . LYS B 1 256 ? 28.25 7.504 -2.584 1 94.31 256 LYS B CA 1
ATOM 4808 C C . LYS B 1 256 ? 27.641 7.488 -3.984 1 94.31 256 LYS B C 1
ATOM 4810 O O . LYS B 1 256 ? 27.625 6.453 -4.652 1 94.31 256 LYS B O 1
ATOM 4815 N N . ILE B 1 257 ? 27.172 8.633 -4.305 1 97.56 257 ILE B N 1
ATOM 4816 C CA . ILE B 1 257 ? 26.641 8.766 -5.66 1 97.56 257 ILE B CA 1
ATOM 4817 C C . ILE B 1 257 ? 26.906 10.18 -6.176 1 97.56 257 ILE B C 1
ATOM 4819 O O . ILE B 1 257 ? 27.078 11.109 -5.387 1 97.56 257 ILE B O 1
ATOM 4823 N N . ASP B 1 258 ? 26.984 10.328 -7.5 1 97.69 258 ASP B N 1
ATOM 4824 C CA . ASP B 1 258 ? 27.031 11.656 -8.109 1 97.69 258 ASP B CA 1
ATOM 4825 C C . ASP B 1 258 ? 25.641 12.086 -8.57 1 97.69 258 ASP B C 1
ATOM 4827 O O . ASP B 1 258 ? 24.656 11.414 -8.289 1 97.69 258 ASP B O 1
ATOM 4831 N N . ASP B 1 259 ? 25.609 13.219 -9.188 1 98.06 259 ASP B N 1
ATOM 4832 C CA . ASP B 1 259 ? 24.312 13.789 -9.547 1 98.06 259 ASP B CA 1
ATOM 4833 C C . ASP B 1 259 ? 23.609 12.953 -10.609 1 98.06 259 ASP B C 1
ATOM 4835 O O . ASP B 1 259 ? 22.391 12.836 -10.617 1 98.06 259 ASP B O 1
ATOM 4839 N N . ASP B 1 260 ? 24.359 12.383 -11.555 1 98.12 260 ASP B N 1
ATOM 4840 C CA . ASP B 1 260 ? 23.781 11.508 -12.578 1 98.12 260 ASP B CA 1
ATOM 4841 C C . ASP B 1 260 ? 23.172 10.258 -11.945 1 98.12 260 ASP B C 1
ATOM 4843 O O . ASP B 1 260 ? 22.094 9.812 -12.352 1 98.12 260 ASP B O 1
ATOM 4847 N N . GLU B 1 261 ? 23.844 9.711 -11.008 1 98.19 261 GLU B N 1
ATOM 4848 C CA . GLU B 1 261 ? 23.359 8.523 -10.305 1 98.19 261 GLU B CA 1
ATOM 4849 C C . GLU B 1 261 ? 22.125 8.844 -9.461 1 98.19 261 GLU B C 1
ATOM 4851 O O . GLU B 1 261 ? 21.234 8.008 -9.305 1 98.19 261 GLU B O 1
ATOM 4856 N N . LEU B 1 262 ? 22.172 10.07 -8.859 1 98.44 262 LEU B N 1
ATOM 4857 C CA . LEU B 1 262 ? 21 10.523 -8.125 1 98.44 262 LEU B CA 1
ATOM 4858 C C . LEU B 1 262 ? 19.766 10.547 -9.023 1 98.44 262 LEU B C 1
ATOM 4860 O O . LEU B 1 262 ? 18.719 10.016 -8.656 1 98.44 262 LEU B O 1
ATOM 4864 N N . VAL B 1 263 ? 19.906 11.102 -10.188 1 97.81 263 VAL B N 1
ATOM 4865 C CA . VAL B 1 263 ? 18.812 11.156 -11.141 1 97.81 263 VAL B CA 1
ATOM 4866 C C . VAL B 1 263 ? 18.406 9.742 -11.555 1 97.81 263 VAL B C 1
ATOM 4868 O O . VAL B 1 263 ? 17.219 9.43 -11.656 1 97.81 263 VAL B O 1
ATOM 4871 N N . ALA B 1 264 ? 19.375 8.859 -11.734 1 97.69 264 ALA B N 1
ATOM 4872 C CA . ALA B 1 264 ? 19.125 7.48 -12.148 1 97.69 264 ALA B CA 1
ATOM 4873 C C . ALA B 1 264 ? 18.312 6.723 -11.094 1 97.69 264 ALA B C 1
ATOM 4875 O O . ALA B 1 264 ? 17.344 6.035 -11.422 1 97.69 264 ALA B O 1
ATOM 4876 N N . LEU B 1 265 ? 18.75 6.855 -9.836 1 98.25 265 LEU B N 1
ATOM 4877 C CA . LEU B 1 265 ? 18.047 6.105 -8.805 1 98.25 265 LEU B CA 1
ATOM 4878 C C . LEU B 1 265 ? 16.641 6.66 -8.602 1 98.25 265 LEU B C 1
ATOM 4880 O O . LEU B 1 265 ? 15.742 5.941 -8.141 1 98.25 265 LEU B O 1
ATOM 4884 N N . ALA B 1 266 ? 16.469 7.992 -8.945 1 97.88 266 ALA B N 1
ATOM 4885 C CA . ALA B 1 266 ? 15.148 8.617 -8.875 1 97.88 266 ALA B CA 1
ATOM 4886 C C . ALA B 1 266 ? 14.383 8.438 -10.188 1 97.88 266 ALA B C 1
ATOM 4888 O O . ALA B 1 266 ? 13.68 9.352 -10.625 1 97.88 266 ALA B O 1
ATOM 4889 N N . GLY B 1 267 ? 14.531 7.324 -10.883 1 96.19 267 GLY B N 1
ATOM 4890 C CA . GLY B 1 267 ? 13.766 6.992 -12.078 1 96.19 267 GLY B CA 1
ATOM 4891 C C . GLY B 1 267 ? 14.023 7.934 -13.234 1 96.19 267 GLY B C 1
ATOM 4892 O O . GLY B 1 267 ? 13.109 8.266 -13.992 1 96.19 267 GLY B O 1
ATOM 4893 N N . ASP B 1 268 ? 15.125 8.539 -13.297 1 96.25 268 ASP B N 1
ATOM 4894 C CA . ASP B 1 268 ? 15.555 9.438 -14.359 1 96.25 268 ASP B CA 1
ATOM 4895 C C . ASP B 1 268 ? 14.766 10.75 -14.328 1 96.25 268 ASP B C 1
ATOM 4897 O O . ASP B 1 268 ? 14.594 11.398 -15.359 1 96.25 268 ASP B O 1
ATOM 4901 N N . GLN B 1 269 ? 14.227 11.078 -13.211 1 96.06 269 GLN B N 1
ATOM 4902 C CA . GLN B 1 269 ? 13.562 12.367 -13.047 1 96.06 269 GLN B CA 1
ATOM 4903 C C . GLN B 1 269 ? 14.57 13.5 -12.914 1 96.06 269 GLN B C 1
ATOM 4905 O O . GLN B 1 269 ? 15.094 13.758 -11.828 1 96.06 269 GLN B O 1
ATOM 4910 N N . GLU B 1 270 ? 14.703 14.273 -13.93 1 95.69 270 GLU B N 1
ATOM 4911 C CA . GLU B 1 270 ? 15.758 15.281 -14.031 1 95.69 270 GLU B CA 1
ATOM 4912 C C . GLU B 1 270 ? 15.578 16.359 -12.969 1 95.69 270 GLU B C 1
ATOM 4914 O O . GLU B 1 270 ? 16.562 16.922 -12.469 1 95.69 270 GLU B O 1
ATOM 4919 N N . TRP B 1 271 ? 14.359 16.609 -12.531 1 95.06 271 TRP B N 1
ATOM 4920 C CA . TRP B 1 271 ? 14.094 17.688 -11.578 1 95.06 271 TRP B CA 1
ATOM 4921 C C . TRP B 1 271 ? 14.719 17.359 -10.219 1 95.06 271 TRP B C 1
ATOM 4923 O O . TRP B 1 271 ? 14.836 18.25 -9.359 1 95.06 271 TRP B O 1
ATOM 4933 N N . THR B 1 272 ? 15.164 16.156 -9.977 1 97.69 272 THR B N 1
ATOM 4934 C CA . THR B 1 272 ? 15.758 15.773 -8.695 1 97.69 272 THR B CA 1
ATOM 4935 C C . THR B 1 272 ? 17.219 16.188 -8.641 1 97.69 272 THR B C 1
ATOM 4937 O O . THR B 1 272 ? 17.828 16.203 -7.562 1 97.69 272 THR B O 1
ATOM 4940 N N . ARG B 1 273 ? 17.781 16.547 -9.734 1 97.06 273 ARG B N 1
ATOM 4941 C CA . ARG B 1 273 ? 19.219 16.797 -9.867 1 97.06 273 ARG B CA 1
ATOM 4942 C C . ARG B 1 273 ? 19.672 17.891 -8.891 1 97.06 273 ARG B C 1
ATOM 4944 O O . ARG B 1 273 ? 20.766 17.797 -8.32 1 97.06 273 ARG B O 1
ATOM 4951 N N . ASN B 1 274 ? 18.828 18.938 -8.656 1 95.81 274 ASN B N 1
ATOM 4952 C CA . ASN B 1 274 ? 19.234 20.094 -7.859 1 95.81 274 ASN B CA 1
ATOM 4953 C C . ASN B 1 274 ? 18.656 20.016 -6.449 1 95.81 274 ASN B C 1
ATOM 4955 O O . ASN B 1 274 ? 18.594 21.031 -5.754 1 95.81 274 ASN B O 1
ATOM 4959 N N . ALA B 1 275 ? 18.25 18.875 -6.039 1 97.5 275 ALA B N 1
ATOM 4960 C CA . ALA B 1 275 ? 17.734 18.688 -4.684 1 97.5 275 ALA B CA 1
ATOM 4961 C C . ALA B 1 275 ? 18.781 19.094 -3.641 1 97.5 275 ALA B C 1
ATOM 4963 O O . ALA B 1 275 ? 19.984 18.938 -3.865 1 97.5 275 ALA B O 1
ATOM 4964 N N . GLY B 1 276 ? 18.359 19.672 -2.562 1 98.69 276 GLY B N 1
ATOM 4965 C CA . GLY B 1 276 ? 19.234 19.828 -1.416 1 98.69 276 GLY B CA 1
ATOM 4966 C C . GLY B 1 276 ? 19.453 18.531 -0.656 1 98.69 276 GLY B C 1
ATOM 4967 O O . GLY B 1 276 ? 20.594 18.172 -0.348 1 98.69 276 GLY B O 1
ATOM 4968 N N . ALA B 1 277 ? 18.391 17.844 -0.4 1 98.81 277 ALA B N 1
ATOM 4969 C CA . ALA B 1 277 ? 18.422 16.562 0.316 1 98.81 277 ALA B CA 1
ATOM 4970 C C . ALA B 1 277 ? 17.312 15.641 -0.155 1 98.81 277 ALA B C 1
ATOM 4972 O O . ALA B 1 277 ? 16.281 16.094 -0.666 1 98.81 277 ALA B O 1
ATOM 4973 N N . LEU B 1 278 ? 17.531 14.375 -0.071 1 98.81 278 LEU B N 1
ATOM 4974 C CA . LEU B 1 278 ? 16.516 13.336 -0.212 1 98.81 278 LEU B CA 1
ATOM 4975 C C . LEU B 1 278 ? 16.203 12.695 1.137 1 98.81 278 LEU B C 1
ATOM 4977 O O . LEU B 1 278 ? 17.109 12.297 1.865 1 98.81 278 LEU B O 1
ATOM 4981 N N . LEU B 1 279 ? 15.008 12.719 1.539 1 98.94 279 LEU B N 1
ATOM 4982 C CA . LEU B 1 279 ? 14.539 11.859 2.619 1 98.94 279 LEU B CA 1
ATOM 4983 C C . LEU B 1 279 ? 13.977 10.547 2.068 1 98.94 279 LEU B C 1
ATOM 4985 O O . LEU B 1 279 ? 12.898 10.531 1.48 1 98.94 279 LEU B O 1
ATOM 4989 N N . ILE B 1 280 ? 14.711 9.469 2.252 1 98.88 280 ILE B N 1
ATOM 4990 C CA . ILE B 1 280 ? 14.383 8.156 1.688 1 98.88 280 ILE B CA 1
ATOM 4991 C C . ILE B 1 280 ? 13.688 7.305 2.74 1 98.88 280 ILE B C 1
ATOM 4993 O O . ILE B 1 280 ? 14.18 7.152 3.859 1 98.88 280 ILE B O 1
ATOM 4997 N N . TYR B 1 281 ? 12.555 6.777 2.344 1 98.88 281 TYR B N 1
ATOM 4998 C CA . TYR B 1 281 ? 11.734 6 3.266 1 98.88 281 TYR B CA 1
ATOM 4999 C C . TYR B 1 281 ? 11.859 4.508 2.975 1 98.88 281 TYR B C 1
ATOM 5001 O O . TYR B 1 281 ? 11.625 4.066 1.848 1 98.88 281 TYR B O 1
ATOM 5009 N N . THR B 1 282 ? 12.25 3.754 3.945 1 98.5 282 THR B N 1
ATOM 5010 C CA . THR B 1 282 ? 12.242 2.297 3.887 1 98.5 282 THR B CA 1
ATOM 5011 C C . THR B 1 282 ? 11.391 1.716 5.016 1 98.5 282 THR B C 1
ATOM 5013 O O . THR B 1 282 ? 11.07 2.416 5.977 1 98.5 282 THR B O 1
ATOM 5016 N N . SER B 1 283 ? 10.945 0.539 4.879 1 98.12 283 SER B N 1
ATOM 5017 C CA . SER B 1 283 ? 10.18 -0.123 5.93 1 98.12 283 SER B CA 1
ATOM 5018 C C . SER B 1 283 ? 10.828 -1.437 6.348 1 98.12 283 SER B C 1
ATOM 5020 O O . SER B 1 283 ? 11.102 -2.293 5.504 1 98.12 283 SER B O 1
ATOM 5022 N N . VAL B 1 284 ? 11.094 -1.575 7.594 1 97.19 284 VAL B N 1
ATOM 5023 C CA . VAL B 1 284 ? 11.586 -2.82 8.18 1 97.19 284 VAL B CA 1
ATOM 5024 C C . VAL B 1 284 ? 10.406 -3.74 8.492 1 97.19 284 VAL B C 1
ATOM 5026 O O . VAL B 1 284 ? 9.688 -3.527 9.477 1 97.19 284 VAL B O 1
ATOM 5029 N N . ILE B 1 285 ? 10.227 -4.816 7.734 1 96.94 285 ILE B N 1
ATOM 5030 C CA . ILE B 1 285 ? 8.969 -5.543 7.723 1 96.94 285 ILE B CA 1
ATOM 5031 C C . ILE B 1 285 ? 8.828 -6.367 9 1 96.94 285 ILE B C 1
ATOM 5033 O O . ILE B 1 285 ? 7.719 -6.637 9.461 1 96.94 285 ILE B O 1
ATOM 5037 N N . GLU B 1 286 ? 9.945 -6.762 9.656 1 95.69 286 GLU B N 1
ATOM 5038 C CA . GLU B 1 286 ? 9.883 -7.605 10.852 1 95.69 286 GLU B CA 1
ATOM 5039 C C . GLU B 1 286 ? 9.117 -6.922 11.977 1 95.69 286 GLU B C 1
ATOM 5041 O O . GLU B 1 286 ? 8.477 -7.59 12.789 1 95.69 286 GLU B O 1
ATOM 5046 N N . ARG B 1 287 ? 9.156 -5.605 12.016 1 95.31 287 ARG B N 1
ATOM 5047 C CA . ARG B 1 287 ? 8.492 -4.859 13.078 1 95.31 287 ARG B CA 1
ATOM 5048 C C . ARG B 1 287 ? 6.984 -5.094 13.047 1 95.31 287 ARG B C 1
ATOM 5050 O O . ARG B 1 287 ? 6.367 -5.352 14.086 1 95.31 287 ARG B O 1
ATOM 5057 N N . ASN B 1 288 ? 6.371 -5.059 11.883 1 95.75 288 ASN B N 1
ATOM 5058 C CA . ASN B 1 288 ? 4.938 -5.309 11.773 1 95.75 288 ASN B CA 1
ATOM 5059 C C . ASN B 1 288 ? 4.629 -6.805 11.781 1 95.75 288 ASN B C 1
ATOM 5061 O O . ASN B 1 288 ? 3.596 -7.227 12.297 1 95.75 288 ASN B O 1
ATOM 5065 N N . GLN B 1 289 ? 5.539 -7.586 11.211 1 95.5 289 GLN B N 1
ATOM 5066 C CA . GLN B 1 289 ? 5.305 -9.023 11.164 1 95.5 289 GLN B CA 1
ATOM 5067 C C . GLN B 1 289 ? 5.242 -9.617 12.57 1 95.5 289 GLN B C 1
ATOM 5069 O O . GLN B 1 289 ? 4.52 -10.586 12.812 1 95.5 289 GLN B O 1
ATOM 5074 N N . TRP B 1 290 ? 6.004 -9.039 13.445 1 94.44 290 TRP B N 1
ATOM 5075 C CA . TRP B 1 290 ? 6.027 -9.531 14.82 1 94.44 290 TRP B CA 1
ATOM 5076 C C . TRP B 1 290 ? 4.633 -9.492 15.438 1 94.44 290 TRP B C 1
ATOM 5078 O O . TRP B 1 290 ? 4.227 -10.438 16.125 1 94.44 290 TRP B O 1
ATOM 5088 N N . LYS B 1 291 ? 3.9 -8.516 15.195 1 92.12 291 LYS B N 1
ATOM 5089 C CA . LYS B 1 291 ? 2.568 -8.352 15.766 1 92.12 291 LYS B CA 1
ATOM 5090 C C . LYS B 1 291 ? 1.493 -8.867 14.812 1 92.12 291 LYS B C 1
ATOM 5092 O O . LYS B 1 291 ? 0.47 -9.398 15.25 1 92.12 291 LYS B O 1
ATOM 5097 N N . TYR B 1 292 ? 1.706 -8.648 13.523 1 92.62 292 TYR B N 1
ATOM 5098 C CA . TYR B 1 292 ? 0.695 -8.953 12.516 1 92.62 292 TYR B CA 1
ATOM 5099 C C . TYR B 1 292 ? 1.245 -9.906 11.469 1 92.62 292 TYR B C 1
ATOM 5101 O O . TYR B 1 292 ? 1.628 -9.484 10.375 1 92.62 292 TYR B O 1
ATOM 5109 N N . PRO B 1 293 ? 1.163 -11.188 11.688 1 92.12 293 PRO B N 1
ATOM 5110 C CA . PRO B 1 293 ? 1.672 -12.148 10.711 1 92.12 293 PRO B CA 1
ATOM 5111 C C . PRO B 1 293 ? 0.656 -12.477 9.625 1 92.12 293 PRO B C 1
ATOM 5113 O O . PRO B 1 293 ? 0.419 -13.648 9.328 1 92.12 293 PRO B O 1
ATOM 5116 N N . VAL B 1 294 ? 0.081 -11.438 9.047 1 92.75 294 VAL B N 1
ATOM 5117 C CA . VAL B 1 294 ? -0.878 -11.578 7.957 1 92.75 294 VAL B CA 1
ATOM 5118 C C . VAL B 1 294 ? -0.508 -10.633 6.816 1 92.75 294 VAL B C 1
ATOM 5120 O O . VAL B 1 294 ? -0.056 -9.508 7.059 1 92.75 294 VAL B O 1
ATOM 5123 N N . SER B 1 295 ? -0.747 -11.047 5.605 1 94.12 295 SER B N 1
ATOM 5124 C CA . SER B 1 295 ? -0.274 -10.391 4.391 1 94.12 295 SER B CA 1
ATOM 5125 C C . SER B 1 295 ? -0.906 -9.016 4.227 1 94.12 295 SER B C 1
ATOM 5127 O O . SER B 1 295 ? -0.294 -8.109 3.654 1 94.12 295 SER B O 1
ATOM 5129 N N . ARG B 1 296 ? -2.098 -8.812 4.707 1 95.62 296 ARG B N 1
ATOM 5130 C CA . ARG B 1 296 ? -2.801 -7.543 4.586 1 95.62 296 ARG B CA 1
ATOM 5131 C C . ARG B 1 296 ? -1.999 -6.41 5.219 1 95.62 296 ARG B C 1
ATOM 5133 O O . ARG B 1 296 ? -2.135 -5.25 4.824 1 95.62 296 ARG B O 1
ATOM 5140 N N . THR B 1 297 ? -1.109 -6.781 6.156 1 96.38 297 THR B N 1
ATOM 5141 C CA . THR B 1 297 ? -0.326 -5.801 6.898 1 96.38 297 THR B CA 1
ATOM 5142 C C . THR B 1 297 ? 0.636 -5.062 5.969 1 96.38 297 THR B C 1
ATOM 5144 O O . THR B 1 297 ? 1.031 -3.93 6.25 1 96.38 297 THR B O 1
ATOM 5147 N N . TYR B 1 298 ? 0.977 -5.664 4.836 1 97.5 298 TYR B N 1
ATOM 5148 C CA . TYR B 1 298 ? 1.814 -4.996 3.844 1 97.5 298 TYR B CA 1
ATOM 5149 C C . TYR B 1 298 ? 1.193 -3.678 3.402 1 97.5 298 TYR B C 1
ATOM 5151 O O . TYR B 1 298 ? 1.901 -2.689 3.193 1 97.5 298 TYR B O 1
ATOM 5159 N N . ARG B 1 299 ? -0.147 -3.605 3.273 1 98.25 299 ARG B N 1
ATOM 5160 C CA . ARG B 1 299 ? -0.856 -2.393 2.879 1 98.25 299 ARG B CA 1
ATOM 5161 C C . ARG B 1 299 ? -0.578 -1.253 3.854 1 98.25 299 ARG B C 1
ATOM 5163 O O . ARG B 1 299 ? -0.432 -0.1 3.445 1 98.25 299 ARG B O 1
ATOM 5170 N N . VAL B 1 300 ? -0.443 -1.62 5.086 1 97.94 300 VAL B N 1
ATOM 5171 C CA . VAL B 1 300 ? -0.332 -0.649 6.172 1 97.94 300 VAL B CA 1
ATOM 5172 C C . VAL B 1 300 ? 1.043 0.014 6.133 1 97.94 300 VAL B C 1
ATOM 5174 O O . VAL B 1 300 ? 1.177 1.198 6.445 1 97.94 300 VAL B O 1
ATOM 5177 N N . LEU B 1 301 ? 2.082 -0.743 5.684 1 98.38 301 LEU B N 1
ATOM 5178 C CA . LEU B 1 301 ? 3.41 -0.157 5.531 1 98.38 301 LEU B CA 1
ATOM 5179 C C . LEU B 1 301 ? 3.371 1.036 4.582 1 98.38 301 LEU B C 1
ATOM 5181 O O . LEU B 1 301 ? 3.988 2.068 4.852 1 98.38 301 LEU B O 1
ATOM 5185 N N . LEU B 1 302 ? 2.627 0.819 3.512 1 98.75 302 LEU B N 1
ATOM 5186 C CA . LEU B 1 302 ? 2.527 1.859 2.492 1 98.75 302 LEU B CA 1
ATOM 5187 C C . LEU B 1 302 ? 1.741 3.059 3.016 1 98.75 302 LEU B C 1
ATOM 5189 O O . LEU B 1 302 ? 2.133 4.207 2.795 1 98.75 302 LEU B O 1
ATOM 5193 N N . MET B 1 303 ? 0.674 2.814 3.748 1 98.81 303 MET B N 1
ATOM 5194 C CA . MET B 1 303 ? -0.107 3.895 4.344 1 98.81 303 MET B CA 1
ATOM 5195 C C . MET B 1 303 ? 0.729 4.676 5.352 1 98.81 303 MET B C 1
ATOM 5197 O O . MET B 1 303 ? 0.611 5.902 5.445 1 98.81 303 MET B O 1
ATOM 5201 N N . ASP B 1 304 ? 1.613 3.973 6.094 1 98.75 304 ASP B N 1
ATOM 5202 C CA . ASP B 1 304 ? 2.504 4.617 7.051 1 98.75 304 ASP B CA 1
ATOM 5203 C C . ASP B 1 304 ? 3.391 5.656 6.367 1 98.75 304 ASP B C 1
ATOM 5205 O O . ASP B 1 304 ? 3.566 6.766 6.875 1 98.75 304 ASP B O 1
ATOM 5209 N N . VAL B 1 305 ? 3.904 5.273 5.242 1 98.81 305 VAL B N 1
ATOM 5210 C CA . VAL B 1 305 ? 4.77 6.18 4.496 1 98.81 305 VAL B CA 1
ATOM 5211 C C . VAL B 1 305 ? 3.977 7.418 4.074 1 98.81 305 VAL B C 1
ATOM 5213 O O . VAL B 1 305 ? 4.48 8.539 4.148 1 98.81 305 VAL B O 1
ATOM 5216 N N . GLY B 1 306 ? 2.721 7.199 3.625 1 98.81 306 GLY B N 1
ATOM 5217 C CA . GLY B 1 306 ? 1.874 8.328 3.27 1 98.81 306 GLY B CA 1
ATOM 5218 C C . GLY B 1 306 ? 1.655 9.297 4.418 1 98.81 306 GLY B C 1
ATOM 5219 O O . GLY B 1 306 ? 1.791 10.508 4.246 1 98.81 306 GLY B O 1
ATOM 5220 N N . HIS B 1 307 ? 1.348 8.766 5.594 1 98.81 307 HIS B N 1
ATOM 5221 C CA . HIS B 1 307 ? 1.147 9.586 6.781 1 98.81 307 HIS B CA 1
ATOM 5222 C C . HIS B 1 307 ? 2.389 10.422 7.09 1 98.81 307 HIS B C 1
ATOM 5224 O O . HIS B 1 307 ? 2.295 11.633 7.301 1 98.81 307 HIS B O 1
ATOM 5230 N N . LEU B 1 308 ? 3.508 9.75 7.055 1 98.5 308 LEU B N 1
ATOM 5231 C CA . LEU B 1 308 ? 4.77 10.406 7.375 1 98.5 308 LEU B CA 1
ATOM 5232 C C . LEU B 1 308 ? 5.121 11.461 6.328 1 98.5 308 LEU B C 1
ATOM 5234 O O . LEU B 1 308 ? 5.539 12.57 6.668 1 98.5 308 LEU B O 1
ATOM 5238 N N . SER B 1 309 ? 4.941 11.102 5.105 1 98.81 309 SER B N 1
ATOM 5239 C CA . SER B 1 309 ? 5.25 12 4 1 98.81 309 SER B CA 1
ATOM 5240 C C . SER B 1 309 ? 4.406 13.266 4.066 1 98.81 309 SER B C 1
ATOM 5242 O O . SER B 1 309 ? 4.898 14.367 3.799 1 98.81 309 SER B O 1
ATOM 5244 N N . GLN B 1 310 ? 3.107 13.109 4.383 1 98.81 310 GLN B N 1
ATOM 5245 C CA . GLN B 1 310 ? 2.27 14.297 4.512 1 98.81 310 GLN B CA 1
ATOM 5246 C C . GLN B 1 310 ? 2.789 15.219 5.609 1 98.81 310 GLN B C 1
ATOM 5248 O O . GLN B 1 310 ? 2.744 16.438 5.469 1 98.81 310 GLN B O 1
ATOM 5253 N N . THR B 1 311 ? 3.262 14.688 6.695 1 98.75 311 THR B N 1
ATOM 5254 C CA . THR B 1 311 ? 3.869 15.477 7.762 1 98.75 311 THR B CA 1
ATOM 5255 C C . THR B 1 311 ? 5.102 16.219 7.246 1 98.75 311 THR B C 1
ATOM 5257 O O . THR B 1 311 ? 5.266 17.406 7.5 1 98.75 311 THR B O 1
ATOM 5260 N N . VAL B 1 312 ? 5.914 15.562 6.473 1 98.88 312 VAL B N 1
ATOM 5261 C CA . VAL B 1 312 ? 7.109 16.172 5.902 1 98.88 312 VAL B CA 1
ATOM 5262 C C . VAL B 1 312 ? 6.715 17.312 4.977 1 98.88 312 VAL B C 1
ATOM 5264 O O . VAL B 1 312 ? 7.324 18.391 5.008 1 98.88 312 VAL B O 1
ATOM 5267 N N . TYR B 1 313 ? 5.68 17.109 4.168 1 98.81 313 TYR B N 1
ATOM 5268 C CA . TYR B 1 313 ? 5.164 18.156 3.295 1 98.81 313 TYR B CA 1
ATOM 5269 C C . TYR B 1 313 ? 4.797 19.406 4.094 1 98.81 313 TYR B C 1
ATOM 5271 O O . TYR B 1 313 ? 5.168 20.516 3.723 1 98.81 313 TYR B O 1
ATOM 5279 N N . LEU B 1 314 ? 4.09 19.188 5.145 1 98.56 314 LEU B N 1
ATOM 5280 C CA . LEU B 1 314 ? 3.594 20.312 5.93 1 98.56 314 LEU B CA 1
ATOM 5281 C C . LEU B 1 314 ? 4.738 21.031 6.648 1 98.56 314 LEU B C 1
ATOM 5283 O O . LEU B 1 314 ? 4.77 22.25 6.711 1 98.56 314 LEU B O 1
ATOM 5287 N N . LEU B 1 315 ? 5.68 20.281 7.152 1 98.38 315 LEU B N 1
ATOM 5288 C CA . LEU B 1 315 ? 6.855 20.875 7.773 1 98.38 315 LEU B CA 1
ATOM 5289 C C . LEU B 1 315 ? 7.66 21.672 6.758 1 98.38 315 LEU B C 1
ATOM 5291 O O . LEU B 1 315 ? 8.102 22.781 7.051 1 98.38 315 LEU B O 1
ATOM 5295 N N . ALA B 1 316 ? 7.863 21.109 5.59 1 98.56 316 ALA B N 1
ATOM 5296 C CA . ALA B 1 316 ? 8.578 21.812 4.535 1 98.56 316 ALA B CA 1
ATOM 5297 C C . ALA B 1 316 ? 7.875 23.125 4.184 1 98.56 316 ALA B C 1
ATOM 5299 O O . ALA B 1 316 ? 8.523 24.156 3.99 1 98.56 316 ALA B O 1
ATOM 5300 N N . THR B 1 317 ? 6.566 23.062 4.109 1 97.94 317 THR B N 1
ATOM 5301 C CA . THR B 1 317 ? 5.77 24.25 3.828 1 97.94 317 THR B CA 1
ATOM 5302 C C . THR B 1 317 ? 6.004 25.328 4.887 1 97.94 317 THR B C 1
ATOM 5304 O O . THR B 1 317 ? 6.227 26.5 4.559 1 97.94 317 THR B O 1
ATOM 5307 N N . ALA B 1 318 ? 6 24.953 6.156 1 97.56 318 ALA B N 1
ATOM 5308 C CA . ALA B 1 318 ? 6.227 25.875 7.262 1 97.56 318 ALA B CA 1
ATOM 5309 C C . ALA B 1 318 ? 7.617 26.5 7.176 1 97.56 318 ALA B C 1
ATOM 5311 O O . ALA B 1 318 ? 7.809 27.656 7.555 1 97.56 318 ALA B O 1
ATOM 5312 N N . LEU B 1 319 ? 8.562 25.797 6.672 1 97.5 319 LEU B N 1
ATOM 5313 C CA . LEU B 1 319 ? 9.961 26.219 6.664 1 97.5 319 LEU B CA 1
ATOM 5314 C C . LEU B 1 319 ? 10.297 26.969 5.387 1 97.5 319 LEU B C 1
ATOM 5316 O O . LEU B 1 319 ? 11.414 27.469 5.227 1 97.5 319 LEU B O 1
ATOM 5320 N N . GLY B 1 320 ? 9.359 27.031 4.453 1 97.06 320 GLY B N 1
ATOM 5321 C CA . GLY B 1 320 ? 9.586 27.703 3.18 1 97.06 320 GLY B CA 1
ATOM 5322 C C . GLY B 1 320 ? 10.461 26.891 2.236 1 97.06 320 GLY B C 1
ATOM 5323 O O . GLY B 1 320 ? 11.188 27.469 1.424 1 97.06 320 GLY B O 1
ATOM 5324 N N . LEU B 1 321 ? 10.508 25.594 2.352 1 98.38 321 LEU B N 1
ATOM 5325 C CA . LEU B 1 321 ? 11.25 24.703 1.462 1 98.38 321 LEU B CA 1
ATOM 5326 C C . LEU B 1 321 ? 10.344 24.156 0.37 1 98.38 321 LEU B C 1
ATOM 5328 O O . LEU B 1 321 ? 9.133 24 0.575 1 98.38 321 LEU B O 1
ATOM 5332 N N . ASN B 1 322 ? 10.906 23.922 -0.802 1 98.56 322 ASN B N 1
ATOM 5333 C CA . ASN B 1 322 ? 10.219 23.141 -1.813 1 98.56 322 ASN B CA 1
ATOM 5334 C C . ASN B 1 322 ? 10.359 21.641 -1.546 1 98.56 322 ASN B C 1
ATOM 5336 O O . ASN B 1 322 ? 11.391 21.188 -1.041 1 98.56 322 ASN B O 1
ATOM 5340 N N . VAL B 1 323 ? 9.328 20.906 -1.88 1 98.69 323 VAL B N 1
ATOM 5341 C CA . VAL B 1 323 ? 9.344 19.469 -1.596 1 98.69 323 VAL B CA 1
ATOM 5342 C C . VAL B 1 323 ? 8.461 18.734 -2.6 1 98.69 323 VAL B C 1
ATOM 5344 O O . VAL B 1 323 ? 7.438 19.266 -3.047 1 98.69 323 VAL B O 1
ATOM 5347 N N . THR B 1 324 ? 8.844 17.562 -2.988 1 98.5 324 THR B N 1
ATOM 5348 C CA . THR B 1 324 ? 8.016 16.641 -3.754 1 98.5 324 THR B CA 1
ATOM 5349 C C . THR B 1 324 ? 8.312 15.195 -3.348 1 98.5 324 THR B C 1
ATOM 5351 O O . THR B 1 324 ? 9.469 14.789 -3.268 1 98.5 324 THR B O 1
ATOM 5354 N N . PHE B 1 325 ? 7.27 14.453 -3.021 1 98.69 325 PHE B N 1
ATOM 5355 C CA . PHE B 1 325 ? 7.371 13.008 -2.818 1 98.69 325 PHE B CA 1
ATOM 5356 C C . PHE B 1 325 ? 7.348 12.273 -4.152 1 98.69 325 PHE B C 1
ATOM 5358 O O . PHE B 1 325 ? 6.582 12.625 -5.051 1 98.69 325 PHE B O 1
ATOM 5365 N N . THR B 1 326 ? 8.203 11.266 -4.32 1 97.94 326 THR B N 1
ATOM 5366 C CA . THR B 1 326 ? 8.141 10.414 -5.504 1 97.94 326 THR B CA 1
ATOM 5367 C C . THR B 1 326 ? 8.336 8.953 -5.125 1 97.94 326 THR B C 1
ATOM 5369 O O . THR B 1 326 ? 9.133 8.633 -4.238 1 97.94 326 THR B O 1
ATOM 5372 N N . ALA B 1 327 ? 7.543 8.141 -5.699 1 97.31 327 ALA B N 1
ATOM 5373 C CA . ALA B 1 327 ? 7.668 6.691 -5.57 1 97.31 327 ALA B CA 1
ATOM 5374 C C . ALA B 1 327 ? 8.258 6.074 -6.836 1 97.31 327 ALA B C 1
ATOM 5376 O O . ALA B 1 327 ? 8.406 4.855 -6.93 1 97.31 327 ALA B O 1
ATOM 5377 N N . ALA B 1 328 ? 8.547 6.902 -7.832 1 96.19 328 ALA B N 1
ATOM 5378 C CA . ALA B 1 328 ? 9.203 6.441 -9.055 1 96.19 328 ALA B CA 1
ATOM 5379 C C . ALA B 1 328 ? 10.711 6.316 -8.859 1 96.19 328 ALA B C 1
ATOM 5381 O O . ALA B 1 328 ? 11.461 7.234 -9.188 1 96.19 328 ALA B O 1
ATOM 5382 N N . LEU B 1 329 ? 11.094 5.223 -8.336 1 97.81 329 LEU B N 1
ATOM 5383 C CA . LEU B 1 329 ? 12.484 4.949 -7.988 1 97.81 329 LEU B CA 1
ATOM 5384 C C . LEU B 1 329 ? 12.969 3.664 -8.648 1 97.81 329 LEU B C 1
ATOM 5386 O O . LEU B 1 329 ? 12.164 2.777 -8.953 1 97.81 329 LEU B O 1
ATOM 5390 N N . ARG B 1 330 ? 14.25 3.623 -8.938 1 98.12 330 ARG B N 1
ATOM 5391 C CA . ARG B 1 330 ? 14.891 2.324 -9.117 1 98.12 330 ARG B CA 1
ATOM 5392 C C . ARG B 1 330 ? 15.336 1.752 -7.773 1 98.12 330 ARG B C 1
ATOM 5394 O O . ARG B 1 330 ? 16.438 2.043 -7.301 1 98.12 330 ARG B O 1
ATOM 5401 N N . ASP B 1 331 ? 14.484 0.909 -7.215 1 98.5 331 ASP B N 1
ATOM 5402 C CA . ASP B 1 331 ? 14.648 0.405 -5.855 1 98.5 331 ASP B CA 1
ATOM 5403 C C . ASP B 1 331 ? 16.031 -0.215 -5.656 1 98.5 331 ASP B C 1
ATOM 5405 O O . ASP B 1 331 ? 16.688 0.025 -4.641 1 98.5 331 ASP B O 1
ATOM 5409 N N . GLU B 1 332 ? 16.438 -0.95 -6.57 1 97.94 332 GLU B N 1
ATOM 5410 C CA . GLU B 1 332 ? 17.703 -1.652 -6.465 1 97.94 332 GLU B CA 1
ATOM 5411 C C . GLU B 1 332 ? 18.859 -0.672 -6.305 1 97.94 332 GLU B C 1
ATOM 5413 O O . GLU B 1 332 ? 19.781 -0.911 -5.52 1 97.94 332 GLU B O 1
ATOM 5418 N N . LEU B 1 333 ? 18.812 0.403 -7.066 1 98.56 333 LEU B N 1
ATOM 5419 C CA . LEU B 1 333 ? 19.859 1.403 -6.957 1 98.56 333 LEU B CA 1
ATOM 5420 C C . LEU B 1 333 ? 19.812 2.088 -5.594 1 98.56 333 LEU B C 1
ATOM 5422 O O . LEU B 1 333 ? 20.859 2.402 -5.02 1 98.56 333 LEU B O 1
ATOM 5426 N N . VAL B 1 334 ? 18.641 2.355 -5.074 1 98.81 334 VAL B N 1
ATOM 5427 C CA . VAL B 1 334 ? 18.5 2.961 -3.756 1 98.81 334 VAL B CA 1
ATOM 5428 C C . VAL B 1 334 ? 19.016 1.998 -2.686 1 98.81 334 VAL B C 1
ATOM 5430 O O . VAL B 1 334 ? 19.719 2.406 -1.755 1 98.81 334 VAL B O 1
ATOM 5433 N N . GLU B 1 335 ? 18.641 0.753 -2.82 1 98.25 335 GLU B N 1
ATOM 5434 C CA . GLU B 1 335 ? 19.094 -0.271 -1.89 1 98.25 335 GLU B CA 1
ATOM 5435 C C . GLU B 1 335 ? 20.625 -0.347 -1.865 1 98.25 335 GLU B C 1
ATOM 5437 O O . GLU B 1 335 ? 21.219 -0.462 -0.796 1 98.25 335 GLU B O 1
ATOM 5442 N N . ASP B 1 336 ? 21.234 -0.271 -3.01 1 97.88 336 ASP B N 1
ATOM 5443 C CA . ASP B 1 336 ? 22.688 -0.252 -3.094 1 97.88 336 ASP B CA 1
ATOM 5444 C C . ASP B 1 336 ? 23.266 0.942 -2.34 1 97.88 336 ASP B C 1
ATOM 5446 O O . ASP B 1 336 ? 24.25 0.803 -1.603 1 97.88 336 ASP B O 1
ATOM 5450 N N . LEU B 1 337 ? 22.656 2.061 -2.551 1 98.38 337 LEU B N 1
ATOM 5451 C CA . LEU B 1 337 ? 23.109 3.283 -1.894 1 98.38 337 LEU B CA 1
ATOM 5452 C C . LEU B 1 337 ? 23.016 3.156 -0.377 1 98.38 337 LEU B C 1
ATOM 5454 O O . LEU B 1 337 ? 23.922 3.562 0.346 1 98.38 337 LEU B O 1
ATOM 5458 N N . LEU B 1 338 ? 21.922 2.561 0.104 1 97.62 338 LEU B N 1
ATOM 5459 C CA . LEU B 1 338 ? 21.656 2.471 1.533 1 97.62 338 LEU B CA 1
ATOM 5460 C C . LEU B 1 338 ? 22.406 1.311 2.162 1 97.62 338 LEU B C 1
ATOM 5462 O O . LEU B 1 338 ? 22.656 1.302 3.373 1 97.62 338 LEU B O 1
ATOM 5466 N N . GLY B 1 339 ? 22.703 0.319 1.372 1 96.38 339 GLY B N 1
ATOM 5467 C CA . GLY B 1 339 ? 23.297 -0.902 1.895 1 96.38 339 GLY B CA 1
ATOM 5468 C C . GLY B 1 339 ? 22.312 -1.756 2.672 1 96.38 339 GLY B C 1
ATOM 5469 O O . GLY B 1 339 ? 22.688 -2.459 3.609 1 96.38 339 GLY B O 1
ATOM 5470 N N . CYS B 1 340 ? 21.078 -1.658 2.361 1 94.31 340 CYS B N 1
ATOM 5471 C CA . CYS B 1 340 ? 20.094 -2.441 3.092 1 94.31 340 CYS B CA 1
ATOM 5472 C C . CYS B 1 340 ? 19.719 -3.705 2.324 1 94.31 340 CYS B C 1
ATOM 5474 O O . CYS B 1 340 ? 19.953 -3.797 1.119 1 94.31 340 CYS B O 1
ATOM 5476 N N . ASP B 1 341 ? 19.203 -4.68 3.023 1 95.25 341 ASP B N 1
ATOM 5477 C CA . ASP B 1 341 ? 18.766 -5.934 2.42 1 95.25 341 ASP B CA 1
ATOM 5478 C C . ASP B 1 341 ? 17.328 -5.809 1.891 1 95.25 341 ASP B C 1
ATOM 5480 O O . ASP B 1 341 ? 16.391 -5.684 2.668 1 95.25 341 ASP B O 1
ATOM 5484 N N . PRO B 1 342 ? 17.188 -6 0.558 1 94.81 342 PRO B N 1
ATOM 5485 C CA . PRO B 1 342 ? 15.859 -5.832 -0.031 1 94.81 342 PRO B CA 1
ATOM 5486 C C . PRO B 1 342 ? 14.852 -6.852 0.491 1 94.81 342 PRO B C 1
ATOM 5488 O O . PRO B 1 342 ? 13.641 -6.648 0.354 1 94.81 342 PRO B O 1
ATOM 5491 N N . ALA B 1 343 ? 15.273 -7.934 1.085 1 94.88 343 ALA B N 1
ATOM 5492 C CA . ALA B 1 343 ? 14.359 -8.961 1.579 1 94.88 343 ALA B CA 1
ATOM 5493 C C . ALA B 1 343 ? 13.688 -8.523 2.879 1 94.88 343 ALA B C 1
ATOM 5495 O O . ALA B 1 343 ? 12.555 -8.914 3.16 1 94.88 343 ALA B O 1
ATOM 5496 N N . SER B 1 344 ? 14.359 -7.684 3.619 1 95.69 344 SER B N 1
ATOM 5497 C CA . SER B 1 344 ? 13.836 -7.406 4.953 1 95.69 344 SER B CA 1
ATOM 5498 C C . SER B 1 344 ? 13.516 -5.926 5.125 1 95.69 344 SER B C 1
ATOM 5500 O O . SER B 1 344 ? 12.789 -5.543 6.047 1 95.69 344 SER B O 1
ATOM 5502 N N . GLU B 1 345 ? 14.133 -5.102 4.367 1 97.19 345 GLU B N 1
ATOM 5503 C CA . GLU B 1 345 ? 13.906 -3.658 4.422 1 97.19 345 GLU B CA 1
ATOM 5504 C C . GLU B 1 345 ? 13.547 -3.102 3.047 1 97.19 345 GLU B C 1
ATOM 5506 O O . GLU B 1 345 ? 14.383 -3.086 2.139 1 97.19 345 GLU B O 1
ATOM 5511 N N . LEU B 1 346 ? 12.352 -2.615 2.932 1 98.31 346 LEU B N 1
ATOM 5512 C CA . LEU B 1 346 ? 11.75 -2.279 1.647 1 98.31 346 LEU B CA 1
ATOM 5513 C C . LEU B 1 346 ? 11.906 -0.794 1.342 1 98.31 346 LEU B C 1
ATOM 5515 O O . LEU B 1 346 ? 11.539 0.055 2.158 1 98.31 346 LEU B O 1
ATOM 5519 N N . VAL B 1 347 ? 12.492 -0.445 0.203 1 98.69 347 VAL B N 1
ATOM 5520 C CA . VAL B 1 347 ? 12.492 0.931 -0.284 1 98.69 347 VAL B CA 1
ATOM 5521 C C . VAL B 1 347 ? 11.102 1.299 -0.804 1 98.69 347 VAL B C 1
ATOM 5523 O O . VAL B 1 347 ? 10.57 0.632 -1.695 1 98.69 347 VAL B O 1
ATOM 5526 N N . LEU B 1 348 ? 10.508 2.4 -0.279 1 98.5 348 LEU B N 1
ATOM 5527 C CA . LEU B 1 348 ? 9.102 2.643 -0.591 1 98.5 348 LEU B CA 1
ATOM 5528 C C . LEU B 1 348 ? 8.922 4.008 -1.244 1 98.5 348 LEU B C 1
ATOM 5530 O O . LEU B 1 348 ? 7.938 4.234 -1.956 1 98.5 348 LEU B O 1
ATOM 5534 N N . GLY B 1 349 ? 9.758 4.961 -1.072 1 98.62 349 GLY B N 1
ATOM 5535 C CA . GLY B 1 349 ? 9.633 6.297 -1.637 1 98.62 349 GLY B CA 1
ATOM 5536 C C . GLY B 1 349 ? 10.617 7.289 -1.05 1 98.62 349 GLY B C 1
ATOM 5537 O O . GLY B 1 349 ? 11.445 6.926 -0.207 1 98.62 349 GLY B O 1
ATOM 5538 N N . MET B 1 350 ? 10.586 8.5 -1.546 1 98.81 350 MET B N 1
ATOM 5539 C CA . MET B 1 350 ? 11.445 9.539 -0.981 1 98.81 350 MET B CA 1
ATOM 5540 C C . MET B 1 350 ? 10.805 10.914 -1.137 1 98.81 350 MET B C 1
ATOM 5542 O O . MET B 1 350 ? 9.992 11.133 -2.039 1 98.81 350 MET B O 1
ATOM 5546 N N . SER B 1 351 ? 11.031 11.773 -0.257 1 98.94 351 SER B N 1
ATOM 5547 C CA . SER B 1 351 ? 10.773 13.211 -0.366 1 98.94 351 SER B CA 1
ATOM 5548 C C . SER B 1 351 ? 12.008 13.969 -0.823 1 98.94 351 SER B C 1
ATOM 5550 O O . SER B 1 351 ? 13.055 13.906 -0.174 1 98.94 351 SER B O 1
ATOM 5552 N N . VAL B 1 352 ? 11.898 14.602 -1.967 1 98.88 352 VAL B N 1
ATOM 5553 C CA . VAL B 1 352 ? 12.969 15.453 -2.488 1 98.88 352 VAL B CA 1
ATOM 5554 C C . VAL B 1 352 ? 12.766 16.891 -2.018 1 98.88 352 VAL B C 1
ATOM 5556 O O . VAL B 1 352 ? 11.703 17.484 -2.244 1 98.88 352 VAL B O 1
ATOM 5559 N N . VAL B 1 353 ? 13.82 17.438 -1.343 1 98.81 353 VAL B N 1
ATOM 5560 C CA . VAL B 1 353 ? 13.664 18.75 -0.702 1 98.81 353 VAL B CA 1
ATOM 5561 C C . VAL B 1 353 ? 14.766 19.688 -1.172 1 98.81 353 VAL B C 1
ATOM 5563 O O . VAL B 1 353 ? 15.867 19.25 -1.516 1 98.81 353 VAL B O 1
ATOM 5566 N N . GLY B 1 354 ? 14.477 20.938 -1.224 1 98.75 354 GLY B N 1
ATOM 5567 C CA . GLY B 1 354 ? 15.43 21.984 -1.527 1 98.75 354 GLY B CA 1
ATOM 5568 C C . GLY B 1 354 ? 14.898 23.375 -1.247 1 98.75 354 GLY B C 1
ATOM 5569 O O . GLY B 1 354 ? 13.719 23.547 -0.926 1 98.75 354 GLY B O 1
ATOM 5570 N N . THR B 1 355 ? 15.812 24.344 -1.26 1 98.31 355 THR B N 1
ATOM 5571 C CA . THR B 1 355 ? 15.414 25.734 -1.094 1 98.31 355 THR B CA 1
ATOM 5572 C C . THR B 1 355 ? 14.648 26.234 -2.32 1 98.31 355 THR B C 1
ATOM 5574 O O . THR B 1 355 ? 14.68 25.594 -3.375 1 98.31 355 THR B O 1
ATOM 5577 N N . ARG B 1 356 ? 13.898 27.266 -2.145 1 95.44 356 ARG B N 1
ATOM 5578 C CA . ARG B 1 356 ? 13.117 27.828 -3.24 1 95.44 356 ARG B CA 1
ATOM 5579 C C . ARG B 1 356 ? 14.023 28.344 -4.352 1 95.44 356 ARG B C 1
ATOM 5581 O O . ARG B 1 356 ? 15.086 28.906 -4.082 1 95.44 356 ARG B O 1
ATOM 5588 N N . ALA B 1 357 ? 13.539 28.109 -5.562 1 88.38 357 ALA B N 1
ATOM 5589 C CA . ALA B 1 357 ? 14.289 28.531 -6.738 1 88.38 357 ALA B CA 1
ATOM 5590 C C . ALA B 1 357 ? 14.188 30.047 -6.93 1 88.38 357 ALA B C 1
ATOM 5592 O O . ALA B 1 357 ? 13.195 30.672 -6.531 1 88.38 357 ALA B O 1
#

Sequence (714 aa):
MLVRVSTCGTLYWSDGDVIWDDHLGHRQLKLAEGTERVLRWFSSWREPESVRGADENPETGERLVRIARAMIRYDVLVIKGSSRQRREEEILRDWGPWGTSARAFHFGTRSLRDTEFTTSETTAKTLLEKAKASPPPSPVRPSGESGAIPLPEPSPEPLNAIGLGEALSKRRSTREFGEDPVPLRDLSALLTAARPTRPETHADIPATGNVFKTSPSGGARHPTEVYVYARNVEDLDRGIYHYDGFRHGLIPLDGKIDDDELVALAGDQEWTRNAGALLIYTSVIERNQWKYPVSRTYRVLLMDVGHLSQTVYLLATALGLNVTFTAALRDELVEDLLGCDPASELVLGMSVVGTRAMLVRVSTCGTLYWSDGDVIWDDHLGHRQLKLAEGTERVLRWFSSWREPESVRGADENPETGERLVRIARAMIRYDVLVIKGSSRQRREEEILRDWGPWGTSARAFHFGTRSLRDTEFTTSETTAKTLLEKAKASPPPSPVRPSGESGAIPLPEPSPEPLNAIGLGEALSKRRSTREFGEDPVPLRDLSALLTAARPTRPETHADIPATGNVFKTSPSGGARHPTEVYVYARNVEDLDRGIYHYDGFRHGLIPLDGKIDDDELVALAGDQEWTRNAGALLIYTSVIERNQWKYPVSRTYRVLLMDVGHLSQTVYLLATALGLNVTFTAALRDELVEDLLGCDPASELVLGMSVVGTRA

Radius of gyration: 26.59 Å; Cα contacts (8 Å, |Δi|>4): 1488; chains: 2; bounding box: 60×77×57 Å

Foldseek 3Di:
DKKAFAPQWDWDDDPNWIWIQRLQVLDIDTDDPPVVLLNVVRNDIDDLLVQLVSDPDNVSSVVSSVSSVVCCVVRRMDDPPDPSVVVSVVLCVVCVVVDRVVSSLVSNLDDDPPRDDDDPVVLVVVLLVLLVVPNFDALWDDDDPPDWAAADDADVCLVPVDDPVRLVVQQDADLAFDQAAAESNLVLLLCLLLAFPPLPPPVPQPSSNATDGPFDAVVNLNQKWKKKQACGHPPDDGAIWTADRSRSTTHGDDFDDALCLQCVQQQVPNSLSSFRMKIWIKGQVSSVCSSPVDSSCVVRSLVRVVRSVVSSSSSCSSVQKHKHKDQNGPFVSVCVRVVDDCVGMPGGIIMGIHHDD/DKKAFAPQWDWDDDPNWIWIQRLQVLDIDTDDPPVVLLNVVRNDIDDLLVQLVSDPDNVSSVVSSVSSVVCCVVRRIDDPPDPSVVVSVVLCVVCVVVDRVVSSLVSNLDDDPPRDDDDPVVLVVVLLVLLVVPFFDALWDDDDPPDWAAADDADVCLVPVDDPVRLVVQQDADLAFDQAAAESNLVLLLCLLLAFPPLVVVVVCPSSNATDGPFDAVVNLNQKWKKKQACGHPPDDGAIWTADRSRSTTHGDDFDDALCLQCVQQQVPNSLSSFRMKIWIKGQVSSVCSSPVDSSCVVRSLVRVVRSVVSSSSSCSSVQKHKHKDQNGPFVSVCVRVVDDCVGMPGGIIMGIHHDD

Nearest PDB structures (foldseek):
  3eo7-assembly1_A  TM=8.523E-01  e=7.163E-12  Trichormus variabilis ATCC 29413
  1ooq-assembly1_A  TM=6.448E-01  e=1.890E-05  Escherichia coli
  6czp-assembly4_H  TM=6.483E-01  e=2.102E-05  Vibrio vulnificus
  3x21-assembly1_B  TM=6.319E-01  e=2.216E-05  Escherichia coli K-12
  8qpo-assembly1_A  TM=6.437E-01  e=5.456E-05  Escherichia coli DH5[alpha]

Solvent-accessible surface area (backbone atoms only — not comparable to full-atom values): 36372 Å² total; per-residue (Å²): 116,41,27,23,52,35,73,61,36,38,33,37,51,56,96,56,38,40,34,41,37,33,20,81,77,70,44,75,40,79,57,61,90,67,47,60,58,51,48,59,67,20,37,44,80,36,45,62,69,58,45,29,71,76,36,89,50,68,70,58,6,53,50,45,28,52,51,44,53,51,30,42,77,68,53,47,27,31,45,70,85,36,72,66,40,53,51,50,50,51,34,47,65,59,34,51,57,35,38,64,47,44,48,41,28,52,45,50,46,53,33,40,79,80,58,84,61,76,46,71,67,58,46,52,56,50,46,56,55,40,28,73,77,51,62,54,58,73,65,56,80,84,67,70,90,76,69,57,44,76,49,57,78,56,68,62,59,54,35,42,70,36,22,36,46,54,33,38,70,67,33,65,78,37,74,53,39,18,90,56,53,30,49,47,50,56,54,32,44,41,51,48,45,68,19,50,73,71,51,86,41,63,87,62,36,45,80,71,41,48,53,51,39,54,38,72,34,72,86,27,30,48,37,64,43,50,30,36,38,29,65,31,32,45,97,47,72,69,38,32,25,41,56,36,39,80,74,41,22,36,33,73,53,85,31,79,76,53,59,70,51,51,16,46,31,41,37,56,38,66,60,55,53,46,35,11,31,36,43,34,33,29,32,38,50,63,39,46,40,69,80,42,58,44,41,51,53,59,53,44,57,37,19,29,50,14,16,37,49,42,47,34,48,41,44,30,42,44,70,61,36,26,32,33,75,47,66,60,44,15,37,46,44,47,33,59,46,70,68,53,54,74,61,50,37,38,75,65,35,32,39,40,28,15,26,57,101,118,41,27,23,52,35,73,62,34,38,34,38,53,54,96,56,38,42,33,40,38,32,21,81,76,69,43,75,41,80,55,60,91,68,47,60,59,51,48,60,67,22,38,43,81,37,47,62,69,59,46,30,72,76,36,90,50,66,68,58,6,54,50,44,28,52,50,44,54,52,30,41,74,69,52,47,27,31,46,71,87,34,72,66,42,53,51,51,50,50,35,46,66,60,35,52,57,35,40,63,46,46,48,41,28,50,45,50,46,54,33,40,79,78,59,84,62,76,47,71,67,58,46,50,56,50,47,57,55,39,29,73,77,52,62,55,58,72,64,54,81,85,66,70,90,75,68,57,45,75,49,58,79,55,69,62,60,54,35,41,70,36,22,35,46,54,34,37,71,66,34,64,78,37,74,53,39,18,90,55,54,30,49,47,50,57,53,33,44,41,51,49,45,68,19,49,74,60,47,89,40,54,89,59,37,44,78,71,41,46,55,53,42,54,38,72,34,70,86,27,29,48,37,65,44,48,30,36,38,29,64,32,33,46,97,48,72,69,37,32,25,40,56,37,40,80,75,42,21,35,33,74,53,86,30,80,74,54,58,68,52,51,15,46,30,40,36,56,37,66,58,54,53,47,35,11,30,34,43,35,35,30,32,37,50,61,38,46,39,71,78,42,59,45,41,50,51,60,53,43,57,36,20,30,51,15,16,38,49,41,46,34,46,41,46,31,43,46,69,62,37,25,30,33,76,47,68,61,44,15,38,48,45,48,32,59,46,71,67,52,54,75,59,50,36,39,74,65,36,30,38,39,28,15,25,59,101